Protein AF-A0A498LL75-F1 (afdb_monomer)

Nearest PDB structures (foldseek):
  8dmk-assembly1_A  TM=9.211E-01  e=6.625E-43  Homo sapiens
  2y38-assembly1_A  TM=9.269E-01  e=7.481E-38  Mus musculus
  4urt-assembly1_A  TM=8.364E-01  e=2.105E-38  Homo sapiens
  4plm-assembly1_A  TM=7.968E-01  e=2.516E-37  Gallus gallus
  4aqs-assembly1_A  TM=8.013E-01  e=3.852E-34  Mus musculus

Radius of gyration: 55.97 Å; Cα contacts (8 Å, |Δi|>4): 1629; chains: 1; bounding box: 117×54×166 Å

Solvent-accessible surface area (backbone atoms only — not comparable to full-atom values): 38326 Å² total; per-residue (Å²): 111,68,48,70,50,61,82,58,48,30,16,73,94,46,78,39,69,39,30,56,69,73,85,85,61,90,94,61,82,87,79,68,82,65,57,47,60,28,20,54,84,51,91,49,70,91,27,41,28,56,67,64,29,20,67,66,82,50,94,49,38,14,31,36,41,31,37,62,82,35,76,65,54,30,56,42,43,39,41,35,40,55,89,47,71,29,38,41,41,31,45,34,43,29,18,31,76,15,36,27,62,11,27,33,36,38,28,34,14,78,82,77,79,64,73,46,73,58,37,39,34,16,60,40,54,67,44,17,40,77,73,68,71,30,76,49,47,82,59,77,92,76,50,85,44,56,72,64,64,51,18,32,28,67,62,20,41,61,73,45,53,42,63,20,68,37,82,44,63,66,36,74,63,29,78,42,54,94,63,67,40,75,60,34,51,57,60,31,44,28,19,24,43,34,42,41,37,59,30,72,62,70,55,77,75,55,45,60,57,72,67,51,89,56,81,86,79,53,59,63,77,63,32,19,41,44,45,52,26,31,19,38,57,48,76,43,61,47,77,61,20,49,66,29,38,92,51,53,58,73,36,86,87,79,56,43,66,35,33,54,47,39,53,51,25,31,59,61,32,31,82,34,47,29,84,18,13,19,18,47,83,76,53,71,25,53,98,90,43,63,56,59,38,37,54,45,34,18,45,84,33,34,73,38,36,44,63,36,67,72,38,28,79,67,30,67,10,45,30,79,86,74,44,63,48,28,11,21,31,44,44,78,43,40,60,57,24,29,63,49,29,26,67,42,37,33,93,30,16,14,37,58,93,89,56,52,62,61,47,88,65,39,38,42,75,39,72,37,32,66,82,23,17,75,47,57,45,25,27,28,33,77,91,68,40,50,99,91,39,55,57,48,25,27,50,48,36,91,45,27,24,62,59,29,10,79,38,41,19,94,55,28,42,63,68,90,59,47,41,75,34,88,32,50,71,88,56,26,71,46,92,51,29,71,54,84,79,70,43,64,79,83,82,82,68,71,69,37,28,38,21,20,87,88,63,47,51,78,42,76,44,43,73,42,94,88,41,91,59,31,34,34,45,48,38,72,66,42,60,75,63,39,64,85,56,35,19,38,36,61,29,74,90,78,35,38,71,42,58,88,45,60,62,16,30,52,31,35,34,42,34,34,44,62,84,72,94,82,70,89,80,49,72,57,89,73,68,50,37,40,44,28,15,79,94,42,53,34,25,46,61,66,86,61,84,85,63,50,78,76,39,77,42,78,47,78,43,58,43,45,33,85,47,26,19,31,65,92,76,69,43,78,39,47,72,62,58,44,50,43,21,29,51,34,25,74,45,43,34,38,54,61,51,48,56,75,69,94,50,37,40,38,36,45,32,76,44,82,63,57,67,77,86,88,91,89,78,72,62,90,35,35,17,32,54,86,64,43,95,73,89,38,57,68,41,72,47,67,12,36,74,32,31,66,40,35,39,54,60,83,44,34,33,44,76,46,38,52,54,23,33,61,62,32,16,59,30,44,30,94,66,31,44,72,54,27,66,78,48,52,74,73,25,28,38,71,55,80,73,82,64,100,60,93,87,79,80,88,88,84,82,90,86,88,88,132

Organism: Labeo rohita (NCBI:txid84645)

pLDDT: mean 82.73, std 15.35, range [29.55, 98.25]

Foldseek 3Di:
DKDKDKPFFAQPVHKDKFFFDDDDDPPDDDPDRRIDIAHCPDPDPLNHADPVLQAPPDLGKTWGDFCLVPVCLLWMKMKMFQVAKFQFFKKKFWFARAFDFAWKFKWFDAPVPDIDTQETEHCDQVCCCVPVVARADPDPDADDALQDYHYYPHQNDCPPGGGRMDMGGSQPRHPCNVPDDPNNSVNRIHRMIMMTRNGWDADPVLVVLVPDPDPVSRDSNSRSNTITMTRYIDTDTGAQQLLQAPAFDQDPPVRDTAGPGHLQADDSNSPAHHFQQAQAGQDGDGPVGNRRRFGFQQLPQASGWHFDPVLQVVLVGQGPVRGSHGGTAGDRGPLQFDDRSSQWHHFQWAADPVAGSNDHNRTDGQQADVLFAPDNGAQHYPVRDDVPGDISAGHGDQQFDDSRSQAGDQQWDDPPDTDGAPEDPVQFPDPGSNDDDGHGDDQDPPPKWKADPVRFWTGTWDQDPVDNQKTKDKPVSQVVGYDPFIWIKDDPSPWAAQLVLAQWKWKKKKAKAADDDDDDWDFDDDFFKWWDAPNFIKGFPDPDDQHDHPDMDMDIAGLYQQRIAGPVPRHGGDPVRSSRRNNGTPIMIGTFDGTDGPIMMMMMGTDDTDHDDDDDDDDFQWAFPPQDSPPGDTHGQQLLQQARHADNHQSFGDPGHLQFDDRNSQHHHPQWDAGSNNNDSPRTHGDDDDDPDPPDDDDDDDDDDD

InterPro domains:
  IPR000034 Laminin IV [PF00052] (487-602)
  IPR000034 Laminin IV [PS51115] (443-627)
  IPR000034 Laminin IV [SM00281] (482-614)
  IPR002049 Laminin-type EGF domain [PF00053] (239-283)
  IPR002049 Laminin-type EGF domain [PF00053] (296-354)
  IPR002049 Laminin-type EGF domain [PF00053] (366-416)
  IPR002049 Laminin-type EGF domain [PS01248] (394-423)
  IPR002049 Laminin-type EGF domain [PS01248] (653-689)
  IPR002049 Laminin-type EGF domain [PS50027] (366-420)
  IPR002049 Laminin-type EGF domain [PS50027] (637-686)
  IPR002049 Laminin-type EGF domain [SM00180] (239-293)
  IPR002049 Laminin-type EGF domain [SM00180] (296-363)
  IPR002049 Laminin-type EGF domain [SM00180] (366-423)
  IPR002049 Laminin-type EGF domain [SM00180] (637-684)
  IPR002049 Laminin-type EGF domain [cd00055] (259-286)
  IPR002049 Laminin-type EGF domain [cd00055] (365-417)
  IPR002049 Laminin-type EGF domain [cd00055] (637-685)
  IPR008211 Laminin, N-terminal [PF00055] (2-237)
  IPR008211 Laminin, N-terminal [PS51117] (1-238)
  IPR008211 Laminin, N-terminal [SM00136] (2-237)

Structure (mmCIF, N/CA/C/O backbone):
data_AF-A0A498LL75-F1
#
_entry.id   AF-A0A498LL75-F1
#
loop_
_atom_site.group_PDB
_atom_site.id
_atom_site.type_symbol
_atom_site.label_atom_id
_atom_site.label_alt_id
_atom_site.label_comp_id
_atom_site.label_asym_id
_atom_site.label_entity_id
_atom_site.label_seq_id
_atom_site.pdbx_PDB_ins_code
_atom_site.Cartn_x
_atom_site.Cartn_y
_atom_site.Cartn_z
_atom_site.occupancy
_atom_site.B_iso_or_equiv
_atom_site.auth_seq_id
_atom_site.auth_comp_id
_atom_site.auth_asym_id
_atom_site.auth_atom_id
_atom_site.pdbx_PDB_model_num
ATOM 1 N N . MET A 1 1 ? -23.809 6.477 21.233 1.00 70.94 1 MET A N 1
ATOM 2 C CA . MET A 1 1 ? -24.028 6.189 22.671 1.00 70.94 1 MET A CA 1
ATOM 3 C C . MET A 1 1 ? -24.219 4.691 22.790 1.00 70.94 1 MET A C 1
ATOM 5 O O . MET A 1 1 ? -24.709 4.116 21.827 1.00 70.94 1 MET A O 1
ATOM 9 N N . ALA A 1 2 ? -23.790 4.077 23.893 1.00 85.50 2 ALA A N 1
ATOM 10 C CA . ALA A 1 2 ? -23.960 2.638 24.078 1.00 85.50 2 ALA A CA 1
ATOM 11 C C . ALA A 1 2 ? -25.449 2.276 24.176 1.00 85.50 2 ALA A C 1
ATOM 13 O O . ALA A 1 2 ? -26.234 3.034 24.752 1.00 85.50 2 ALA A O 1
ATOM 14 N N . GLU A 1 3 ? -25.816 1.129 23.619 1.00 93.31 3 GLU A N 1
ATOM 15 C CA . GLU A 1 3 ? -27.153 0.552 23.748 1.00 93.31 3 GLU A CA 1
ATOM 16 C C . GLU A 1 3 ? -27.131 -0.508 24.848 1.00 93.31 3 GLU A C 1
ATOM 18 O O . GLU A 1 3 ? -26.135 -1.212 25.016 1.00 93.31 3 GLU A O 1
ATOM 23 N N . ILE A 1 4 ? -28.200 -0.589 25.640 1.00 96.75 4 ILE A N 1
ATOM 24 C CA . ILE A 1 4 ? -28.295 -1.520 26.765 1.00 96.75 4 ILE A CA 1
ATOM 25 C C . ILE A 1 4 ? -29.627 -2.253 26.741 1.00 96.75 4 ILE A C 1
ATOM 27 O O . ILE A 1 4 ? -30.691 -1.643 26.619 1.00 96.75 4 ILE A O 1
ATOM 31 N N . GLU A 1 5 ? -29.557 -3.564 26.921 1.00 97.06 5 GLU A N 1
ATOM 32 C CA . GLU A 1 5 ? -30.707 -4.456 26.908 1.00 97.06 5 GLU A CA 1
ATOM 33 C C . GLU A 1 5 ? -30.645 -5.438 28.078 1.00 97.06 5 GLU A C 1
ATOM 35 O O . GLU A 1 5 ? -29.580 -5.741 28.622 1.00 97.06 5 GLU A O 1
ATOM 40 N N . THR A 1 6 ? -31.809 -5.940 28.480 1.00 97.50 6 THR A N 1
ATOM 41 C CA . THR A 1 6 ? -31.957 -6.952 29.530 1.00 97.50 6 THR A CA 1
ATOM 42 C C . THR A 1 6 ? -33.056 -7.931 29.145 1.00 97.50 6 THR A C 1
ATOM 44 O O . THR A 1 6 ? -34.016 -7.547 28.481 1.00 97.50 6 THR A O 1
ATOM 47 N N . ASN A 1 7 ? -32.946 -9.183 29.585 1.00 96.75 7 ASN A N 1
ATOM 48 C CA . ASN A 1 7 ? -33.983 -10.191 29.350 1.00 96.75 7 ASN A CA 1
ATOM 49 C C . ASN A 1 7 ? -35.193 -10.070 30.294 1.00 96.75 7 ASN A C 1
ATOM 51 O O . ASN A 1 7 ? -36.195 -10.743 30.071 1.00 96.75 7 ASN A O 1
ATOM 55 N N . ALA A 1 8 ? -35.094 -9.282 31.369 1.00 95.81 8 ALA A N 1
ATOM 56 C CA . ALA A 1 8 ? -36.168 -9.133 32.346 1.00 95.81 8 ALA A CA 1
ATOM 57 C C . ALA A 1 8 ? -36.109 -7.775 33.058 1.00 95.81 8 ALA A C 1
ATOM 59 O O . ALA A 1 8 ? -35.052 -7.357 33.537 1.00 95.81 8 ALA A O 1
ATOM 60 N N . THR A 1 9 ? -37.257 -7.105 33.184 1.00 97.12 9 THR A N 1
ATOM 61 C CA . THR A 1 9 ? -37.421 -5.874 33.976 1.00 97.12 9 THR A CA 1
ATOM 62 C C . THR A 1 9 ? -38.711 -5.948 34.789 1.00 97.12 9 THR A C 1
ATOM 64 O O . THR A 1 9 ? -39.720 -6.456 34.304 1.00 97.12 9 THR A O 1
ATOM 67 N N . CYS A 1 10 ? -38.698 -5.453 36.030 1.00 96.00 10 CYS A N 1
ATOM 68 C CA . CYS A 1 10 ? -39.913 -5.427 36.841 1.00 96.00 10 CYS A CA 1
ATOM 69 C C . CYS A 1 10 ? -41.014 -4.591 36.169 1.00 96.00 10 CYS A C 1
ATOM 71 O O . CYS A 1 10 ? -40.748 -3.576 35.518 1.00 96.00 10 CYS A O 1
ATOM 73 N N . GLY A 1 11 ? -42.271 -4.999 36.337 1.00 94.19 11 GLY A N 1
ATOM 74 C CA . GLY A 1 11 ? -43.403 -4.208 35.860 1.00 94.19 11 GLY A CA 1
ATOM 75 C C . GLY A 1 11 ? -43.700 -4.315 34.357 1.00 94.19 11 GLY A C 1
ATOM 76 O O . GLY A 1 11 ? -44.505 -3.529 33.857 1.00 94.19 11 GLY A O 1
ATOM 77 N N . GLU A 1 12 ? -43.043 -5.223 33.623 1.00 92.81 12 GLU A N 1
ATOM 78 C CA . GLU A 1 12 ? -43.193 -5.388 32.167 1.00 92.81 12 GLU A CA 1
ATOM 79 C C . GLU A 1 12 ? -44.510 -6.087 31.778 1.00 92.81 12 GLU A C 1
ATOM 81 O O . GLU A 1 12 ? -45.243 -5.613 30.903 1.00 92.81 12 GLU A O 1
ATOM 86 N N . THR A 1 13 ? -44.851 -7.179 32.470 1.00 90.06 13 THR A N 1
ATOM 87 C CA . THR A 1 13 ? -46.087 -7.960 32.264 1.00 90.06 13 THR A CA 1
ATOM 88 C C . THR A 1 13 ? -47.289 -7.404 33.034 1.00 90.06 13 THR A C 1
ATOM 90 O O . THR A 1 13 ? -48.434 -7.702 32.696 1.00 90.06 13 THR A O 1
ATOM 93 N N . GLY A 1 14 ? -47.049 -6.557 34.034 1.00 91.62 14 GLY A N 1
ATOM 94 C CA . GLY A 1 14 ? -48.057 -5.899 34.861 1.00 91.62 14 GLY A CA 1
ATOM 95 C C . GLY A 1 14 ? -47.438 -5.340 36.148 1.00 91.62 14 GLY A C 1
ATOM 96 O O . GLY A 1 14 ? -46.269 -5.607 36.413 1.00 91.62 14 GLY A O 1
ATOM 97 N N . PRO A 1 15 ? -48.186 -4.564 36.953 1.00 93.50 15 PRO A N 1
ATOM 98 C CA . PRO A 1 15 ? -47.685 -4.032 38.217 1.00 93.50 15 PRO A CA 1
ATOM 99 C C . PRO A 1 15 ? -47.300 -5.154 39.188 1.00 93.50 15 PRO A C 1
ATOM 101 O O . PRO A 1 15 ? -48.116 -6.026 39.486 1.00 93.50 15 PRO A O 1
ATOM 104 N N . GLU A 1 16 ? -46.087 -5.103 39.732 1.00 92.88 16 GLU A N 1
ATOM 105 C CA . GLU A 1 16 ? -45.595 -6.065 40.719 1.00 92.88 16 GLU A CA 1
ATOM 106 C C . GLU A 1 16 ? -45.123 -5.375 41.999 1.00 92.88 16 GLU A C 1
ATOM 108 O O . GLU A 1 16 ? -44.714 -4.216 41.992 1.00 92.88 16 GLU A O 1
ATOM 113 N N . MET A 1 17 ? -45.181 -6.089 43.123 1.00 90.19 17 MET A N 1
ATOM 114 C CA . MET A 1 17 ? -44.757 -5.570 44.421 1.00 90.19 17 MET A CA 1
ATOM 115 C C . MET A 1 17 ? -43.370 -6.099 44.775 1.00 90.19 17 MET A C 1
ATOM 117 O O . MET A 1 17 ? -43.161 -7.309 44.797 1.00 90.19 17 MET A O 1
ATOM 121 N N . TYR A 1 18 ? -42.456 -5.203 45.134 1.00 91.94 18 TYR A N 1
ATOM 122 C CA . TYR A 1 18 ? -41.126 -5.543 45.639 1.00 91.94 18 TYR A CA 1
ATOM 123 C C . TYR A 1 18 ? -40.924 -4.930 47.023 1.00 91.94 18 TYR A C 1
ATOM 125 O O . TYR A 1 18 ? -41.535 -3.911 47.344 1.00 91.94 18 TYR A O 1
ATOM 133 N N . CYS A 1 19 ? -40.077 -5.534 47.853 1.00 88.75 19 CYS A N 1
ATOM 134 C CA . CYS A 1 19 ? -39.851 -5.097 49.229 1.00 88.75 19 CYS A CA 1
ATOM 135 C C . CYS A 1 19 ? -38.366 -4.885 49.504 1.00 88.75 19 CYS A C 1
ATOM 137 O O . CYS A 1 19 ? -37.542 -5.729 49.175 1.00 88.75 19 CYS A O 1
ATOM 139 N N . LYS A 1 20 ? -38.012 -3.777 50.155 1.00 84.19 20 LYS A N 1
ATOM 140 C CA . LYS A 1 20 ? -36.619 -3.516 50.528 1.00 84.19 20 LYS A CA 1
ATOM 141 C C . LYS A 1 20 ? -36.128 -4.516 51.581 1.00 84.19 20 LYS A C 1
ATOM 143 O O . LYS A 1 20 ? -36.813 -4.767 52.576 1.00 84.19 20 LYS A O 1
ATOM 148 N N . LEU A 1 21 ? -34.920 -5.043 51.384 1.00 81.62 21 LEU A N 1
ATOM 149 C CA . LEU A 1 21 ? -34.234 -5.868 52.374 1.00 81.62 21 LEU A CA 1
ATOM 150 C C . LEU A 1 21 ? -33.719 -4.972 53.514 1.00 81.62 21 LEU A C 1
ATOM 152 O O . LEU A 1 21 ? -32.949 -4.042 53.281 1.00 81.62 21 LEU A O 1
ATOM 156 N N . VAL A 1 22 ? -34.159 -5.234 54.746 1.00 71.69 22 VAL A N 1
ATOM 157 C CA . VAL A 1 22 ? -33.747 -4.492 55.949 1.00 71.69 22 VAL A CA 1
ATOM 158 C C . VAL A 1 22 ? -33.191 -5.449 56.996 1.00 71.69 22 VAL A C 1
ATOM 160 O O . VAL A 1 22 ? -33.712 -6.548 57.184 1.00 71.69 22 VAL A O 1
ATOM 163 N N . GLU A 1 23 ? -32.140 -5.024 57.689 1.00 57.72 23 GLU A N 1
ATOM 164 C CA . GLU A 1 23 ? -31.576 -5.760 58.818 1.00 57.72 23 GLU A CA 1
ATOM 165 C C . GLU A 1 23 ? -32.533 -5.667 60.021 1.00 57.72 23 GLU A C 1
ATOM 167 O O . GLU A 1 23 ? -33.042 -4.591 60.342 1.00 57.72 23 GLU A O 1
ATOM 172 N N . HIS A 1 24 ? -32.844 -6.795 60.665 1.00 55.28 24 HIS A N 1
ATOM 173 C CA . HIS A 1 24 ? -33.653 -6.793 61.885 1.00 55.28 24 HIS A CA 1
ATOM 174 C C . HIS A 1 24 ? -32.810 -6.284 63.057 1.00 55.28 24 HIS A C 1
ATOM 176 O O . HIS A 1 24 ? -31.899 -6.973 63.508 1.00 55.28 24 HIS A O 1
ATOM 182 N N . VAL A 1 25 ? -33.139 -5.100 63.579 1.00 48.12 25 VAL A N 1
ATOM 183 C CA . VAL A 1 25 ? -32.607 -4.628 64.865 1.00 48.12 25 VAL A CA 1
ATOM 184 C C . VAL A 1 25 ? -33.402 -5.314 65.985 1.00 48.12 25 VAL A C 1
ATOM 186 O O . VAL A 1 25 ? -34.623 -5.133 66.051 1.00 48.12 25 VAL A O 1
ATOM 189 N N . PRO A 1 26 ? -32.768 -6.104 66.872 1.00 42.78 26 PRO A N 1
ATOM 190 C CA . PRO A 1 26 ? -33.472 -6.742 67.980 1.00 42.78 26 PRO A CA 1
ATOM 191 C C . PRO A 1 26 ? -34.153 -5.695 68.879 1.00 42.78 26 PRO A C 1
ATOM 193 O O . PRO A 1 26 ? -33.504 -4.762 69.345 1.00 42.78 26 PRO A O 1
ATOM 196 N N . GLY A 1 27 ? -35.456 -5.853 69.138 1.00 50.09 27 GLY A N 1
ATOM 197 C CA . GLY A 1 27 ? -36.209 -5.030 70.099 1.00 50.09 27 GLY A CA 1
ATOM 198 C C . GLY A 1 27 ? -37.080 -3.906 69.520 1.00 50.09 27 GLY A C 1
ATOM 199 O O . GLY A 1 27 ? -37.794 -3.261 70.287 1.00 50.09 27 GLY A O 1
ATOM 200 N N . GLN A 1 28 ? -37.096 -3.684 68.200 1.00 48.25 28 GLN A N 1
ATOM 201 C CA . GLN A 1 28 ? -38.057 -2.777 67.554 1.00 48.25 28 GLN A CA 1
ATOM 202 C C . GLN A 1 28 ? -39.093 -3.556 66.721 1.00 48.25 28 GLN A C 1
ATOM 204 O O . GLN A 1 28 ? -38.706 -4.358 65.870 1.00 48.25 28 GLN A O 1
ATOM 209 N N . PRO A 1 29 ? -40.409 -3.338 66.921 1.00 44.50 29 PRO A N 1
ATOM 210 C CA . PRO A 1 29 ? -41.431 -3.964 66.089 1.00 44.50 29 PRO A CA 1
ATOM 211 C C . PRO A 1 29 ? -41.351 -3.437 64.650 1.00 44.50 29 PRO A C 1
ATOM 213 O O . PRO A 1 29 ? -41.274 -2.228 64.418 1.00 44.50 29 PRO A O 1
ATOM 216 N N . VAL A 1 30 ? -41.399 -4.355 63.681 1.00 50.44 30 VAL A N 1
ATOM 217 C CA . VAL A 1 30 ? -41.363 -4.064 62.241 1.00 50.44 30 VAL A CA 1
ATOM 218 C C . VAL A 1 30 ? -42.627 -3.290 61.847 1.00 50.44 30 VAL A C 1
ATOM 220 O O . VAL A 1 30 ? -43.678 -3.874 61.593 1.00 50.44 30 VAL A O 1
ATOM 223 N N . LYS A 1 31 ? -42.554 -1.955 61.800 1.00 43.50 31 LYS A N 1
ATOM 224 C CA . LYS A 1 31 ? -43.609 -1.121 61.208 1.00 43.50 31 LYS A CA 1
ATOM 225 C C . LYS A 1 31 ? -43.427 -1.088 59.689 1.00 43.50 31 LYS A C 1
ATOM 227 O O . LYS A 1 31 ? -42.603 -0.332 59.192 1.00 43.50 31 LYS A O 1
ATOM 232 N N . ASN A 1 32 ? -44.238 -1.891 58.999 1.00 48.19 32 ASN A N 1
ATOM 233 C CA . ASN A 1 32 ? -44.343 -2.064 57.545 1.00 48.19 32 ASN A CA 1
ATOM 234 C C . ASN A 1 32 ? -43.071 -2.581 56.843 1.00 48.19 32 ASN A C 1
ATOM 236 O O . ASN A 1 32 ? -42.042 -1.904 56.854 1.00 48.19 32 ASN A O 1
ATOM 240 N N . PRO A 1 33 ? -43.126 -3.716 56.116 1.00 54.56 33 PRO A N 1
ATOM 241 C CA . PRO A 1 33 ? -42.123 -3.954 55.087 1.00 54.56 33 PRO A CA 1
ATOM 242 C C . PRO A 1 33 ? -42.234 -2.789 54.089 1.00 54.56 33 PRO A C 1
ATOM 244 O O . PRO A 1 33 ? -43.336 -2.474 53.637 1.00 54.56 33 PRO A O 1
ATOM 247 N N . GLN A 1 34 ? -41.130 -2.085 53.808 1.00 73.19 34 GLN A N 1
ATOM 248 C CA . GLN A 1 34 ? -41.108 -0.980 52.840 1.00 73.19 34 GLN A CA 1
ATOM 249 C C . GLN A 1 34 ? -41.254 -1.546 51.422 1.00 73.19 34 GLN A C 1
ATOM 251 O O . GLN A 1 34 ? -40.295 -1.589 50.649 1.00 73.19 34 GLN A O 1
ATOM 256 N N . CYS A 1 35 ? -42.444 -2.056 51.121 1.00 86.56 35 CYS A N 1
ATOM 257 C CA . CYS A 1 35 ? -42.806 -2.562 49.817 1.00 86.56 35 CYS A CA 1
ATOM 258 C C . CYS A 1 35 ? -43.345 -1.425 48.958 1.00 86.56 35 CYS A C 1
ATOM 260 O O . CYS A 1 35 ? -44.042 -0.532 49.444 1.00 86.56 35 CYS A O 1
ATOM 262 N N . ARG A 1 36 ? -42.998 -1.458 47.679 1.00 89.88 36 ARG A N 1
ATOM 263 C CA . ARG A 1 36 ? -43.441 -0.507 46.663 1.00 89.88 36 ARG A CA 1
ATOM 264 C C . ARG A 1 36 ? -43.889 -1.274 45.427 1.00 89.88 36 ARG A C 1
ATOM 266 O O . ARG A 1 36 ? -43.612 -2.467 45.291 1.00 89.88 36 ARG A O 1
ATOM 273 N N . THR A 1 37 ? -44.586 -0.576 44.545 1.00 92.69 37 THR A N 1
ATOM 274 C CA . THR A 1 37 ? -45.031 -1.116 43.263 1.00 92.69 37 THR A CA 1
ATOM 275 C C . THR A 1 37 ? -44.016 -0.753 42.188 1.00 92.69 37 THR A C 1
ATOM 277 O O . THR A 1 37 ? -43.625 0.407 42.081 1.00 92.69 37 THR A O 1
ATOM 280 N N . CYS A 1 38 ? -43.599 -1.738 41.396 1.00 95.31 38 CYS A N 1
ATOM 281 C CA . CYS A 1 38 ? -42.912 -1.520 40.134 1.00 95.31 38 CYS A CA 1
ATOM 282 C C . CYS A 1 38 ? -43.897 -1.743 38.986 1.00 95.31 38 CYS A C 1
ATOM 284 O O . CYS A 1 38 ? -44.520 -2.799 38.879 1.00 95.31 38 CYS A O 1
ATOM 286 N N . ASN A 1 39 ? -44.043 -0.740 38.129 1.00 95.69 39 ASN A N 1
ATOM 287 C CA . ASN A 1 39 ? -44.908 -0.792 36.962 1.00 95.69 39 ASN A CA 1
ATOM 288 C C . ASN A 1 39 ? -44.283 0.036 35.837 1.00 95.69 39 ASN A C 1
ATOM 290 O O . ASN A 1 39 ? -44.261 1.265 35.891 1.00 95.69 39 ASN A O 1
ATOM 294 N N . LEU A 1 40 ? -43.811 -0.641 34.789 1.00 92.94 40 LEU A N 1
ATOM 295 C CA . LEU A 1 40 ? -43.104 -0.005 33.678 1.00 92.94 40 LEU A CA 1
ATOM 296 C C . LEU A 1 40 ? -44.022 0.913 32.852 1.00 92.94 40 LEU A C 1
ATOM 298 O O . LEU A 1 40 ? -43.551 1.874 32.243 1.00 92.94 40 LEU A O 1
ATOM 302 N N . LYS A 1 41 ? -45.333 0.635 32.871 1.00 93.56 41 LYS A N 1
ATOM 303 C CA . LYS A 1 41 ? -46.387 1.394 32.180 1.00 93.56 41 LYS A CA 1
ATOM 304 C C . LYS A 1 41 ? -47.064 2.439 33.077 1.00 93.56 41 LYS A C 1
ATOM 306 O O . LYS A 1 41 ? -48.082 2.990 32.679 1.00 93.56 41 LYS A O 1
ATOM 311 N N . SER A 1 42 ? -46.544 2.685 34.282 1.00 94.00 42 SER A N 1
ATOM 312 C CA . SER A 1 42 ? -47.101 3.690 35.194 1.00 94.00 42 SER A CA 1
ATOM 313 C C . SER A 1 42 ? -46.857 5.113 34.694 1.00 94.00 42 SER A C 1
ATOM 315 O O . SER A 1 42 ? -45.799 5.412 34.132 1.00 94.00 42 SER A O 1
ATOM 317 N N . ASP A 1 43 ? -47.803 6.006 34.975 1.00 92.44 43 ASP A N 1
ATOM 318 C CA . ASP A 1 43 ? -47.620 7.451 34.807 1.00 92.44 43 ASP A CA 1
ATOM 319 C C . ASP A 1 43 ? -46.670 8.028 35.871 1.00 92.44 43 ASP A C 1
ATOM 321 O O . ASP A 1 43 ? -46.077 9.092 35.686 1.00 92.44 43 ASP A O 1
ATOM 325 N N . TYR A 1 44 ? -46.482 7.311 36.984 1.00 91.81 44 TYR A N 1
ATOM 326 C CA . TYR A 1 44 ? -45.609 7.724 38.072 1.00 91.81 44 TYR A CA 1
ATOM 327 C C . TYR A 1 44 ? -44.152 7.313 37.818 1.00 91.81 44 TYR A C 1
ATOM 329 O O . TYR A 1 44 ? -43.789 6.138 37.862 1.00 91.81 44 TYR A O 1
ATOM 337 N N . ASP A 1 45 ? -43.276 8.305 37.633 1.00 89.56 45 ASP A N 1
ATOM 338 C CA . ASP A 1 45 ? -41.831 8.128 37.410 1.00 89.56 45 ASP A CA 1
ATOM 339 C C . ASP A 1 45 ? -41.131 7.212 38.419 1.00 89.56 45 ASP A C 1
ATOM 341 O O . ASP A 1 45 ? -40.217 6.481 38.043 1.00 89.56 45 ASP A O 1
ATOM 345 N N . TYR A 1 46 ? -41.536 7.266 39.690 1.00 89.19 46 TYR A N 1
ATOM 346 C CA . TYR A 1 46 ? -40.898 6.530 40.783 1.00 89.19 46 TYR A CA 1
ATOM 347 C C . TYR A 1 46 ? -41.270 5.041 40.831 1.00 89.19 46 TYR A C 1
ATOM 349 O O . TYR A 1 46 ? -40.670 4.313 41.616 1.00 89.19 46 TYR A O 1
ATOM 357 N N . GLU A 1 47 ? -42.248 4.598 40.033 1.00 93.94 47 GLU A N 1
ATOM 358 C CA . GLU A 1 47 ? -42.630 3.183 39.887 1.00 93.94 47 GLU A CA 1
ATOM 359 C C . GLU A 1 47 ? -41.955 2.525 38.675 1.00 93.94 47 GLU A C 1
ATOM 361 O O . GLU A 1 47 ? -42.028 1.307 38.500 1.00 93.94 47 GLU A O 1
ATOM 366 N N . ARG A 1 48 ? -41.311 3.322 37.812 1.00 95.38 48 ARG A N 1
ATOM 367 C CA . ARG A 1 48 ? -40.662 2.853 36.585 1.00 95.38 48 ARG A CA 1
ATOM 368 C C . ARG A 1 48 ? -39.180 2.603 36.837 1.00 95.38 48 ARG A C 1
ATOM 370 O O . ARG A 1 48 ? -38.461 3.531 37.194 1.00 95.38 48 ARG A O 1
ATOM 377 N N . HIS A 1 49 ? -38.706 1.391 36.546 1.00 96.56 49 HIS A N 1
ATOM 378 C CA . HIS A 1 49 ? -37.292 1.005 36.692 1.00 96.56 49 HIS A CA 1
ATOM 379 C C . HIS A 1 49 ? -36.691 0.368 35.417 1.00 96.56 49 HIS A C 1
ATOM 381 O O . HIS A 1 49 ? -36.182 -0.753 35.470 1.00 96.56 49 HIS A O 1
ATOM 387 N N . PRO A 1 50 ? -36.753 1.041 34.248 1.00 96.88 50 PRO A N 1
ATOM 388 C CA . PRO A 1 50 ? -36.228 0.531 32.978 1.00 96.88 50 PRO A CA 1
ATOM 389 C C . PRO A 1 50 ? -34.698 0.407 32.958 1.00 96.88 50 PRO A C 1
ATOM 391 O O . PRO A 1 50 ? -33.995 1.167 33.622 1.00 96.88 50 PRO A O 1
ATOM 394 N N . ILE A 1 51 ? -34.178 -0.481 32.102 1.00 96.94 51 ILE A N 1
ATOM 395 C CA . ILE A 1 51 ? -32.735 -0.778 31.997 1.00 96.94 51 ILE A CA 1
ATOM 396 C C . ILE A 1 51 ? -31.866 0.441 31.665 1.00 96.94 51 ILE A C 1
ATOM 398 O O . ILE A 1 51 ? -30.747 0.556 32.155 1.00 96.94 51 ILE A O 1
ATOM 402 N N . LYS A 1 52 ? -32.413 1.412 30.925 1.00 95.56 52 LYS A N 1
ATOM 403 C CA . LYS A 1 52 ? -31.731 2.671 30.587 1.00 95.56 52 LYS A CA 1
ATOM 404 C C . LYS A 1 52 ? -31.232 3.455 31.807 1.00 95.56 52 LYS A C 1
ATOM 406 O O . LYS A 1 52 ? -30.242 4.166 31.693 1.00 95.56 52 LYS A O 1
ATOM 411 N N . TYR A 1 53 ? -31.882 3.311 32.967 1.00 96.25 53 TYR A N 1
ATOM 412 C CA . TYR A 1 53 ? -31.459 3.986 34.197 1.00 96.25 53 TYR A CA 1
ATOM 413 C C . TYR A 1 53 ? -30.134 3.454 34.749 1.00 96.25 53 TYR A C 1
ATOM 415 O O . TYR A 1 53 ? -29.514 4.121 35.559 1.00 96.25 53 TYR A O 1
ATOM 423 N N . ALA A 1 54 ? -29.664 2.286 34.304 1.00 96.62 54 ALA A N 1
ATOM 424 C CA . ALA A 1 54 ? -28.365 1.766 34.716 1.00 96.62 54 ALA A CA 1
ATOM 425 C C . ALA A 1 54 ? -27.175 2.518 34.083 1.00 96.62 54 ALA A C 1
ATOM 427 O O . ALA A 1 54 ? -26.055 2.349 34.551 1.00 96.62 54 ALA A O 1
ATOM 428 N N . ILE A 1 55 ? -27.390 3.315 33.027 1.00 95.12 55 ILE A N 1
ATOM 429 C CA . ILE A 1 55 ? -26.326 4.031 32.291 1.00 95.12 55 ILE A CA 1
ATOM 430 C C . ILE A 1 55 ? -26.637 5.519 32.063 1.00 95.12 55 ILE A C 1
ATOM 432 O O . ILE A 1 55 ? -25.933 6.187 31.309 1.00 95.12 55 ILE A O 1
ATOM 436 N N . ASP A 1 56 ? -27.700 6.056 32.670 1.00 92.94 56 ASP A N 1
ATOM 437 C CA . ASP A 1 56 ? -28.128 7.445 32.447 1.00 92.94 56 ASP A CA 1
ATOM 438 C C . ASP A 1 56 ? -27.363 8.478 33.297 1.00 92.94 56 ASP A C 1
ATOM 440 O O . ASP A 1 56 ? -27.551 9.683 33.126 1.00 92.94 56 ASP A O 1
ATOM 444 N N . GLY A 1 57 ? -26.494 8.014 34.202 1.00 89.38 57 GLY A N 1
ATOM 445 C CA . GLY A 1 57 ? -25.693 8.851 35.098 1.00 89.38 57 GLY A CA 1
ATOM 446 C C . GLY A 1 57 ? -26.490 9.507 36.231 1.00 89.38 57 GLY A C 1
ATOM 447 O O . GLY A 1 57 ? -25.961 10.370 36.933 1.00 89.38 57 GLY A O 1
ATOM 448 N N . THR A 1 58 ? -27.758 9.134 36.419 1.00 92.88 58 THR A N 1
ATOM 449 C CA . THR A 1 58 ? -28.607 9.637 37.502 1.00 92.88 58 THR A CA 1
ATOM 450 C C . THR A 1 58 ? -28.587 8.700 38.716 1.00 92.88 58 THR A C 1
ATOM 452 O O . THR A 1 58 ? -27.978 7.638 38.709 1.00 92.88 58 THR A O 1
ATOM 455 N N . ASN A 1 59 ? -29.268 9.086 39.801 1.00 90.81 59 ASN A N 1
ATOM 456 C CA . ASN A 1 59 ? -29.486 8.203 40.957 1.00 90.81 59 ASN A CA 1
ATOM 457 C C . ASN A 1 59 ? -30.711 7.279 40.794 1.00 90.81 59 ASN A C 1
ATOM 459 O O . ASN A 1 59 ? -31.106 6.614 41.757 1.00 90.81 59 ASN A O 1
ATOM 463 N N . LYS A 1 60 ? -31.357 7.266 39.619 1.00 95.12 60 LYS A N 1
ATOM 464 C CA . LYS A 1 60 ? -32.407 6.288 39.311 1.00 95.12 60 LYS A CA 1
ATOM 465 C C . LYS A 1 60 ? -31.767 4.907 39.118 1.00 95.12 60 LYS A C 1
ATOM 467 O O . LYS A 1 60 ? -30.552 4.777 39.061 1.00 95.12 60 LYS A O 1
ATOM 472 N N . TRP A 1 61 ? -32.579 3.854 39.085 1.00 96.81 61 TRP A N 1
ATOM 473 C CA . TRP A 1 61 ? -32.067 2.494 38.931 1.00 96.81 61 TRP A CA 1
ATOM 474 C C . TRP A 1 61 ? -32.971 1.635 38.064 1.00 96.81 61 TRP A C 1
ATOM 476 O O . TRP A 1 61 ? -34.191 1.820 38.029 1.00 96.81 61 TRP A O 1
ATOM 486 N N . TRP A 1 62 ? -32.348 0.671 37.399 1.00 97.62 62 TRP A N 1
ATOM 487 C CA . TRP A 1 62 ? -33.013 -0.484 36.824 1.00 97.62 62 TRP A CA 1
ATOM 488 C C . TRP A 1 62 ? -33.245 -1.550 37.888 1.00 97.62 62 TRP A C 1
ATOM 490 O O . TRP A 1 62 ? -32.400 -1.742 38.767 1.00 97.62 62 TRP A O 1
ATOM 500 N N . GLN A 1 63 ? -34.356 -2.277 37.778 1.00 97.38 63 GLN A N 1
ATOM 501 C CA . GLN A 1 63 ? -34.691 -3.364 38.686 1.00 97.38 63 GLN A CA 1
ATOM 502 C C . GLN A 1 63 ? -35.222 -4.586 37.923 1.00 97.38 63 GLN A C 1
ATOM 504 O O . GLN A 1 63 ? -36.102 -4.467 37.065 1.00 97.38 63 GLN A O 1
ATOM 509 N N . SER A 1 64 ? -34.702 -5.770 38.253 1.00 97.19 64 SER A N 1
ATOM 510 C CA . SER A 1 64 ? -35.230 -7.040 37.750 1.00 97.19 64 SER A CA 1
ATOM 511 C C . SER A 1 64 ? -36.542 -7.405 38.452 1.00 97.19 64 SER A C 1
ATOM 513 O O . SER A 1 64 ? -36.797 -6.923 39.561 1.00 97.19 64 SER A O 1
ATOM 515 N N . PRO A 1 65 ? -37.346 -8.318 37.886 1.00 95.62 65 PRO A N 1
ATOM 516 C CA . PRO A 1 65 ? -38.448 -8.914 38.622 1.00 95.62 65 PRO A CA 1
ATOM 517 C C . PRO A 1 65 ? -37.954 -9.608 39.892 1.00 95.62 65 PRO A C 1
ATOM 519 O O . PRO A 1 65 ? -36.834 -10.132 39.941 1.00 95.62 65 PRO A O 1
ATOM 522 N N . SER A 1 66 ? -38.788 -9.598 40.931 1.00 91.88 66 SER A N 1
ATOM 523 C CA . SER A 1 66 ? -38.511 -10.375 42.143 1.00 91.88 66 SER A CA 1
ATOM 524 C C . SER A 1 66 ? -38.727 -11.872 41.916 1.00 91.88 66 SER A C 1
ATOM 526 O O . SER A 1 66 ? -39.553 -12.268 41.090 1.00 91.88 66 SER A O 1
ATOM 528 N N . ILE A 1 67 ? -38.054 -12.715 42.704 1.00 90.44 67 ILE A N 1
ATOM 529 C CA . ILE A 1 67 ? -38.233 -14.178 42.634 1.00 90.44 67 ILE A CA 1
ATOM 530 C C . ILE A 1 67 ? -39.651 -14.640 43.003 1.00 90.44 67 ILE A C 1
ATOM 532 O O . ILE A 1 67 ? -40.008 -15.781 42.727 1.00 90.44 67 ILE A O 1
ATOM 536 N N . MET A 1 68 ? -40.490 -13.760 43.569 1.00 87.88 68 MET A N 1
ATOM 537 C CA . MET A 1 68 ? -41.926 -14.019 43.755 1.00 87.88 68 MET A CA 1
ATOM 538 C C . MET A 1 68 ? -42.632 -14.316 42.427 1.00 87.88 68 MET A C 1
ATOM 540 O O . MET A 1 68 ? -43.583 -15.090 42.395 1.00 87.88 68 MET A O 1
ATOM 544 N N . ASN A 1 69 ? -42.169 -13.708 41.335 1.00 88.25 69 ASN A N 1
ATOM 545 C CA . ASN A 1 69 ? -42.744 -13.912 40.009 1.00 88.25 69 ASN A CA 1
ATOM 546 C C . ASN A 1 69 ? -42.183 -15.158 39.300 1.00 88.25 69 ASN A C 1
ATOM 548 O O . ASN A 1 69 ? -42.668 -15.509 38.229 1.00 88.25 69 ASN A O 1
ATOM 552 N N . GLY A 1 70 ? -41.169 -15.819 39.868 1.00 88.31 70 GLY A N 1
ATOM 553 C CA . GLY A 1 70 ? -40.551 -17.015 39.300 1.00 88.31 70 GLY A CA 1
ATOM 554 C C . GLY A 1 70 ? -39.101 -17.203 39.745 1.00 88.31 70 GLY A C 1
ATOM 555 O O . GLY A 1 70 ? -38.323 -16.251 39.813 1.00 88.31 70 GLY A O 1
ATOM 556 N N . MET A 1 71 ? -38.708 -18.454 39.999 1.00 85.94 71 MET A N 1
ATOM 557 C CA . MET A 1 71 ? -37.321 -18.796 40.356 1.00 85.94 71 MET A CA 1
ATOM 558 C C . MET A 1 71 ? -36.341 -18.596 39.190 1.00 85.94 71 MET A C 1
ATOM 560 O O . MET A 1 71 ? -35.141 -18.430 39.417 1.00 85.94 71 MET A O 1
ATOM 564 N N . ASP A 1 72 ? -36.849 -18.529 37.957 1.00 90.06 72 ASP A N 1
ATOM 565 C CA . ASP A 1 72 ? -36.064 -18.233 36.755 1.00 90.06 72 ASP A CA 1
ATOM 566 C C . ASP A 1 72 ? -35.419 -16.840 36.809 1.00 90.06 72 ASP A C 1
ATOM 568 O O . ASP A 1 72 ? -34.364 -16.632 36.216 1.00 90.06 72 ASP A O 1
ATOM 572 N N . TYR A 1 73 ? -35.960 -15.905 37.603 1.00 93.06 73 TYR A N 1
ATOM 573 C CA . TYR A 1 73 ? -35.387 -14.567 37.801 1.00 93.06 73 TYR A CA 1
ATOM 574 C C . TYR A 1 73 ? -34.105 -14.545 38.650 1.00 93.06 73 TYR A C 1
ATOM 576 O O . TYR A 1 73 ? -33.512 -13.487 38.862 1.00 93.06 73 TYR A O 1
ATOM 584 N N . HIS A 1 74 ? -33.603 -15.707 39.081 1.00 92.94 74 HIS A N 1
ATOM 585 C CA . HIS A 1 74 ? -32.188 -15.840 39.432 1.00 92.94 74 HIS A CA 1
ATOM 586 C C . HIS A 1 74 ? -31.257 -15.632 38.228 1.00 92.94 74 HIS A C 1
ATOM 588 O O . HIS A 1 74 ? -30.108 -15.227 38.417 1.00 92.94 74 HIS A O 1
ATOM 594 N N . TYR A 1 75 ? -31.750 -15.891 37.016 1.00 96.31 75 TYR A N 1
ATOM 595 C CA . TYR A 1 75 ? -31.013 -15.812 35.766 1.00 96.31 75 TYR A CA 1
ATOM 596 C C . TYR A 1 75 ? -31.433 -14.576 34.971 1.00 96.31 75 TYR A C 1
ATOM 598 O O . TYR A 1 75 ? -32.389 -14.586 34.196 1.00 96.31 75 TYR A O 1
ATOM 606 N N . VAL A 1 76 ? -30.685 -13.491 35.151 1.00 97.62 76 VAL A N 1
ATOM 607 C CA . VAL A 1 76 ? -30.915 -12.226 34.445 1.00 97.62 76 VAL A CA 1
ATOM 608 C C . VAL A 1 76 ? -29.655 -11.858 33.682 1.00 97.62 76 VAL A C 1
ATOM 610 O O . VAL A 1 76 ? -28.551 -11.934 34.217 1.00 97.62 76 VAL A O 1
ATOM 613 N N . THR A 1 77 ? -29.808 -11.482 32.420 1.00 97.88 77 THR A N 1
ATOM 614 C CA . THR A 1 77 ? -28.692 -11.109 31.551 1.00 97.88 77 THR A CA 1
ATOM 615 C C . THR A 1 77 ? -28.870 -9.673 31.107 1.00 97.88 77 THR A C 1
ATOM 617 O O . THR A 1 77 ? -29.895 -9.340 30.520 1.00 97.88 77 THR A O 1
ATOM 620 N N . VAL A 1 78 ? -27.856 -8.850 31.361 1.00 98.06 78 VAL A N 1
ATOM 621 C CA . VAL A 1 78 ? -27.765 -7.474 30.868 1.00 98.06 78 VAL A CA 1
ATOM 622 C C . VAL A 1 78 ? -26.651 -7.417 29.832 1.00 98.06 78 VAL A C 1
ATOM 624 O O . VAL A 1 78 ? -25.539 -7.864 30.109 1.00 98.06 78 VAL A O 1
ATOM 627 N N . THR A 1 79 ? -26.937 -6.881 28.650 1.00 97.69 79 THR A N 1
ATOM 628 C CA . THR A 1 79 ? -25.962 -6.748 27.559 1.00 97.69 79 THR A CA 1
ATOM 629 C C . THR A 1 79 ? -25.828 -5.282 27.170 1.00 97.69 79 THR A C 1
ATOM 631 O O . THR A 1 79 ? -26.830 -4.593 27.003 1.00 97.69 79 THR A O 1
ATOM 634 N N . LEU A 1 80 ? -24.589 -4.811 27.041 1.00 96.69 80 LEU A N 1
ATOM 635 C CA . LEU A 1 80 ? -24.235 -3.488 26.539 1.00 96.69 80 LEU A CA 1
ATOM 636 C C . LEU A 1 80 ? -23.564 -3.637 25.168 1.00 96.69 80 LEU A C 1
ATOM 638 O O . LEU A 1 80 ? -22.585 -4.378 25.067 1.00 96.69 80 LEU A O 1
ATOM 642 N N . ASP A 1 81 ? -24.043 -2.918 24.150 1.00 95.25 81 ASP A N 1
ATOM 643 C CA . ASP A 1 81 ? -23.358 -2.725 22.863 1.00 95.25 81 ASP A CA 1
ATOM 644 C C . ASP A 1 81 ? -22.715 -1.334 22.829 1.00 95.25 81 ASP A C 1
ATOM 646 O O . ASP A 1 81 ? -23.396 -0.304 22.827 1.00 95.25 81 ASP A O 1
ATOM 650 N N . LEU A 1 82 ? -21.383 -1.299 22.780 1.00 92.06 82 LEU A N 1
ATOM 651 C CA . LEU A 1 82 ? -20.601 -0.068 22.687 1.00 92.06 82 LEU A CA 1
ATOM 652 C C . LEU A 1 82 ? -20.591 0.536 21.270 1.00 92.06 82 LEU A C 1
ATOM 654 O O . LEU A 1 82 ? -20.006 1.601 21.074 1.00 92.06 82 LEU A O 1
ATOM 658 N N . GLN A 1 83 ? -21.227 -0.117 20.289 1.00 89.56 83 GLN A N 1
ATOM 659 C CA . GLN A 1 83 ? -21.334 0.258 18.866 1.00 89.56 83 GLN A CA 1
ATOM 660 C C . GLN A 1 83 ? -20.017 0.181 18.070 1.00 89.56 83 GLN A C 1
ATOM 662 O O . GLN A 1 83 ? -20.010 0.298 16.840 1.00 89.56 83 GLN A O 1
ATOM 667 N N . GLN A 1 84 ? -18.896 -0.047 18.756 1.00 88.19 84 GLN A N 1
ATOM 668 C CA . GLN A 1 84 ? -17.563 -0.259 18.199 1.00 88.19 84 GLN A CA 1
ATOM 669 C C . GLN A 1 84 ? -16.663 -0.971 19.217 1.00 88.19 84 GLN A C 1
ATOM 671 O O . GLN A 1 84 ? -17.024 -1.112 20.384 1.00 88.19 84 GLN A O 1
ATOM 676 N N . VAL A 1 85 ? -15.484 -1.407 18.776 1.00 91.44 85 VAL A N 1
ATOM 677 C CA . VAL A 1 85 ? -14.501 -2.051 19.653 1.00 91.44 85 VAL A CA 1
ATOM 678 C C . VAL A 1 85 ? -13.728 -0.991 20.439 1.00 91.44 85 VAL A C 1
ATOM 680 O O . VAL A 1 85 ? -13.216 -0.028 19.868 1.00 91.44 85 VAL A O 1
ATOM 683 N N . PHE A 1 86 ? -13.619 -1.196 21.748 1.00 92.38 86 PHE A N 1
ATOM 684 C CA . PHE A 1 86 ? -12.805 -0.396 22.660 1.00 92.38 86 PHE A CA 1
ATOM 685 C C . PHE A 1 86 ? -11.817 -1.282 23.414 1.00 92.38 86 PHE A C 1
ATOM 687 O O . PHE A 1 86 ? -12.057 -2.477 23.589 1.00 92.38 86 PHE A O 1
ATOM 694 N N . GLN A 1 87 ? -10.745 -0.673 23.922 1.00 92.62 87 GLN A N 1
ATOM 695 C CA . GLN A 1 87 ? -9.906 -1.283 24.952 1.00 92.62 87 GLN A CA 1
ATOM 696 C C . GLN A 1 87 ? -10.444 -0.906 26.326 1.00 92.62 87 GLN A C 1
ATOM 698 O O . GLN A 1 87 ? -10.351 0.248 26.749 1.00 92.62 87 GLN A O 1
ATOM 703 N N . ILE A 1 88 ? -11.047 -1.876 27.006 1.00 95.81 88 ILE A N 1
ATOM 704 C CA . ILE A 1 88 ? -11.709 -1.667 28.291 1.00 95.81 88 ILE A CA 1
ATOM 705 C C . ILE A 1 88 ? -10.695 -1.822 29.421 1.00 95.81 88 ILE A C 1
ATOM 707 O O . ILE A 1 88 ? -10.074 -2.868 29.588 1.00 95.81 88 ILE A O 1
ATOM 711 N N . ALA A 1 89 ? -10.551 -0.773 30.225 1.00 94.62 89 ALA A N 1
ATOM 712 C CA . ALA A 1 89 ? -9.658 -0.737 31.375 1.00 94.62 89 ALA A CA 1
ATOM 713 C C . ALA A 1 89 ? -10.332 -1.266 32.645 1.00 94.62 89 ALA A C 1
ATOM 715 O O . ALA A 1 89 ? -9.700 -1.945 33.461 1.00 94.62 89 ALA A O 1
ATOM 716 N N . TYR A 1 90 ? -11.615 -0.948 32.832 1.00 96.12 90 TYR A N 1
ATOM 717 C CA . TYR A 1 90 ? -12.383 -1.398 33.986 1.00 96.12 90 TYR A CA 1
ATOM 718 C C . TYR A 1 90 ? -13.892 -1.407 33.730 1.00 96.12 90 TYR A C 1
ATOM 720 O O . TYR A 1 90 ? -14.415 -0.656 32.906 1.00 96.12 90 TYR A O 1
ATOM 728 N N . VAL A 1 91 ? -14.596 -2.215 34.521 1.00 97.56 91 VAL A N 1
ATOM 729 C CA . VAL A 1 91 ? -16.059 -2.219 34.628 1.00 97.56 91 VAL A CA 1
ATOM 730 C C . VAL A 1 91 ? -16.435 -2.076 36.099 1.00 97.56 91 VAL A C 1
ATOM 732 O O . VAL A 1 91 ? -16.031 -2.886 36.940 1.00 97.56 91 VAL A O 1
ATOM 735 N N . ILE A 1 92 ? -17.205 -1.038 36.415 1.00 96.94 92 ILE A N 1
ATOM 736 C CA . ILE A 1 92 ? -17.731 -0.776 37.754 1.00 96.94 92 ILE A CA 1
ATOM 737 C C . ILE A 1 92 ? -19.243 -0.964 37.728 1.00 96.94 92 ILE A C 1
ATOM 739 O O . ILE A 1 92 ? -19.941 -0.366 36.912 1.00 96.94 92 ILE A O 1
ATOM 743 N N . LEU A 1 93 ? -19.739 -1.780 38.653 1.00 96.75 93 LEU A N 1
ATOM 744 C CA . LEU A 1 93 ? -21.161 -2.025 38.855 1.00 96.75 93 LEU A CA 1
ATOM 745 C C . LEU A 1 93 ? -21.576 -1.507 40.232 1.00 96.75 93 LEU A C 1
ATOM 747 O O . LEU A 1 93 ? -21.004 -1.923 41.244 1.00 96.75 93 LEU A O 1
ATOM 751 N N . LYS A 1 94 ? -22.596 -0.646 40.285 1.00 96.94 94 LYS A N 1
ATOM 752 C CA . LYS A 1 94 ? -23.177 -0.159 41.542 1.00 96.94 94 LYS A CA 1
ATOM 753 C C . LYS A 1 94 ? -24.615 -0.628 41.692 1.00 96.94 94 LYS A C 1
ATOM 755 O O . LYS A 1 94 ? -25.502 -0.247 40.922 1.00 96.94 94 LYS A O 1
ATOM 760 N N . ALA A 1 95 ? -24.845 -1.425 42.727 1.00 95.94 95 ALA A N 1
ATOM 761 C CA . ALA A 1 95 ? -26.182 -1.827 43.126 1.00 95.94 95 ALA A CA 1
ATOM 762 C C . ALA A 1 95 ? -26.966 -0.631 43.695 1.00 95.94 95 ALA A C 1
ATOM 764 O O . ALA A 1 95 ? -26.373 0.337 44.180 1.00 95.94 95 ALA A O 1
ATOM 765 N N . ALA A 1 96 ? -28.296 -0.691 43.636 1.00 94.69 96 ALA A N 1
ATOM 766 C CA . ALA A 1 96 ? -29.167 0.360 44.156 1.00 94.69 96 ALA A CA 1
ATOM 767 C C . ALA A 1 96 ? -29.778 -0.042 45.508 1.00 94.69 96 ALA A C 1
ATOM 769 O O . ALA A 1 96 ? -29.088 -0.037 46.527 1.00 94.69 96 ALA A O 1
ATOM 770 N N . ASN A 1 97 ? -31.060 -0.406 45.513 1.00 92.38 97 ASN A N 1
ATOM 771 C CA . ASN A 1 97 ? -31.854 -0.807 46.675 1.00 92.38 97 ASN A CA 1
ATOM 772 C C . ASN A 1 97 ? -31.861 -2.333 46.906 1.00 92.38 97 ASN A C 1
ATOM 774 O O . ASN A 1 97 ? -32.795 -2.868 47.507 1.00 92.38 97 ASN A O 1
ATOM 778 N N . SER A 1 98 ? -30.849 -3.033 46.395 1.00 93.38 98 SER A N 1
ATOM 779 C CA . SER A 1 98 ? -30.599 -4.458 46.604 1.00 93.38 98 SER A CA 1
ATOM 780 C C . SER A 1 98 ? -29.124 -4.685 46.955 1.00 93.38 98 SER A C 1
ATOM 782 O O . SER A 1 98 ? -28.272 -3.871 46.577 1.00 93.38 98 SER A O 1
ATOM 784 N N . PRO A 1 99 ? -28.784 -5.821 47.592 1.00 94.12 99 PRO A N 1
ATOM 785 C CA . PRO A 1 99 ? -27.399 -6.244 47.728 1.00 94.12 99 PRO A CA 1
ATOM 786 C C . PRO A 1 99 ? -26.736 -6.465 46.366 1.00 94.12 99 PRO A C 1
ATOM 788 O O . PRO A 1 99 ? -27.395 -6.564 45.324 1.00 94.12 99 PRO A O 1
ATOM 791 N N . ARG A 1 100 ? -25.410 -6.611 46.394 1.00 95.56 100 ARG A N 1
ATOM 792 C CA . ARG A 1 100 ? -24.636 -7.024 45.220 1.00 95.56 100 ARG A CA 1
ATOM 793 C C . ARG A 1 100 ? -25.072 -8.416 44.738 1.00 95.56 100 ARG A C 1
ATOM 795 O O . ARG A 1 100 ? -25.467 -9.248 45.563 1.00 95.56 100 ARG A O 1
ATOM 802 N N . PRO A 1 101 ? -24.979 -8.694 43.426 1.00 95.50 101 PRO A N 1
ATOM 803 C CA . PRO A 1 101 ? -25.263 -10.016 42.887 1.00 95.50 101 PRO A CA 1
ATOM 804 C C . PRO A 1 101 ? -24.435 -11.111 43.572 1.00 95.50 101 PRO A C 1
ATOM 806 O O . PRO A 1 101 ? -23.289 -10.887 43.956 1.00 95.50 101 PRO A O 1
ATOM 809 N N . GLY A 1 102 ? -25.023 -12.300 43.725 1.00 93.81 102 GLY A N 1
ATOM 810 C CA . GLY A 1 102 ? -24.356 -13.441 44.346 1.00 93.81 102 GLY A CA 1
ATOM 811 C C . GLY A 1 102 ? -23.394 -14.125 43.378 1.00 93.81 102 GLY A C 1
ATOM 812 O O . GLY A 1 102 ? -22.187 -13.888 43.423 1.00 93.81 102 GLY A O 1
ATOM 813 N N . ASN A 1 103 ? -23.946 -14.968 42.501 1.00 95.50 103 ASN A N 1
ATOM 814 C CA . ASN A 1 103 ? -23.172 -15.630 41.451 1.00 95.50 103 ASN A CA 1
ATOM 815 C C . ASN A 1 103 ? -23.477 -14.983 40.119 1.00 95.50 103 ASN A C 1
ATOM 817 O O . ASN A 1 103 ? -24.651 -14.853 39.754 1.00 95.50 103 ASN A O 1
ATOM 821 N N . TRP A 1 104 ? -22.433 -14.599 39.399 1.00 97.19 104 TRP A N 1
ATOM 822 C CA . TRP A 1 104 ? -22.570 -14.003 38.083 1.00 97.19 104 TRP A CA 1
ATOM 823 C C . TRP A 1 104 ? -21.249 -14.028 37.319 1.00 97.19 104 TRP A C 1
ATOM 825 O O . TRP A 1 104 ? -20.182 -14.267 37.889 1.00 97.19 104 TRP A O 1
ATOM 835 N N . VAL A 1 105 ? -21.344 -13.803 36.013 1.00 97.88 105 VAL A N 1
ATOM 836 C CA . VAL A 1 105 ? -20.200 -13.787 35.101 1.00 97.88 105 VAL A CA 1
ATOM 837 C C . VAL A 1 105 ? -20.172 -12.454 34.373 1.00 97.88 105 VAL A C 1
ATOM 839 O O . VAL A 1 105 ? -21.200 -12.016 33.850 1.00 97.88 105 VAL A O 1
ATOM 842 N N . LEU A 1 106 ? -19.001 -11.823 34.348 1.00 98.25 106 LEU A N 1
ATOM 843 C CA . LEU A 1 106 ? -18.717 -10.713 33.454 1.00 98.25 106 LEU A CA 1
ATOM 844 C C . LEU A 1 106 ? -18.089 -11.286 32.184 1.00 98.25 106 LEU A C 1
ATOM 846 O O . LEU A 1 106 ? -17.029 -11.906 32.246 1.00 98.25 106 LEU A O 1
ATOM 850 N N . GLU A 1 107 ? -18.745 -11.086 31.051 1.00 97.75 107 GLU A N 1
ATOM 851 C CA . GLU A 1 107 ? -18.355 -11.621 29.750 1.00 97.75 107 GLU A CA 1
ATOM 852 C C . GLU A 1 107 ? -18.152 -10.489 28.739 1.00 97.75 107 GLU A C 1
ATOM 854 O O . GLU A 1 107 ? -18.746 -9.412 28.847 1.00 97.75 107 GLU A O 1
ATOM 859 N N . ARG A 1 108 ? -17.341 -10.761 27.720 1.00 97.25 108 ARG A N 1
ATOM 860 C CA . ARG A 1 108 ? -17.073 -9.869 26.595 1.00 97.25 108 ARG A CA 1
ATOM 861 C C . ARG A 1 108 ? -17.238 -10.571 25.258 1.00 97.25 108 ARG A C 1
ATOM 863 O O . ARG A 1 108 ? -17.100 -11.791 25.165 1.00 97.25 108 ARG A O 1
ATOM 870 N N . SER A 1 109 ? -17.479 -9.781 24.222 1.00 97.69 109 SER A N 1
ATOM 871 C CA . SER A 1 109 ? -17.563 -10.252 22.844 1.00 97.69 109 SER A CA 1
ATOM 872 C C . SER A 1 109 ? -17.178 -9.147 21.852 1.00 97.69 109 SER A C 1
ATOM 874 O O . SER A 1 109 ? -17.317 -7.951 22.135 1.00 97.69 109 SER A O 1
ATOM 876 N N . LEU A 1 110 ? -16.670 -9.552 20.687 1.00 95.69 110 LEU A N 1
ATOM 877 C CA . LEU A 1 110 ? -16.398 -8.664 19.552 1.00 95.69 110 LEU A CA 1
ATOM 878 C C . LEU A 1 110 ? -17.548 -8.670 18.532 1.00 95.69 110 LEU A C 1
ATOM 880 O O . LEU A 1 110 ? -17.805 -7.644 17.904 1.00 95.69 110 LEU A O 1
ATOM 884 N N . ASP A 1 111 ? -18.245 -9.800 18.393 1.00 95.44 111 ASP A N 1
ATOM 885 C CA . ASP A 1 111 ? -19.267 -10.058 17.371 1.00 95.44 111 ASP A CA 1
ATOM 886 C C . ASP A 1 111 ? -20.710 -9.964 17.905 1.00 95.44 111 ASP A C 1
ATOM 888 O O . ASP A 1 111 ? -21.612 -9.612 17.150 1.00 95.44 111 ASP A O 1
ATOM 892 N N . GLY A 1 112 ? -20.921 -10.176 19.207 1.00 94.31 112 GLY A N 1
ATOM 893 C CA . GLY A 1 112 ? -22.241 -10.226 19.844 1.00 94.31 112 GLY A CA 1
ATOM 894 C C . GLY A 1 112 ? -22.860 -11.627 19.853 1.00 94.31 112 GLY A C 1
ATOM 895 O O . GLY A 1 112 ? -23.975 -11.799 20.344 1.00 94.31 112 GLY A O 1
ATOM 896 N N . GLU A 1 113 ? -22.134 -12.636 19.370 1.00 94.88 113 GLU A N 1
ATOM 897 C CA . GLU A 1 113 ? -22.562 -14.037 19.329 1.00 94.88 113 GLU A CA 1
ATOM 898 C C . GLU A 1 113 ? -21.706 -14.895 20.263 1.00 94.88 113 GLU A C 1
ATOM 900 O O . GLU A 1 113 ? -22.227 -15.609 21.128 1.00 94.88 113 GLU A O 1
ATOM 905 N N . THR A 1 114 ? -20.382 -14.783 20.142 1.00 96.62 114 THR A N 1
ATOM 906 C CA . THR A 1 114 ? -19.421 -15.549 20.931 1.00 96.62 114 THR A CA 1
ATOM 907 C C . THR A 1 114 ? -18.975 -14.742 22.142 1.00 96.62 114 THR A C 1
ATOM 909 O O . THR A 1 114 ? -18.344 -13.692 22.030 1.00 96.62 114 THR A O 1
ATOM 912 N N . TYR A 1 115 ? -19.325 -15.223 23.336 1.00 96.88 115 TYR A N 1
ATOM 913 C CA . TYR A 1 115 ? -18.974 -14.565 24.593 1.00 96.88 115 TYR A CA 1
ATOM 914 C C . TYR A 1 115 ? -17.895 -15.342 25.326 1.00 96.88 115 TYR A C 1
ATOM 916 O O . TYR A 1 115 ? -17.996 -16.554 25.512 1.00 96.88 115 TYR A O 1
ATOM 924 N N . THR A 1 116 ? -16.876 -14.614 25.771 1.00 97.19 116 THR A N 1
ATOM 925 C CA . THR A 1 116 ? -15.795 -15.143 26.602 1.00 97.19 116 THR A CA 1
ATOM 926 C C . THR A 1 116 ? -15.781 -14.437 27.955 1.00 97.19 116 THR A C 1
ATOM 928 O O . THR A 1 116 ? -16.086 -13.245 28.035 1.00 97.19 116 THR A O 1
ATOM 931 N N . PRO A 1 117 ? -15.471 -15.149 29.046 1.00 97.31 117 PRO A N 1
ATOM 932 C CA . PRO A 1 117 ? -15.478 -14.576 30.384 1.00 97.31 117 PRO A CA 1
ATOM 933 C C . PRO A 1 117 ? -14.282 -13.636 30.583 1.00 97.31 117 PRO A C 1
ATOM 935 O O . PRO A 1 117 ? -13.154 -13.968 30.232 1.00 97.31 117 PRO A O 1
ATOM 938 N N . TRP A 1 118 ? -14.522 -12.487 31.208 1.00 97.00 118 TRP A N 1
ATOM 939 C CA . TRP A 1 118 ? -13.476 -11.663 31.816 1.00 97.00 118 TRP A CA 1
ATOM 940 C C . TRP A 1 118 ? -13.234 -12.045 33.270 1.00 97.00 118 TRP A C 1
ATOM 942 O O . TRP A 1 118 ? -12.086 -12.119 33.703 1.00 97.00 118 TRP A O 1
ATOM 952 N N . GLN A 1 119 ? -14.306 -12.279 34.032 1.00 97.06 119 GLN A N 1
ATOM 953 C CA . GLN A 1 119 ? -14.204 -12.604 35.450 1.00 97.06 119 GLN A CA 1
ATOM 954 C C . GLN A 1 119 ? -15.459 -13.315 35.963 1.00 97.06 119 GLN A C 1
ATOM 956 O O . GLN A 1 119 ? -16.587 -12.990 35.580 1.00 97.06 119 GLN A O 1
ATOM 961 N N . TYR A 1 120 ? -15.252 -14.259 36.877 1.00 97.50 120 TYR A N 1
ATOM 962 C CA . TYR A 1 120 ? -16.312 -14.954 37.596 1.00 97.50 120 TYR A CA 1
ATOM 963 C C . TYR A 1 120 ? -16.470 -14.413 39.018 1.00 97.50 120 TYR A C 1
ATOM 965 O O . TYR A 1 120 ? -15.494 -14.106 39.710 1.00 97.50 120 TYR A O 1
ATOM 973 N N . TYR A 1 121 ? -17.713 -14.362 39.483 1.00 97.06 121 TYR A N 1
ATOM 974 C CA . TYR A 1 121 ? -18.053 -13.965 40.842 1.00 97.06 121 TYR A CA 1
ATOM 975 C C . TYR A 1 121 ? -18.919 -15.044 41.468 1.00 97.06 121 TYR A C 1
ATOM 977 O O . TYR A 1 121 ? -19.921 -15.466 40.886 1.00 97.06 121 TYR A O 1
ATOM 985 N N . ALA A 1 122 ? -18.536 -15.480 42.662 1.00 95.62 122 ALA A N 1
ATOM 986 C CA . ALA A 1 122 ? -19.231 -16.528 43.396 1.00 95.62 122 ALA A CA 1
ATOM 987 C C . ALA A 1 122 ? -19.508 -16.091 44.835 1.00 95.62 122 ALA A C 1
ATOM 989 O O . ALA A 1 122 ? -18.749 -15.327 45.421 1.00 95.62 122 ALA A O 1
ATOM 990 N N . ILE A 1 123 ? -20.576 -16.602 45.443 1.00 93.12 123 ILE A N 1
ATOM 991 C CA . ILE A 1 123 ? -20.931 -16.296 46.835 1.00 93.12 123 ILE A CA 1
ATOM 992 C C . ILE A 1 123 ? -19.861 -16.799 47.815 1.00 93.12 123 ILE A C 1
ATOM 994 O O . ILE A 1 123 ? -19.623 -16.163 48.844 1.00 93.12 123 ILE A O 1
ATOM 998 N N . THR A 1 124 ? -19.236 -17.940 47.510 1.00 92.31 124 THR A N 1
ATOM 999 C CA . THR A 1 124 ? -18.155 -18.538 48.304 1.00 92.31 124 THR A CA 1
ATOM 1000 C C . THR A 1 124 ? -17.015 -19.010 47.409 1.00 92.31 124 THR A C 1
ATOM 1002 O O . THR A 1 124 ? -17.224 -19.309 46.233 1.00 92.31 124 THR A O 1
ATOM 1005 N N . ASP A 1 125 ? -15.821 -19.143 47.984 1.00 92.69 125 ASP A N 1
ATOM 1006 C CA . ASP A 1 125 ? -14.638 -19.643 47.275 1.00 92.69 125 ASP A CA 1
ATOM 1007 C C . ASP A 1 125 ? -14.833 -21.081 46.755 1.00 92.69 125 ASP A C 1
ATOM 1009 O O . ASP A 1 125 ? -14.405 -21.417 45.653 1.00 92.69 125 ASP A O 1
ATOM 1013 N N . THR A 1 126 ? -15.566 -21.925 47.486 1.00 92.94 126 THR A N 1
ATOM 1014 C CA . THR A 1 126 ? -15.908 -23.291 47.053 1.00 92.94 126 THR A CA 1
ATOM 1015 C C . THR A 1 126 ? -16.822 -23.304 45.824 1.00 92.94 126 THR A C 1
ATOM 1017 O O . THR A 1 126 ? -16.737 -24.203 44.981 1.00 92.94 126 THR A O 1
ATOM 1020 N N . GLU A 1 127 ? -17.700 -22.305 45.690 1.00 93.88 127 GLU A N 1
ATOM 1021 C CA . GLU A 1 127 ? -18.574 -22.176 44.521 1.00 93.88 127 GLU A CA 1
ATOM 1022 C C . GLU A 1 127 ? -17.804 -21.808 43.243 1.00 93.88 127 GLU A C 1
ATOM 1024 O O . GLU A 1 127 ? -18.241 -22.198 42.163 1.00 93.88 127 GLU A O 1
ATOM 1029 N N . CYS A 1 128 ? -16.629 -21.172 43.336 1.00 94.88 128 CYS A N 1
ATOM 1030 C CA . CYS A 1 128 ? -15.762 -20.959 42.170 1.00 94.88 128 CYS A CA 1
ATOM 1031 C C . CYS A 1 128 ? -15.343 -22.280 41.508 1.00 94.88 128 CYS A C 1
ATOM 1033 O O . CYS A 1 128 ? -15.444 -22.429 40.290 1.00 94.88 128 CYS A O 1
ATOM 1035 N N . ILE A 1 129 ? -14.941 -23.265 42.314 1.00 94.25 129 ILE A N 1
ATOM 1036 C CA . ILE A 1 129 ? -14.509 -24.577 41.817 1.00 94.25 129 ILE A CA 1
ATOM 1037 C C . ILE A 1 129 ? -15.723 -25.369 41.336 1.00 94.25 129 ILE A C 1
ATOM 1039 O O . ILE A 1 129 ? -15.752 -25.857 40.214 1.00 94.25 129 ILE A O 1
ATOM 1043 N N . THR A 1 130 ? -16.753 -25.475 42.173 1.00 94.56 130 THR A N 1
ATOM 1044 C CA . THR A 1 130 ? -17.890 -26.364 41.888 1.00 94.56 130 THR A CA 1
ATOM 1045 C C . THR A 1 130 ? -18.786 -25.876 40.749 1.00 94.56 130 THR A C 1
ATOM 1047 O O . THR A 1 130 ? -19.383 -26.710 40.075 1.00 94.56 130 THR A O 1
ATOM 1050 N N . ARG A 1 131 ? -18.892 -24.558 40.507 1.00 91.69 131 ARG A N 1
ATOM 1051 C CA . ARG A 1 131 ? -19.743 -24.003 39.435 1.00 91.69 131 ARG A CA 1
ATOM 1052 C C . ARG A 1 131 ? -18.982 -23.559 38.198 1.00 91.69 131 ARG A C 1
ATOM 1054 O O . ARG A 1 131 ? -19.500 -23.723 37.099 1.00 91.69 131 ARG A O 1
ATOM 1061 N N . PHE A 1 132 ? -17.806 -22.962 38.372 1.00 94.56 132 PHE A N 1
ATOM 1062 C CA . PHE A 1 132 ? -17.041 -22.393 37.260 1.00 94.56 132 PHE A CA 1
ATOM 1063 C C . PHE A 1 132 ? -15.801 -23.214 36.911 1.00 94.56 132 PHE A C 1
ATOM 1065 O O . PHE A 1 132 ? -15.179 -22.939 35.893 1.00 94.56 132 PHE A O 1
ATOM 1072 N N . ASN A 1 133 ? -15.456 -24.230 37.711 1.00 95.38 133 ASN A N 1
ATOM 1073 C CA . ASN A 1 133 ? -14.230 -25.012 37.557 1.00 95.38 133 ASN A CA 1
ATOM 1074 C C . ASN A 1 133 ? -12.963 -24.132 37.565 1.00 95.38 133 ASN A C 1
ATOM 1076 O O . ASN A 1 133 ? -11.997 -24.401 36.854 1.00 95.38 133 ASN A O 1
ATOM 1080 N N . VAL A 1 134 ? -12.978 -23.061 38.369 1.00 94.69 134 VAL A N 1
ATOM 1081 C CA . VAL A 1 134 ? -11.865 -22.113 38.525 1.00 94.69 134 VAL A CA 1
ATOM 1082 C C . VAL A 1 134 ? -11.425 -22.083 39.984 1.00 94.69 134 VAL A C 1
ATOM 1084 O O . VAL A 1 134 ? -12.252 -22.012 40.896 1.00 94.69 134 VAL A O 1
ATOM 1087 N N . VAL A 1 135 ? -10.112 -22.112 40.216 1.00 93.88 135 VAL A N 1
ATOM 1088 C CA . VAL A 1 135 ? -9.545 -21.976 41.564 1.00 93.88 135 VAL A CA 1
ATOM 1089 C C . VAL A 1 135 ? -9.820 -20.555 42.085 1.00 93.88 135 VAL A C 1
ATOM 1091 O O . VAL A 1 135 ? -9.523 -19.585 41.387 1.00 93.88 135 VAL A O 1
ATOM 1094 N N . PRO A 1 136 ? -10.399 -20.397 43.288 1.00 94.00 136 PRO A N 1
ATOM 1095 C CA . PRO A 1 136 ? -10.769 -19.091 43.819 1.00 94.00 136 PRO A CA 1
ATOM 1096 C C . PRO A 1 136 ? -9.535 -18.238 44.130 1.00 94.00 136 PRO A C 1
ATOM 1098 O O . PRO A 1 136 ? -8.574 -18.704 44.746 1.00 94.00 136 PRO A O 1
ATOM 1101 N N . ARG A 1 137 ? -9.595 -16.954 43.770 1.00 93.44 137 ARG A N 1
ATOM 1102 C CA . ARG A 1 137 ? -8.616 -15.942 44.171 1.00 93.44 137 ARG A CA 1
ATOM 1103 C C . ARG A 1 137 ? -9.083 -15.286 45.470 1.00 93.44 137 ARG A C 1
ATOM 1105 O O . ARG A 1 137 ? -10.030 -14.495 45.484 1.00 93.44 137 ARG A O 1
ATOM 1112 N N . THR A 1 138 ? -8.425 -15.643 46.570 1.00 88.00 138 THR A N 1
ATOM 1113 C CA . THR A 1 138 ? -8.743 -15.142 47.912 1.00 88.00 138 THR A CA 1
ATOM 1114 C C . THR A 1 138 ? -8.223 -13.720 48.111 1.00 88.00 138 THR A C 1
ATOM 1116 O O . THR A 1 138 ? -7.049 -13.455 47.860 1.00 88.00 138 THR A O 1
ATOM 1119 N N . GLY A 1 139 ? -9.062 -12.828 48.642 1.00 87.44 139 GLY A N 1
ATOM 1120 C CA . GLY A 1 139 ? -8.703 -11.426 48.876 1.00 87.44 139 GLY A CA 1
ATOM 1121 C C . GLY A 1 139 ? -9.010 -10.515 47.679 1.00 87.44 139 GLY A C 1
ATOM 1122 O O . GLY A 1 139 ? -9.871 -10.855 46.865 1.00 87.44 139 GLY A O 1
ATOM 1123 N N . PRO A 1 140 ? -8.373 -9.332 47.597 1.00 86.88 140 PRO A N 1
ATOM 1124 C CA . PRO A 1 140 ? -8.499 -8.446 46.442 1.00 86.88 140 PRO A CA 1
ATOM 1125 C C . PRO A 1 140 ? -8.053 -9.148 45.145 1.00 86.88 140 PRO A C 1
ATOM 1127 O O . PRO A 1 140 ? -7.090 -9.917 45.192 1.00 86.88 140 PRO A O 1
ATOM 1130 N N . PRO A 1 141 ? -8.711 -8.895 43.996 1.00 89.12 141 PRO A N 1
ATOM 1131 C CA . PRO A 1 141 ? -8.298 -9.442 42.704 1.00 89.12 141 PRO A CA 1
ATOM 1132 C C . PRO A 1 141 ? -6.818 -9.192 42.389 1.00 89.12 141 PRO A C 1
ATOM 1134 O O . PRO A 1 141 ? -6.339 -8.065 42.503 1.00 89.12 141 PRO A O 1
ATOM 1137 N N . SER A 1 142 ? -6.113 -10.244 41.975 1.00 89.94 142 SER A N 1
ATOM 1138 C CA . SER A 1 142 ? -4.723 -10.200 41.518 1.00 89.94 142 SER A CA 1
ATOM 1139 C C . SER A 1 142 ? -4.498 -11.223 40.404 1.00 89.94 142 SER A C 1
ATOM 1141 O O . SER A 1 142 ? -5.211 -12.232 40.335 1.00 89.94 142 SER A O 1
ATOM 1143 N N . TYR A 1 143 ? -3.520 -10.944 39.539 1.00 92.56 143 TYR A N 1
ATOM 1144 C CA . TYR A 1 143 ? -3.303 -11.659 38.282 1.00 92.56 143 TYR A CA 1
ATOM 1145 C C . TYR A 1 143 ? -1.829 -12.043 38.115 1.00 92.56 143 TYR A C 1
ATOM 1147 O O . TYR A 1 143 ? -0.933 -11.296 38.504 1.00 92.56 143 TYR A O 1
ATOM 1155 N N . ILE A 1 144 ? -1.587 -13.215 37.536 1.00 90.81 144 ILE A N 1
ATOM 1156 C CA . ILE A 1 144 ? -0.261 -13.757 37.216 1.00 90.81 144 ILE A CA 1
ATOM 1157 C C . ILE A 1 144 ? 0.014 -13.628 35.712 1.00 90.81 144 ILE A C 1
ATOM 1159 O O . ILE A 1 144 ? 1.156 -13.395 35.320 1.00 90.81 144 ILE A O 1
ATOM 1163 N N . HIS A 1 145 ? -1.022 -13.742 34.874 1.00 92.88 145 HIS A N 1
ATOM 1164 C CA . HIS A 1 145 ? -0.931 -13.624 33.415 1.00 92.88 145 HIS A CA 1
ATOM 1165 C C . HIS A 1 145 ? -1.873 -12.541 32.869 1.00 92.88 145 HIS A C 1
ATOM 1167 O O . HIS A 1 145 ? -2.879 -12.197 33.494 1.00 92.88 145 HIS A O 1
ATOM 1173 N N . ASP A 1 146 ? -1.566 -12.004 31.686 1.00 92.62 146 ASP A N 1
ATOM 1174 C CA . ASP A 1 146 ? -2.345 -10.922 31.066 1.00 92.62 146 ASP A CA 1
ATOM 1175 C C . ASP A 1 146 ? -3.750 -11.350 30.616 1.00 92.62 146 ASP A C 1
ATOM 1177 O O . ASP A 1 146 ? -4.669 -10.536 30.611 1.00 92.62 146 ASP A O 1
ATOM 1181 N N . ASP A 1 147 ? -3.936 -12.622 30.276 1.00 94.50 147 ASP A N 1
ATOM 1182 C CA . ASP A 1 147 ? -5.197 -13.219 29.824 1.00 94.50 147 ASP A CA 1
ATOM 1183 C C . ASP A 1 147 ? -5.900 -14.053 30.908 1.00 94.50 147 ASP A C 1
ATOM 1185 O O . ASP A 1 147 ? -6.923 -14.688 30.649 1.00 94.50 147 ASP A O 1
ATOM 1189 N N . GLU A 1 148 ? -5.375 -14.051 32.138 1.00 94.50 148 GLU A N 1
ATOM 1190 C CA . GLU A 1 148 ? -5.928 -14.852 33.227 1.00 94.50 148 GLU A CA 1
ATOM 1191 C C . GLU A 1 148 ? -7.355 -14.406 33.580 1.00 94.50 148 GLU A C 1
ATOM 1193 O O . GLU A 1 148 ? -7.597 -13.237 33.914 1.00 94.50 148 GLU A O 1
ATOM 1198 N N . VAL A 1 149 ? -8.277 -15.371 33.569 1.00 96.06 149 VAL A N 1
ATOM 1199 C CA . VAL A 1 149 ? -9.661 -15.227 34.029 1.00 96.06 149 VAL A CA 1
ATOM 1200 C C . VAL A 1 149 ? -9.778 -15.826 35.426 1.00 96.06 149 VAL A C 1
ATOM 1202 O O . VAL A 1 149 ? -9.636 -17.033 35.615 1.00 96.06 149 VAL A O 1
ATOM 1205 N N . ILE A 1 150 ? -10.068 -14.981 36.412 1.00 95.75 150 ILE A N 1
ATOM 1206 C CA . ILE A 1 150 ? -10.153 -15.392 37.817 1.00 95.75 150 ILE A CA 1
ATOM 1207 C C . ILE A 1 150 ? -11.602 -15.587 38.273 1.00 95.75 150 ILE A C 1
ATOM 1209 O O . ILE A 1 150 ? -12.547 -15.074 37.667 1.00 95.75 150 ILE A O 1
ATOM 1213 N N . CYS A 1 151 ? -11.768 -16.273 39.403 1.00 96.62 151 CYS A N 1
ATOM 1214 C CA . CYS A 1 151 ? -13.006 -16.270 40.174 1.00 96.62 151 CYS A CA 1
ATOM 1215 C C . CYS A 1 151 ? -12.762 -15.707 41.576 1.00 96.62 151 CYS A C 1
ATOM 1217 O O . CYS A 1 151 ? -11.801 -16.102 42.233 1.00 96.62 151 CYS A O 1
ATOM 1219 N N . THR A 1 152 ? -13.618 -14.800 42.051 1.00 95.38 152 THR A N 1
ATOM 1220 C CA . THR A 1 152 ? -13.493 -14.209 43.394 1.00 95.38 152 THR A CA 1
ATOM 1221 C C . THR A 1 152 ? -14.833 -14.133 44.124 1.00 95.38 152 THR A C 1
ATOM 1223 O O . THR A 1 152 ? -15.874 -13.862 43.523 1.00 95.38 152 THR A O 1
ATOM 1226 N N . SER A 1 153 ? -14.800 -14.327 45.444 1.00 93.69 153 SER A N 1
ATOM 1227 C CA . SER A 1 153 ? -15.937 -14.091 46.343 1.00 93.69 153 SER A CA 1
ATOM 1228 C C . SER A 1 153 ? -15.887 -12.734 47.054 1.00 93.69 153 SER A C 1
ATOM 1230 O O . SER A 1 153 ? -16.823 -12.353 47.765 1.00 93.69 153 SER A O 1
ATOM 1232 N N . PHE A 1 154 ? -14.814 -11.958 46.846 1.00 92.62 154 PHE A N 1
ATOM 1233 C CA . PHE A 1 154 ? -14.551 -10.709 47.565 1.00 92.62 154 PHE A CA 1
ATOM 1234 C C . PHE A 1 154 ? -15.686 -9.683 47.414 1.00 92.62 154 PHE A C 1
ATOM 1236 O O . PHE A 1 154 ? -16.096 -9.051 48.394 1.00 92.62 154 PHE A O 1
ATOM 1243 N N . TYR A 1 155 ? -16.230 -9.567 46.200 1.00 92.00 155 TYR A N 1
ATOM 1244 C CA . TYR A 1 155 ? -17.291 -8.623 45.846 1.00 92.00 155 TYR A CA 1
ATOM 1245 C C . TYR A 1 155 ? -18.719 -9.185 45.975 1.00 92.00 155 TYR A C 1
ATOM 1247 O O . TYR A 1 155 ? -19.675 -8.428 45.835 1.00 92.00 155 TYR A O 1
ATOM 1255 N N . SER A 1 156 ? -18.881 -10.467 46.319 1.00 91.62 156 SER A N 1
ATOM 1256 C CA . SER A 1 156 ? -20.189 -11.143 46.447 1.00 91.62 156 SER A CA 1
ATOM 1257 C C . SER A 1 156 ? -20.685 -11.239 47.902 1.00 91.62 156 SER A C 1
ATOM 1259 O O . SER A 1 156 ? -21.638 -11.959 48.232 1.00 91.62 156 SER A O 1
ATOM 1261 N N . LYS A 1 157 ? -20.036 -10.510 48.820 1.00 89.00 157 LYS A N 1
ATOM 1262 C CA . LYS A 1 157 ? -20.466 -10.391 50.221 1.00 89.00 157 LYS A CA 1
ATOM 1263 C C . LYS A 1 157 ? -21.780 -9.610 50.312 1.00 89.00 157 LYS A C 1
ATOM 1265 O O . LYS A 1 157 ? -21.967 -8.620 49.607 1.00 89.00 157 LYS A O 1
ATOM 1270 N N . ILE A 1 158 ? -22.656 -10.038 51.227 1.00 88.19 158 ILE A N 1
ATOM 1271 C CA . ILE A 1 158 ? -24.016 -9.495 51.372 1.00 88.19 158 ILE A CA 1
ATOM 1272 C C . ILE A 1 158 ? -24.053 -8.041 51.853 1.00 88.19 158 ILE A C 1
ATOM 1274 O O . ILE A 1 158 ? -24.922 -7.293 51.425 1.00 88.19 158 ILE A O 1
ATOM 1278 N N . HIS A 1 159 ? -23.105 -7.623 52.696 1.00 86.56 159 HIS A N 1
ATOM 1279 C CA . HIS A 1 159 ? -22.954 -6.214 53.052 1.00 86.56 159 HIS A CA 1
ATOM 1280 C C . HIS A 1 159 ? -22.130 -5.475 51.985 1.00 86.56 159 HIS A C 1
ATOM 1282 O O . HIS A 1 159 ? -21.128 -6.028 51.514 1.00 86.56 159 HIS A O 1
ATOM 1288 N N . PRO A 1 160 ? -22.490 -4.225 51.646 1.00 91.94 160 PRO A N 1
ATOM 1289 C CA . PRO A 1 160 ? -23.677 -3.500 52.114 1.00 91.94 160 PRO A CA 1
ATOM 1290 C C . PRO A 1 160 ? -24.967 -3.980 51.417 1.00 91.94 160 PRO A C 1
ATOM 1292 O O . PRO A 1 160 ? -24.924 -4.459 50.285 1.00 91.94 160 PRO A O 1
ATOM 1295 N N . LEU A 1 161 ? -26.112 -3.833 52.095 1.00 89.50 161 LEU A N 1
ATOM 1296 C CA . LEU A 1 161 ? -27.427 -4.247 51.572 1.00 89.50 161 LEU A CA 1
ATOM 1297 C C . LEU A 1 161 ? -27.968 -3.316 50.474 1.00 89.50 161 LEU A C 1
ATOM 1299 O O . LEU A 1 161 ? -28.911 -3.676 49.779 1.00 89.50 161 LEU A O 1
ATOM 1303 N N . GLU A 1 162 ? -27.381 -2.131 50.331 1.00 91.00 162 GLU A N 1
ATOM 1304 C CA . GLU A 1 162 ? -27.691 -1.136 49.306 1.00 91.00 162 GLU A CA 1
ATOM 1305 C C . GLU A 1 162 ? -26.405 -0.435 48.885 1.00 91.00 162 GLU A C 1
ATOM 1307 O O . GLU A 1 162 ? -25.441 -0.391 49.653 1.00 91.00 162 GLU A O 1
ATOM 1312 N N . ASN A 1 163 ? -26.403 0.164 47.693 1.00 93.31 163 ASN A N 1
ATOM 1313 C CA . ASN A 1 163 ? -25.278 0.958 47.187 1.00 93.31 163 ASN A CA 1
ATOM 1314 C C . ASN A 1 163 ? -23.943 0.196 47.158 1.00 93.31 163 ASN A C 1
ATOM 1316 O O . ASN A 1 163 ? -22.876 0.800 47.221 1.00 93.31 163 ASN A O 1
ATOM 1320 N N . GLY A 1 164 ? -23.995 -1.136 47.093 1.00 94.81 164 GLY A N 1
ATOM 1321 C CA . GLY A 1 164 ? -22.802 -1.962 47.022 1.00 94.81 164 GLY A CA 1
ATOM 1322 C C . GLY A 1 164 ? -22.118 -1.818 45.672 1.00 94.81 164 GLY A C 1
ATOM 1323 O O . GLY A 1 164 ? -22.764 -1.906 44.631 1.00 94.81 164 GLY A O 1
ATOM 1324 N N . GLU A 1 165 ? -20.802 -1.639 45.700 1.00 95.62 165 GLU A N 1
ATOM 1325 C CA . GLU A 1 165 ? -19.997 -1.474 44.494 1.00 95.62 165 GLU A CA 1
ATOM 1326 C C . GLU A 1 165 ? -19.149 -2.713 44.212 1.00 95.62 165 GLU A C 1
ATOM 1328 O O . GLU A 1 165 ? -18.678 -3.412 45.124 1.00 95.62 165 GLU A O 1
ATOM 1333 N N . ILE A 1 166 ? -18.961 -2.976 42.924 1.00 96.06 166 ILE A N 1
ATOM 1334 C CA . ILE A 1 166 ? -18.092 -4.021 42.404 1.00 96.06 166 ILE A CA 1
ATOM 1335 C C . ILE A 1 166 ? -17.151 -3.370 41.404 1.00 96.06 166 ILE A C 1
ATOM 1337 O O . ILE A 1 166 ? -17.594 -2.827 40.396 1.00 96.06 166 ILE A O 1
ATOM 1341 N N . HIS A 1 167 ? -15.857 -3.421 41.709 1.00 94.88 167 HIS A N 1
ATOM 1342 C CA . HIS A 1 167 ? -14.803 -2.829 40.893 1.00 94.88 167 HIS A CA 1
ATOM 1343 C C . HIS A 1 167 ? -14.040 -3.945 40.195 1.00 94.88 167 HIS A C 1
ATOM 1345 O O . HIS A 1 167 ? -13.468 -4.813 40.853 1.00 94.88 167 HIS A O 1
ATOM 1351 N N . THR A 1 168 ? -14.034 -3.916 38.867 1.00 95.56 168 THR A N 1
ATOM 1352 C CA . THR A 1 168 ? -13.364 -4.928 38.047 1.00 95.56 168 THR A CA 1
ATOM 1353 C C . THR A 1 168 ? -12.332 -4.240 37.182 1.00 95.56 168 THR A C 1
ATOM 1355 O O . THR A 1 168 ? -12.688 -3.620 36.184 1.00 95.56 168 THR A O 1
ATOM 1358 N N . SER A 1 169 ? -11.060 -4.306 37.575 1.00 94.75 169 SER A N 1
ATOM 1359 C CA . SER A 1 169 ? -9.974 -3.798 36.738 1.00 94.75 169 SER A CA 1
ATOM 1360 C C . SER A 1 169 ? -9.470 -4.898 35.814 1.00 94.75 169 SER A C 1
ATOM 1362 O O . SER A 1 169 ? -9.145 -5.989 36.282 1.00 94.75 169 SER A O 1
ATOM 1364 N N . LEU A 1 170 ? -9.414 -4.601 34.516 1.00 95.44 170 LEU A N 1
ATOM 1365 C CA . LEU A 1 170 ? -8.920 -5.511 33.484 1.00 95.44 170 LEU A CA 1
ATOM 1366 C C . LEU A 1 170 ? -7.442 -5.273 33.151 1.00 95.44 170 LEU A C 1
ATOM 1368 O O . LEU A 1 170 ? -6.832 -6.158 32.564 1.00 95.44 170 LEU A O 1
ATOM 1372 N N . ILE A 1 171 ? -6.881 -4.119 33.535 1.00 92.62 171 ILE A N 1
ATOM 1373 C CA . ILE A 1 171 ? -5.481 -3.736 33.277 1.00 92.62 171 ILE A CA 1
ATOM 1374 C C . ILE A 1 171 ? -4.661 -3.726 34.573 1.00 92.62 171 ILE A C 1
ATOM 1376 O O . ILE A 1 171 ? -3.604 -4.351 34.642 1.00 92.62 171 ILE A O 1
ATOM 1380 N N . ASN A 1 172 ? -5.135 -3.040 35.619 1.00 90.81 172 ASN A N 1
ATOM 1381 C CA . ASN A 1 172 ? -4.332 -2.837 36.824 1.00 90.81 172 ASN A CA 1
ATOM 1382 C C . ASN A 1 172 ? -4.078 -4.167 37.542 1.00 90.81 172 ASN A C 1
ATOM 1384 O O . ASN A 1 172 ? -5.006 -4.932 37.809 1.00 90.81 172 ASN A O 1
ATOM 1388 N N . GLY A 1 173 ? -2.817 -4.403 37.906 1.00 88.12 173 GLY A N 1
ATOM 1389 C CA . GLY A 1 173 ? -2.379 -5.623 38.582 1.00 88.12 173 GLY A CA 1
ATOM 1390 C C . GLY A 1 173 ? -1.992 -6.771 37.646 1.00 88.12 173 GLY A C 1
ATOM 1391 O O . GLY A 1 173 ? -1.654 -7.838 38.153 1.00 88.12 173 GLY A O 1
ATOM 1392 N N . ARG A 1 174 ? -2.037 -6.579 36.318 1.00 93.19 174 ARG A N 1
ATOM 1393 C CA . ARG A 1 174 ? -1.487 -7.527 35.335 1.00 93.19 174 ARG A CA 1
ATOM 1394 C C . ARG A 1 174 ? -0.018 -7.205 35.004 1.00 93.19 174 ARG A C 1
ATOM 1396 O O . ARG A 1 174 ? 0.363 -6.037 35.100 1.00 93.19 174 ARG A O 1
ATOM 1403 N N . PRO A 1 175 ? 0.806 -8.201 34.625 1.00 92.12 175 PRO A N 1
ATOM 1404 C CA . PRO A 1 175 ? 2.240 -8.009 34.380 1.00 92.12 175 PRO A CA 1
ATOM 1405 C C . PRO A 1 175 ? 2.581 -6.931 33.345 1.00 92.12 175 PRO A C 1
ATOM 1407 O O . PRO A 1 175 ? 3.499 -6.150 33.576 1.00 92.12 175 PRO A O 1
ATOM 1410 N N . SER A 1 176 ? 1.843 -6.860 32.233 1.00 89.25 176 SER A N 1
ATOM 1411 C CA . SER A 1 176 ? 2.099 -5.901 31.147 1.00 89.25 176 SER A CA 1
ATOM 1412 C C . SER A 1 176 ? 1.206 -4.659 31.219 1.00 89.25 176 SER A C 1
ATOM 1414 O O . SER A 1 176 ? 0.827 -4.107 30.192 1.00 89.25 176 SER A O 1
ATOM 1416 N N . ALA A 1 177 ? 0.832 -4.207 32.419 1.00 86.12 177 ALA A N 1
ATOM 1417 C CA . ALA A 1 177 ? -0.021 -3.026 32.571 1.00 86.12 177 ALA A CA 1
ATOM 1418 C C . ALA A 1 177 ? 0.644 -1.723 32.076 1.00 86.12 177 ALA A C 1
ATOM 1420 O O . ALA A 1 177 ? -0.041 -0.887 31.490 1.00 86.12 177 ALA A O 1
ATOM 1421 N N . ASP A 1 178 ? 1.956 -1.563 32.297 1.00 81.25 178 ASP A N 1
ATOM 1422 C CA . ASP A 1 178 ? 2.702 -0.348 31.922 1.00 81.25 178 ASP A CA 1
ATOM 1423 C C . ASP A 1 178 ? 3.045 -0.294 30.420 1.00 81.25 178 ASP A C 1
ATOM 1425 O O . ASP A 1 178 ? 3.046 0.785 29.828 1.00 81.25 178 ASP A O 1
ATOM 1429 N N . ASP A 1 179 ? 3.307 -1.451 29.801 1.00 81.50 179 ASP A N 1
ATOM 1430 C CA . ASP A 1 179 ? 3.547 -1.608 28.358 1.00 81.50 179 ASP A CA 1
ATOM 1431 C C . ASP A 1 179 ? 2.702 -2.780 27.820 1.00 81.50 179 ASP A C 1
ATOM 1433 O O . ASP A 1 179 ? 3.125 -3.941 27.906 1.00 81.50 179 ASP A O 1
ATOM 1437 N N . PRO A 1 180 ? 1.469 -2.508 27.345 1.00 80.94 180 PRO A N 1
ATOM 1438 C CA . PRO A 1 180 ? 0.492 -3.537 27.005 1.00 80.94 180 PRO A CA 1
ATOM 1439 C C . PRO A 1 180 ? 0.968 -4.515 25.930 1.00 80.94 180 PRO A C 1
ATOM 1441 O O . PRO A 1 180 ? 1.154 -4.164 24.764 1.00 80.94 180 PRO A O 1
ATOM 1444 N N . SER A 1 181 ? 1.070 -5.789 26.310 1.00 87.31 181 SER A N 1
ATOM 1445 C CA . SER A 1 181 ? 1.359 -6.877 25.380 1.00 87.31 181 SER A CA 1
ATOM 1446 C C . SER A 1 181 ? 0.203 -7.077 24.380 1.00 87.31 181 SER A C 1
ATOM 1448 O O . SER A 1 181 ? -0.955 -6.778 24.697 1.00 87.31 181 SER A O 1
ATOM 1450 N N . PRO A 1 182 ? 0.447 -7.662 23.189 1.00 87.94 182 PRO A N 1
ATOM 1451 C CA . PRO A 1 182 ? -0.629 -8.040 22.267 1.00 87.94 182 PRO A CA 1
ATOM 1452 C C . PRO A 1 182 ? -1.701 -8.927 22.922 1.00 87.94 182 PRO A C 1
ATOM 1454 O O . PRO A 1 182 ? -2.883 -8.827 22.591 1.00 87.94 182 PRO A O 1
ATOM 1457 N N . THR A 1 183 ? -1.298 -9.760 23.886 1.00 92.12 183 THR A N 1
ATOM 1458 C CA . THR A 1 183 ? -2.193 -10.606 24.681 1.00 92.12 183 THR A CA 1
ATOM 1459 C C . THR A 1 183 ? -3.133 -9.766 25.542 1.00 92.12 183 THR A C 1
ATOM 1461 O O . THR A 1 183 ? -4.347 -9.972 25.491 1.00 92.12 183 THR A O 1
ATOM 1464 N N . LEU A 1 184 ? -2.608 -8.775 26.274 1.00 91.25 184 LEU A N 1
ATOM 1465 C CA . LEU A 1 184 ? -3.418 -7.885 27.108 1.00 91.25 184 LEU A CA 1
ATOM 1466 C C . LEU A 1 184 ? -4.355 -7.004 26.271 1.00 91.25 184 LEU A C 1
ATOM 1468 O O . LEU A 1 184 ? -5.523 -6.815 26.624 1.00 91.25 184 LEU A O 1
ATOM 1472 N N . LEU A 1 185 ? -3.873 -6.499 25.133 1.00 89.25 185 LEU A N 1
ATOM 1473 C CA . LEU A 1 185 ? -4.676 -5.706 24.199 1.00 89.25 185 LEU A CA 1
ATOM 1474 C C . LEU A 1 185 ? -5.850 -6.525 23.645 1.00 89.25 185 LEU A C 1
ATOM 1476 O O . LEU A 1 185 ? -6.981 -6.041 23.614 1.00 89.25 185 LEU A O 1
ATOM 1480 N N . ASN A 1 186 ? -5.619 -7.784 23.262 1.00 92.44 186 ASN A N 1
ATOM 1481 C CA . ASN A 1 186 ? -6.690 -8.675 22.816 1.00 92.44 186 ASN A CA 1
ATOM 1482 C C . ASN A 1 186 ? -7.656 -9.012 23.963 1.00 92.44 186 ASN A C 1
ATOM 1484 O O . ASN A 1 186 ? -8.872 -8.965 23.782 1.00 92.44 186 ASN A O 1
ATOM 1488 N N . PHE A 1 187 ? -7.138 -9.293 25.162 1.00 95.12 187 PHE A N 1
ATOM 1489 C CA . PHE A 1 187 ? -7.953 -9.601 26.336 1.00 95.12 187 PHE A CA 1
ATOM 1490 C C . PHE A 1 187 ? -8.903 -8.453 26.712 1.00 95.12 187 PHE A C 1
ATOM 1492 O O . PHE A 1 187 ? -10.078 -8.692 26.984 1.00 95.12 187 PHE A O 1
ATOM 1499 N N . THR A 1 188 ? -8.423 -7.208 26.684 1.00 95.00 188 THR A N 1
ATOM 1500 C CA . THR A 1 188 ? -9.194 -5.999 27.039 1.00 95.00 188 THR A CA 1
ATOM 1501 C C . THR A 1 188 ? -10.099 -5.485 25.916 1.00 95.00 188 THR A C 1
ATOM 1503 O O . THR A 1 188 ? -10.972 -4.652 26.166 1.00 95.00 188 THR A O 1
ATOM 1506 N N . SER A 1 189 ? -9.935 -5.985 24.688 1.00 94.81 189 SER A N 1
ATOM 1507 C CA . SER A 1 189 ? -10.745 -5.574 23.539 1.00 94.81 189 SER A CA 1
ATOM 1508 C C . SER A 1 189 ? -12.160 -6.153 23.599 1.00 94.81 189 SER A C 1
ATOM 1510 O O . SER A 1 189 ? -12.348 -7.374 23.683 1.00 94.81 189 SER A O 1
ATOM 1512 N N . ALA A 1 190 ? -13.165 -5.280 23.516 1.00 96.12 190 ALA A N 1
ATOM 1513 C CA . ALA A 1 190 ? -14.574 -5.665 23.469 1.00 96.12 190 ALA A CA 1
ATOM 1514 C C . ALA A 1 190 ? -15.435 -4.626 22.742 1.00 96.12 190 ALA A C 1
ATOM 1516 O O . ALA A 1 190 ? -15.191 -3.423 22.836 1.00 96.12 190 ALA A O 1
ATOM 1517 N N . ARG A 1 191 ? -16.482 -5.105 22.062 1.00 94.50 191 ARG A N 1
ATOM 1518 C CA . ARG A 1 191 ? -17.615 -4.284 21.607 1.00 94.50 191 ARG A CA 1
ATOM 1519 C C . ARG A 1 191 ? -18.837 -4.511 22.489 1.00 94.50 191 ARG A C 1
ATOM 1521 O O . ARG A 1 191 ? -19.520 -3.557 22.844 1.00 94.50 191 ARG A O 1
ATOM 1528 N N . TYR A 1 192 ? -19.094 -5.764 22.846 1.00 97.50 192 TYR A N 1
ATOM 1529 C CA . TYR A 1 192 ? -20.217 -6.138 23.691 1.00 97.50 192 TYR A CA 1
ATOM 1530 C C . TYR A 1 192 ? -19.726 -6.563 25.065 1.00 97.50 192 TYR A C 1
ATOM 1532 O O . TYR A 1 192 ? -18.771 -7.334 25.186 1.00 97.50 192 TYR A O 1
ATOM 1540 N N . ILE A 1 193 ? -20.422 -6.098 26.097 1.00 98.00 193 ILE A N 1
ATOM 1541 C CA . ILE A 1 193 ? -20.187 -6.481 27.488 1.00 98.00 193 ILE A CA 1
ATOM 1542 C C . ILE A 1 193 ? -21.467 -7.110 28.011 1.00 98.00 193 ILE A C 1
ATOM 1544 O O . ILE A 1 193 ? -22.543 -6.530 27.883 1.00 98.00 193 ILE A O 1
ATOM 1548 N N . ARG A 1 194 ? -21.367 -8.298 28.602 1.00 98.06 194 ARG A N 1
ATOM 1549 C CA . ARG A 1 194 ? -22.518 -9.031 29.126 1.00 98.06 194 ARG A CA 1
ATOM 1550 C C . ARG A 1 194 ? -22.322 -9.345 30.600 1.00 98.06 194 ARG A C 1
ATOM 1552 O O . ARG A 1 194 ? -21.320 -9.928 31.002 1.00 98.06 194 ARG A O 1
ATOM 1559 N N . LEU A 1 195 ? -23.307 -8.969 31.404 1.00 98.00 195 LEU A N 1
ATOM 1560 C CA . LEU A 1 195 ? -23.412 -9.318 32.810 1.00 98.00 195 LEU A CA 1
ATOM 1561 C C . LEU A 1 195 ? -24.446 -10.434 32.922 1.00 98.00 195 LEU A C 1
ATOM 1563 O O . LEU A 1 195 ? -25.645 -10.196 32.767 1.00 98.00 195 LEU A O 1
ATOM 1567 N N . ARG A 1 196 ? -23.984 -11.661 33.166 1.00 97.69 196 ARG A N 1
ATOM 1568 C CA . ARG A 1 196 ? -24.851 -12.835 33.306 1.00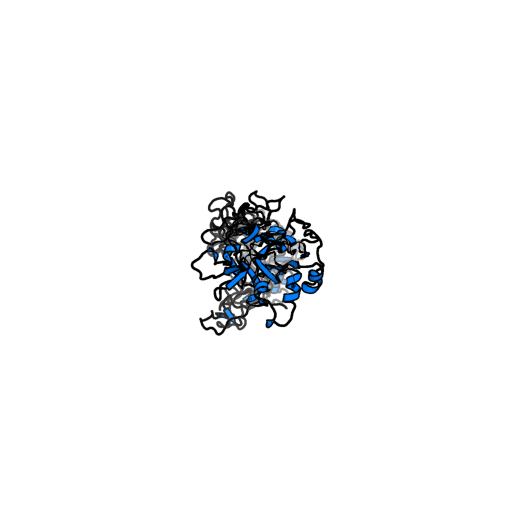 97.69 196 ARG A CA 1
ATOM 1569 C C . ARG A 1 196 ? -25.034 -13.172 34.777 1.00 97.69 196 ARG A C 1
ATOM 1571 O O . ARG A 1 196 ? -24.212 -13.877 35.365 1.00 97.69 196 ARG A O 1
ATOM 1578 N N . PHE A 1 197 ? -26.110 -12.674 35.373 1.00 97.56 197 PHE A N 1
ATOM 1579 C CA . PHE A 1 197 ? -26.502 -13.013 36.735 1.00 97.56 197 PHE A CA 1
ATOM 1580 C C . PHE A 1 197 ? -27.084 -14.426 36.781 1.00 97.56 197 PHE A C 1
ATOM 1582 O O . PHE A 1 197 ? -27.850 -14.814 35.905 1.00 97.56 197 PHE A O 1
ATOM 1589 N N . GLN A 1 198 ? -26.671 -15.214 37.773 1.00 95.00 198 GLN A N 1
ATOM 1590 C CA . GLN A 1 198 ? -27.057 -16.623 37.913 1.00 95.00 198 GLN A CA 1
ATOM 1591 C C . GLN A 1 198 ? -27.656 -16.952 39.283 1.00 95.00 198 GLN A C 1
ATOM 1593 O O . GLN A 1 198 ? -28.285 -17.996 39.446 1.00 95.00 198 GLN A O 1
ATOM 1598 N N . ARG A 1 199 ? -27.388 -16.131 40.308 1.00 92.88 199 ARG A N 1
ATOM 1599 C CA . ARG A 1 199 ? -27.931 -16.332 41.657 1.00 92.88 199 ARG A CA 1
ATOM 1600 C C . ARG A 1 199 ? -27.991 -15.034 42.452 1.00 92.88 199 ARG A C 1
ATOM 1602 O O . ARG A 1 199 ? -27.011 -14.283 42.505 1.00 92.88 199 ARG A O 1
ATOM 1609 N N . ILE A 1 200 ? -29.133 -14.777 43.086 1.00 92.31 200 ILE A N 1
ATOM 1610 C CA . ILE A 1 200 ? -29.338 -13.613 43.960 1.00 92.31 200 ILE A CA 1
ATOM 1611 C C . ILE A 1 200 ? -28.715 -13.910 45.327 1.00 92.31 200 ILE A C 1
ATOM 1613 O O . ILE A 1 200 ? -28.729 -15.052 45.792 1.00 92.31 200 ILE A O 1
ATOM 1617 N N . ARG A 1 201 ? -28.150 -12.890 45.981 1.00 89.75 201 ARG A N 1
ATOM 1618 C CA . ARG A 1 201 ? -27.607 -13.029 47.333 1.00 89.75 201 ARG A CA 1
ATOM 1619 C C . ARG A 1 201 ? -28.739 -12.977 48.362 1.00 89.75 201 ARG A C 1
ATOM 1621 O O . ARG A 1 201 ? -29.400 -11.953 48.491 1.00 89.75 201 ARG A O 1
ATOM 1628 N N . THR A 1 202 ? -28.923 -14.063 49.110 1.00 86.38 202 THR A N 1
ATOM 1629 C CA . THR A 1 202 ? -29.935 -14.174 50.172 1.00 86.38 202 THR A CA 1
ATOM 1630 C C . THR A 1 202 ? -29.324 -14.111 51.573 1.00 86.38 202 THR A C 1
ATOM 1632 O O . THR A 1 202 ? -28.136 -14.404 51.752 1.00 86.38 202 THR A O 1
ATOM 1635 N N . LEU A 1 203 ? -30.128 -13.726 52.572 1.00 82.81 203 LEU A N 1
ATOM 1636 C CA . LEU A 1 203 ? -29.772 -13.872 53.987 1.00 82.81 203 LEU A CA 1
ATOM 1637 C C . LEU A 1 203 ? -29.782 -15.359 54.368 1.00 82.81 203 LEU A C 1
ATOM 1639 O O . LEU A 1 203 ? -30.617 -16.118 53.883 1.00 82.81 203 LEU A O 1
ATOM 1643 N N . ASN A 1 204 ? -28.890 -15.779 55.269 1.00 74.00 204 ASN A N 1
ATOM 1644 C CA . ASN A 1 204 ? -28.777 -17.190 55.670 1.00 74.00 204 ASN A CA 1
ATOM 1645 C C . ASN A 1 204 ? -30.093 -17.767 56.232 1.00 74.00 204 ASN A C 1
ATOM 1647 O O . ASN A 1 204 ? -30.380 -18.937 56.002 1.00 74.00 204 ASN A O 1
ATOM 1651 N N . ALA A 1 205 ? -30.890 -16.953 56.937 1.00 61.09 205 ALA A N 1
ATOM 1652 C CA . ALA A 1 205 ? -32.192 -17.362 57.470 1.00 61.09 205 ALA A CA 1
ATOM 1653 C C . ALA A 1 205 ? -33.214 -17.635 56.352 1.00 61.09 205 ALA A C 1
ATOM 1655 O O . ALA A 1 205 ? -33.874 -18.669 56.355 1.00 61.09 205 ALA A O 1
ATOM 1656 N N . ASP A 1 206 ? -33.278 -16.757 55.351 1.00 69.38 206 ASP A N 1
ATOM 1657 C CA . ASP A 1 206 ? -34.209 -16.883 54.226 1.00 69.38 206 ASP A CA 1
ATOM 1658 C C . ASP A 1 206 ? -33.760 -17.952 53.219 1.00 69.38 206 ASP A C 1
ATOM 1660 O O . ASP A 1 206 ? -34.585 -18.544 52.529 1.00 69.38 206 ASP A O 1
ATOM 1664 N N . LEU A 1 207 ? -32.452 -18.235 53.143 1.00 67.62 207 LEU A N 1
ATOM 1665 C CA . LEU A 1 207 ? -31.902 -19.301 52.305 1.00 67.62 207 LEU A CA 1
ATOM 1666 C C . LEU A 1 207 ? -32.470 -20.675 52.686 1.00 67.62 207 LEU A C 1
ATOM 1668 O O . LEU A 1 207 ? -32.720 -21.477 51.793 1.00 67.62 207 LEU A O 1
ATOM 1672 N N . MET A 1 208 ? -32.684 -20.942 53.979 1.00 60.06 208 MET A N 1
ATOM 1673 C CA . MET A 1 208 ? -33.290 -22.202 54.425 1.00 60.06 208 MET A CA 1
ATOM 1674 C C . MET A 1 208 ? -34.751 -22.317 53.978 1.00 60.06 208 MET A C 1
ATOM 1676 O O . MET A 1 208 ? -35.169 -23.388 53.553 1.00 60.06 208 MET A O 1
ATOM 1680 N N . THR A 1 209 ? -35.497 -21.209 53.998 1.00 60.50 209 THR A N 1
ATOM 1681 C CA . THR A 1 209 ? -36.890 -21.146 53.526 1.00 60.50 209 THR A CA 1
ATOM 1682 C C . THR A 1 209 ? -36.989 -21.317 52.010 1.00 60.50 209 THR A C 1
ATOM 1684 O O . THR A 1 209 ? -37.865 -22.019 51.520 1.00 60.50 209 THR A O 1
ATOM 1687 N N . LEU A 1 210 ? -36.063 -20.719 51.255 1.00 65.81 210 LEU A N 1
ATOM 1688 C CA . LEU A 1 210 ? -36.019 -20.795 49.789 1.00 65.81 210 LEU A CA 1
ATOM 1689 C C . LEU A 1 210 ? -35.447 -22.122 49.256 1.00 65.81 210 LEU A C 1
ATOM 1691 O O . LEU A 1 210 ? -35.541 -22.387 48.062 1.00 65.81 210 LEU A O 1
ATOM 1695 N N . ALA A 1 211 ? -34.833 -22.940 50.116 1.00 60.41 211 ALA A N 1
ATOM 1696 C CA . ALA A 1 211 ? -34.316 -24.267 49.774 1.00 60.41 211 ALA A CA 1
ATOM 1697 C C . ALA A 1 211 ? -35.346 -25.398 49.979 1.00 60.41 211 ALA A C 1
ATOM 1699 O O . ALA A 1 211 ? -35.038 -26.557 49.698 1.00 60.41 211 ALA A O 1
ATOM 1700 N N . LEU A 1 212 ? -36.550 -25.090 50.474 1.00 61.22 212 LEU A N 1
ATOM 1701 C CA . LEU A 1 212 ? -37.652 -26.047 50.585 1.00 61.22 212 LEU A CA 1
ATOM 1702 C C . LEU A 1 212 ? -38.277 -26.279 49.196 1.00 61.22 212 LEU A C 1
ATOM 1704 O O . LEU A 1 212 ? -38.631 -25.336 48.498 1.00 61.22 212 LEU A O 1
ATOM 1708 N N . ASN A 1 213 ? -38.399 -27.546 48.791 1.00 54.28 213 ASN A N 1
ATOM 1709 C CA . ASN A 1 213 ? -38.792 -27.945 47.431 1.00 54.28 213 ASN A CA 1
ATOM 1710 C C . ASN A 1 213 ? -40.289 -27.761 47.094 1.00 54.28 213 ASN A C 1
ATOM 1712 O O . ASN A 1 213 ? -40.649 -27.980 45.939 1.00 54.28 213 ASN A O 1
ATOM 1716 N N . ASP A 1 214 ? -41.165 -27.409 48.048 1.00 60.62 214 ASP A N 1
ATOM 1717 C CA . ASP A 1 214 ? -42.588 -27.154 47.759 1.00 60.62 214 ASP A CA 1
ATOM 1718 C C . ASP A 1 214 ? -42.833 -25.640 47.579 1.00 60.62 214 ASP A C 1
ATOM 1720 O O . ASP A 1 214 ? -42.740 -24.885 48.551 1.00 60.62 214 ASP A O 1
ATOM 1724 N N . PRO A 1 215 ? -43.179 -25.167 46.364 1.00 61.38 215 PRO A N 1
ATOM 1725 C CA . PRO A 1 215 ? -43.449 -23.753 46.095 1.00 61.38 215 PRO A CA 1
ATOM 1726 C C . PRO A 1 215 ? -44.611 -23.170 46.914 1.00 61.38 215 PRO A C 1
ATOM 1728 O O . PRO A 1 215 ? -44.765 -21.952 46.967 1.00 61.38 215 PRO A O 1
ATOM 1731 N N . ARG A 1 216 ? -45.459 -24.017 47.516 1.00 61.59 216 ARG A N 1
ATOM 1732 C CA . ARG A 1 216 ? -46.664 -23.600 48.252 1.00 61.59 216 ARG A CA 1
ATOM 1733 C C . ARG A 1 216 ? -46.392 -23.141 49.686 1.00 61.59 216 ARG A C 1
ATOM 1735 O O . ARG A 1 216 ? -47.228 -22.430 50.236 1.00 61.59 216 ARG A O 1
ATOM 1742 N N . ASP A 1 217 ? -45.236 -23.487 50.254 1.00 62.06 217 ASP A N 1
ATOM 1743 C CA . ASP A 1 217 ? -44.872 -23.169 51.646 1.00 62.06 217 ASP A CA 1
ATOM 1744 C C . ASP A 1 217 ? -43.973 -21.922 51.777 1.00 62.06 217 ASP A C 1
ATOM 1746 O O . ASP A 1 217 ? -43.572 -21.543 52.879 1.00 62.06 217 ASP A O 1
ATOM 1750 N N . ILE A 1 218 ? -43.642 -21.261 50.663 1.00 68.00 218 ILE A N 1
ATOM 1751 C CA . ILE A 1 218 ? -42.734 -20.109 50.650 1.00 68.00 218 ILE A CA 1
ATOM 1752 C C . ILE A 1 218 ? -43.530 -18.810 50.846 1.00 68.00 218 ILE A C 1
ATOM 1754 O O . ILE A 1 218 ? -44.354 -18.443 50.011 1.00 68.00 218 ILE A O 1
ATOM 1758 N N . ASP A 1 219 ? -43.247 -18.077 51.929 1.00 69.81 219 ASP A N 1
ATOM 1759 C CA . ASP A 1 219 ? -43.885 -16.787 52.221 1.00 69.81 219 ASP A CA 1
ATOM 1760 C C . ASP A 1 219 ? -43.586 -15.747 51.110 1.00 69.81 219 ASP A C 1
ATOM 1762 O O . ASP A 1 219 ? -42.417 -15.385 50.901 1.00 69.81 219 ASP A O 1
ATOM 1766 N N . PRO A 1 220 ? -44.619 -15.197 50.434 1.00 72.62 220 PRO A N 1
ATOM 1767 C CA . PRO A 1 220 ? -44.476 -14.133 49.440 1.00 72.62 220 PRO A CA 1
ATOM 1768 C C . PRO A 1 220 ? -43.700 -12.901 49.928 1.00 72.62 220 PRO A C 1
ATOM 1770 O O . PRO A 1 220 ? -43.117 -12.166 49.135 1.00 72.62 220 PRO A O 1
ATOM 1773 N N . ILE A 1 221 ? -43.694 -12.623 51.232 1.00 74.38 221 ILE A N 1
ATOM 1774 C CA . ILE A 1 221 ? -42.957 -11.501 51.822 1.00 74.38 221 ILE A CA 1
ATOM 1775 C C . ILE A 1 221 ? -41.442 -11.720 51.721 1.00 74.38 221 ILE A C 1
ATOM 1777 O O . ILE A 1 221 ? -40.705 -10.741 51.585 1.00 74.38 221 ILE A O 1
ATOM 1781 N N . VAL A 1 222 ? -40.972 -12.970 51.779 1.00 80.06 222 VAL A N 1
ATOM 1782 C CA . VAL A 1 222 ? -39.549 -13.318 51.647 1.00 80.06 222 VAL A CA 1
ATOM 1783 C C . VAL A 1 222 ? -39.125 -13.202 50.186 1.00 80.06 222 VAL A C 1
ATOM 1785 O O . VAL A 1 222 ? -38.143 -12.531 49.875 1.00 80.06 222 VAL A O 1
ATOM 1788 N N . THR A 1 223 ? -39.901 -13.773 49.266 1.00 83.50 223 THR A N 1
ATOM 1789 C CA . THR A 1 223 ? -39.581 -13.788 47.829 1.00 83.50 223 THR A CA 1
ATOM 1790 C C . THR A 1 223 ? -39.646 -12.404 47.180 1.00 83.50 223 THR A C 1
ATOM 1792 O O . THR A 1 223 ? -38.842 -12.103 46.300 1.00 83.50 223 THR A O 1
ATOM 1795 N N . ARG A 1 224 ? -40.510 -11.500 47.663 1.00 88.38 224 ARG A N 1
ATOM 1796 C CA . ARG A 1 224 ? -40.567 -10.095 47.206 1.00 88.38 224 ARG A CA 1
ATOM 1797 C C . ARG A 1 224 ? -39.331 -9.262 47.567 1.00 88.38 224 ARG A C 1
ATOM 1799 O O . ARG A 1 224 ? -39.176 -8.162 47.036 1.00 88.38 224 ARG A O 1
ATOM 1806 N N . ARG A 1 225 ? -38.468 -9.736 48.477 1.00 88.62 225 ARG A N 1
ATOM 1807 C CA . ARG A 1 225 ? -37.252 -9.018 48.914 1.00 88.62 225 ARG A CA 1
ATOM 1808 C C . ARG A 1 225 ? -36.028 -9.268 48.039 1.00 88.62 225 ARG A C 1
ATOM 1810 O O . ARG A 1 225 ? -35.026 -8.574 48.191 1.00 88.62 225 ARG A O 1
ATOM 1817 N N . TYR A 1 226 ? -36.095 -10.254 47.149 1.00 91.44 226 TYR A N 1
ATOM 1818 C CA . TYR A 1 226 ? -34.949 -10.725 46.382 1.00 91.44 226 TYR A CA 1
ATOM 1819 C C . TYR A 1 226 ? -35.129 -10.429 44.894 1.00 91.44 226 TYR A C 1
ATOM 1821 O O . TYR A 1 226 ? -35.940 -11.050 44.210 1.00 91.44 226 TYR A O 1
ATOM 1829 N N . TYR A 1 227 ? -34.348 -9.463 44.421 1.00 95.12 227 TYR A N 1
ATOM 1830 C CA . TYR A 1 227 ? -34.256 -8.988 43.042 1.00 95.12 227 TYR A CA 1
ATOM 1831 C C . TYR A 1 227 ? -32.875 -8.346 42.828 1.00 95.12 227 TYR A C 1
ATOM 1833 O O . TYR A 1 227 ? -32.154 -8.068 43.792 1.00 95.12 227 TYR A O 1
ATOM 1841 N N . TYR A 1 228 ? -32.509 -8.087 41.575 1.00 97.12 228 TYR A N 1
ATOM 1842 C CA . TYR A 1 228 ? -31.346 -7.277 41.224 1.00 97.12 228 TYR A CA 1
ATOM 1843 C C . TYR A 1 228 ? -31.757 -5.824 41.009 1.00 97.12 228 TYR A C 1
ATOM 1845 O O . TYR A 1 228 ? -32.794 -5.546 40.411 1.00 97.12 228 TYR A O 1
ATOM 1853 N N . SER A 1 229 ? -30.928 -4.892 41.468 1.00 96.50 229 SER A N 1
ATOM 1854 C CA . SER A 1 229 ? -31.087 -3.468 41.189 1.00 96.50 229 SER A CA 1
ATOM 1855 C C . SER A 1 229 ? -29.741 -2.836 40.863 1.00 96.50 229 SER A C 1
ATOM 1857 O O . SER A 1 229 ? -28.753 -3.083 41.557 1.00 96.50 229 SER A O 1
ATOM 1859 N N . ILE A 1 230 ? -29.690 -2.030 39.804 1.00 97.81 230 ILE A N 1
ATOM 1860 C CA . ILE A 1 230 ? -28.459 -1.399 39.316 1.00 97.81 230 ILE A CA 1
ATOM 1861 C C . ILE A 1 230 ? -28.751 0.062 39.005 1.00 97.81 230 ILE A C 1
ATOM 1863 O O . ILE A 1 230 ? -29.643 0.356 38.212 1.00 97.81 230 ILE A O 1
ATOM 1867 N N . LYS A 1 231 ? -27.991 0.969 39.620 1.00 96.44 231 LYS A N 1
ATOM 1868 C CA . LYS A 1 231 ? -28.095 2.416 39.363 1.00 96.44 231 LYS A CA 1
ATOM 1869 C C . LYS A 1 231 ? -27.006 2.960 38.444 1.00 96.44 231 LYS A C 1
ATOM 1871 O O . LYS A 1 231 ? -27.180 4.022 37.875 1.00 96.44 231 LYS A O 1
ATOM 1876 N N . ASP A 1 232 ? -25.875 2.267 38.342 1.00 96.94 232 ASP A N 1
ATOM 1877 C CA . ASP A 1 232 ? -24.732 2.740 37.561 1.00 96.94 232 ASP A CA 1
ATOM 1878 C C . ASP A 1 232 ? -23.880 1.554 37.087 1.00 96.94 232 ASP A C 1
ATOM 1880 O O . ASP A 1 232 ? -23.415 0.739 37.896 1.00 96.94 232 ASP A O 1
ATOM 1884 N N . ILE A 1 233 ? -23.708 1.464 35.770 1.00 97.00 233 ILE A N 1
ATOM 1885 C CA . ILE A 1 233 ? -22.738 0.626 35.073 1.00 97.00 233 ILE A CA 1
ATOM 1886 C C . ILE A 1 233 ? -21.768 1.575 34.380 1.00 97.00 233 ILE A C 1
ATOM 1888 O O . ILE A 1 233 ? -22.072 2.164 33.344 1.00 97.00 233 ILE A O 1
ATOM 1892 N N . SER A 1 234 ? -20.578 1.690 34.953 1.00 95.56 234 SER A N 1
ATOM 1893 C CA . SER A 1 234 ? -19.522 2.551 34.441 1.00 95.56 234 SER A CA 1
ATOM 1894 C C . SER A 1 234 ? -18.446 1.697 33.776 1.00 95.56 234 SER A C 1
ATOM 1896 O O . SER A 1 234 ? -17.770 0.903 34.432 1.00 95.56 234 SER A O 1
ATOM 1898 N N . VAL A 1 235 ? -18.289 1.865 32.465 1.00 95.56 235 VAL A N 1
ATOM 1899 C CA . VAL A 1 235 ? -17.268 1.184 31.661 1.00 95.56 235 VAL A CA 1
ATOM 1900 C C . VAL A 1 235 ? -16.206 2.207 31.278 1.00 95.56 235 VAL A C 1
ATOM 1902 O O . VAL A 1 235 ? -16.479 3.139 30.525 1.00 95.56 235 VAL A O 1
ATOM 1905 N N . GLY A 1 236 ? -15.002 2.042 31.817 1.00 93.38 236 GLY A N 1
ATOM 1906 C CA . GLY A 1 236 ? -13.854 2.875 31.477 1.00 93.38 236 GLY A CA 1
ATOM 1907 C C . GLY A 1 236 ? -12.991 2.193 30.429 1.00 93.38 236 GLY A C 1
ATOM 1908 O O . GLY A 1 236 ? -12.635 1.026 30.586 1.00 93.38 236 GLY A O 1
ATOM 1909 N N . GLY A 1 237 ? -12.617 2.919 29.382 1.00 91.00 237 GLY A N 1
ATOM 1910 C CA . GLY A 1 237 ? -11.763 2.409 28.317 1.00 91.00 237 GLY A CA 1
ATOM 1911 C C . GLY A 1 237 ? -11.236 3.517 27.417 1.00 91.00 237 GLY A C 1
ATOM 1912 O O . GLY A 1 237 ? -11.535 4.694 27.623 1.00 91.00 237 GLY A O 1
ATOM 1913 N N . MET A 1 238 ? -10.454 3.127 26.416 1.00 88.50 238 MET A N 1
ATOM 1914 C CA . MET A 1 238 ? -9.893 4.027 25.412 1.00 88.50 238 MET A CA 1
ATOM 1915 C C . MET A 1 238 ? -10.158 3.515 23.996 1.00 88.50 238 MET A C 1
ATOM 1917 O O . MET A 1 238 ? -10.335 2.313 23.768 1.00 88.50 238 MET A O 1
ATOM 1921 N N . CYS A 1 239 ? -10.204 4.440 23.040 1.00 89.44 239 CYS A N 1
ATOM 1922 C CA . CYS A 1 239 ? -10.274 4.090 21.627 1.00 89.44 239 CYS A CA 1
ATOM 1923 C C . CYS A 1 239 ? -8.963 3.462 21.157 1.00 89.44 239 CYS A C 1
ATOM 1925 O O . CYS A 1 239 ? -7.877 3.828 21.608 1.00 89.44 239 CYS A O 1
ATOM 1927 N N . ILE A 1 240 ? -9.072 2.546 20.199 1.00 89.12 240 ILE A N 1
ATOM 1928 C CA . ILE A 1 240 ? -7.917 1.912 19.571 1.00 89.12 240 ILE A CA 1
ATOM 1929 C C . ILE A 1 240 ? -7.461 2.806 18.419 1.00 89.12 240 ILE A C 1
ATOM 1931 O O . ILE A 1 240 ? -8.045 2.764 17.341 1.00 89.12 240 ILE A O 1
ATOM 1935 N N . CYS A 1 241 ? -6.438 3.624 18.676 1.00 90.44 241 CYS A N 1
ATOM 1936 C CA . CYS A 1 241 ? -5.824 4.511 17.678 1.00 90.44 241 CYS A CA 1
ATOM 1937 C C . CYS A 1 241 ? -4.351 4.162 17.389 1.00 90.44 241 CYS A C 1
ATOM 1939 O O . CYS A 1 241 ? -3.625 4.972 16.818 1.00 90.44 241 CYS A O 1
ATOM 1941 N N . TYR A 1 242 ? -3.877 3.009 17.884 1.00 88.25 242 TYR A N 1
ATOM 1942 C CA . TYR A 1 242 ? -2.501 2.510 17.732 1.00 88.25 242 TYR A CA 1
ATOM 1943 C C . TYR A 1 242 ? -1.398 3.538 18.055 1.00 88.25 242 TYR A C 1
ATOM 1945 O O . TYR A 1 242 ? -0.353 3.549 17.421 1.00 88.25 242 TYR A O 1
ATOM 1953 N N . GLY A 1 243 ? -1.630 4.441 19.014 1.00 88.06 243 GLY A N 1
ATOM 1954 C CA . GLY A 1 243 ? -0.659 5.483 19.377 1.00 88.06 243 GLY A CA 1
ATOM 1955 C C . GLY A 1 243 ? -0.539 6.641 18.374 1.00 88.06 243 GLY A C 1
ATOM 1956 O O . GLY A 1 243 ? 0.333 7.495 18.531 1.00 88.06 243 GLY A O 1
ATOM 1957 N N . HIS A 1 244 ? -1.415 6.711 17.368 1.00 93.00 244 HIS A N 1
ATOM 1958 C CA . HIS A 1 244 ? -1.418 7.768 16.355 1.00 93.00 244 HIS A CA 1
ATOM 1959 C C . HIS A 1 244 ? -2.528 8.803 16.533 1.00 93.00 244 HIS A C 1
ATOM 1961 O O . HIS A 1 244 ? -2.706 9.629 15.653 1.00 93.00 244 HIS A O 1
ATOM 1967 N N . ALA A 1 245 ? -3.265 8.816 17.642 1.00 93.12 245 ALA A N 1
ATOM 1968 C CA . ALA A 1 245 ? -4.211 9.891 17.936 1.00 93.12 245 ALA A CA 1
ATOM 1969 C C . ALA A 1 245 ? -4.208 10.231 19.424 1.00 93.12 245 ALA A C 1
ATOM 1971 O O . ALA A 1 245 ? -4.018 9.355 20.270 1.00 93.12 245 ALA A O 1
ATOM 1972 N N . LYS A 1 246 ? -4.452 11.506 19.741 1.00 89.81 246 LYS A N 1
ATOM 1973 C CA . LYS A 1 246 ? -4.602 11.984 21.126 1.00 89.81 246 LYS A CA 1
ATOM 1974 C C . LYS A 1 246 ? -6.046 11.935 21.622 1.00 89.81 246 LYS A C 1
ATOM 1976 O O . LYS A 1 246 ? -6.272 11.875 22.827 1.00 89.81 246 LYS A O 1
ATOM 1981 N N . ALA A 1 247 ? -7.009 11.982 20.706 1.00 90.38 247 ALA A N 1
ATOM 1982 C CA . ALA A 1 247 ? -8.430 12.019 21.012 1.00 90.38 247 ALA A CA 1
ATOM 1983 C C . ALA A 1 247 ? -9.236 11.209 19.989 1.00 90.38 247 ALA A C 1
ATOM 1985 O O . ALA A 1 247 ? -8.806 10.994 18.854 1.00 90.38 247 ALA A O 1
ATOM 1986 N N . CYS A 1 248 ? -10.421 10.769 20.410 1.00 90.81 248 CYS A N 1
ATOM 1987 C CA . CYS A 1 248 ? -11.397 10.107 19.554 1.00 90.81 248 CYS A CA 1
ATOM 1988 C C . CYS A 1 248 ? -12.803 10.671 19.821 1.00 90.81 248 CYS A C 1
ATOM 1990 O O . CYS A 1 248 ? -13.565 10.102 20.603 1.00 90.81 248 CYS A O 1
ATOM 1992 N N . PRO A 1 249 ? -13.157 11.841 19.269 1.00 90.56 249 PRO A N 1
ATOM 1993 C CA . PRO A 1 249 ? -14.469 12.435 19.493 1.00 90.56 249 PRO A CA 1
ATOM 1994 C C . PRO A 1 249 ? -15.597 11.610 18.855 1.00 90.56 249 PRO A C 1
ATOM 1996 O O . PRO A 1 249 ? -15.417 10.892 17.870 1.00 90.56 249 PRO A O 1
ATOM 1999 N N . LEU A 1 250 ? -16.804 11.752 19.410 1.00 86.88 250 LEU A N 1
ATOM 2000 C CA . LEU A 1 250 ? -18.016 11.165 18.845 1.00 86.88 250 LEU A CA 1
ATOM 2001 C C . LEU A 1 250 ? -18.416 11.915 17.567 1.00 86.88 250 LEU A C 1
ATOM 2003 O O . LEU A 1 250 ? -18.799 13.086 17.615 1.00 86.88 250 LEU A O 1
ATOM 2007 N N . ASN A 1 251 ? -18.416 11.222 16.435 1.00 84.38 251 ASN A N 1
ATOM 2008 C CA . ASN A 1 251 ? -18.937 11.749 15.186 1.00 84.38 251 ASN A CA 1
ATOM 2009 C C . ASN A 1 251 ? -20.475 11.807 15.247 1.00 84.38 251 ASN A C 1
ATOM 2011 O O . ASN A 1 251 ? -21.161 10.803 15.458 1.00 84.38 251 ASN A O 1
ATOM 2015 N N . GLN A 1 252 ? -21.041 13.005 15.072 1.00 84.69 252 GLN A N 1
ATOM 2016 C CA . GLN A 1 252 ? -22.479 13.237 15.237 1.00 84.69 252 GLN A CA 1
ATOM 2017 C C . GLN A 1 252 ? -23.342 12.559 14.165 1.00 84.69 252 GLN A C 1
ATOM 2019 O O . GLN A 1 252 ? -24.505 12.256 14.458 1.00 84.69 252 GLN A O 1
ATOM 2024 N N . TYR A 1 253 ? -22.7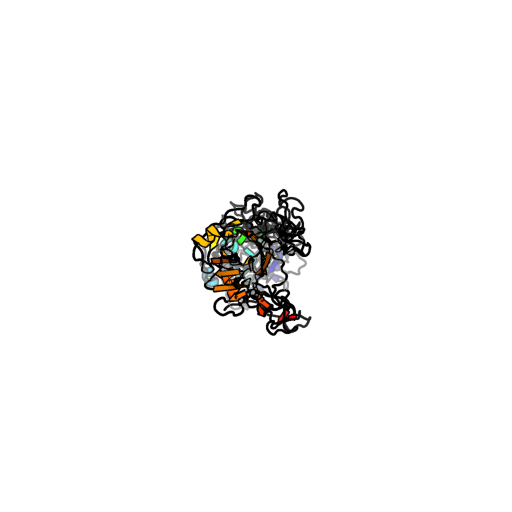82 12.313 12.976 1.00 82.62 253 TYR A N 1
ATOM 2025 C CA . TYR A 1 253 ? -23.469 11.697 11.841 1.00 82.62 253 TYR A CA 1
ATOM 2026 C C . TYR A 1 253 ? -23.473 10.174 11.952 1.00 82.62 253 TYR A C 1
ATOM 2028 O O . TYR A 1 253 ? -24.526 9.553 11.863 1.00 82.62 253 TYR A O 1
ATOM 2036 N N . THR A 1 254 ? -22.305 9.576 12.198 1.00 81.75 254 THR A N 1
ATOM 2037 C CA . THR A 1 254 ? -22.155 8.112 12.266 1.00 81.75 254 THR A CA 1
ATOM 2038 C C . THR A 1 254 ? -22.473 7.540 13.647 1.00 81.75 254 THR A C 1
ATOM 2040 O O . THR A 1 254 ? -22.632 6.331 13.776 1.00 81.75 254 THR A O 1
ATOM 2043 N N . LYS A 1 255 ? -22.560 8.392 14.682 1.00 82.31 255 LYS A N 1
ATOM 2044 C CA . LYS A 1 255 ? -22.713 8.015 16.101 1.00 82.31 255 LYS A CA 1
ATOM 2045 C C . LYS A 1 255 ? -21.599 7.097 16.630 1.00 82.31 255 LYS A C 1
ATOM 2047 O O . LYS A 1 255 ? -21.789 6.463 17.669 1.00 82.31 255 LYS A O 1
ATOM 2052 N N . LYS A 1 256 ? -20.441 7.083 15.963 1.00 82.12 256 LYS A N 1
ATOM 2053 C CA . LYS A 1 256 ? -19.231 6.331 16.331 1.00 82.12 256 LYS A CA 1
ATOM 2054 C C . LYS A 1 256 ? -18.108 7.270 16.762 1.00 82.12 256 LYS A C 1
ATOM 2056 O O . LYS A 1 256 ? -18.092 8.432 16.359 1.00 82.12 256 LYS A O 1
ATOM 2061 N N . PHE A 1 257 ? -17.196 6.788 17.596 1.00 85.38 257 PHE A N 1
ATOM 2062 C CA . PHE A 1 257 ? -16.002 7.533 17.986 1.00 85.38 257 PHE A CA 1
ATOM 2063 C C . PHE A 1 257 ? -14.882 7.225 16.995 1.00 85.38 257 PHE A C 1
ATOM 2065 O O . PHE A 1 257 ? -14.457 6.075 16.895 1.00 85.38 257 PHE A O 1
ATOM 2072 N N . SER A 1 258 ? -14.414 8.254 16.292 1.00 89.88 258 SER A N 1
ATOM 2073 C CA . SER A 1 258 ? -13.325 8.159 15.313 1.00 89.88 258 SER A CA 1
ATOM 2074 C C . SER A 1 258 ? -12.083 8.816 15.885 1.00 89.88 258 SER A C 1
ATOM 2076 O O . SER A 1 258 ? -12.176 9.900 16.456 1.00 89.88 258 SER A O 1
ATOM 2078 N N . CYS A 1 259 ? -10.925 8.188 15.712 1.00 92.12 259 CYS A N 1
ATOM 2079 C CA . CYS A 1 259 ? -9.644 8.765 16.092 1.00 92.12 259 CYS A CA 1
ATOM 2080 C C . CYS A 1 259 ? -9.331 10.013 15.248 1.00 92.12 259 CYS A C 1
ATOM 2082 O O . CYS A 1 259 ? -9.520 10.018 14.031 1.00 92.12 259 CYS A O 1
ATOM 2084 N N . GLU A 1 260 ? -8.824 11.067 15.887 1.00 94.38 260 GLU A N 1
ATOM 2085 C CA . GLU A 1 260 ? -8.213 12.210 15.199 1.00 94.38 260 GLU A CA 1
ATOM 2086 C C . GLU A 1 260 ? -6.763 11.856 14.857 1.00 94.38 260 GLU A C 1
ATOM 2088 O O . GLU A 1 260 ? -5.844 12.103 15.640 1.00 94.38 260 GLU A O 1
ATOM 2093 N N . CYS A 1 261 ? -6.578 11.188 13.718 1.00 94.75 261 CYS A N 1
ATOM 2094 C CA . CYS A 1 261 ? -5.283 10.635 13.342 1.00 94.75 261 CYS A CA 1
ATOM 2095 C C . CYS A 1 261 ? -4.215 11.710 13.097 1.00 94.75 261 CYS A C 1
ATOM 2097 O O . CYS A 1 261 ? -4.399 12.663 12.342 1.00 94.75 261 CYS A O 1
ATOM 2099 N N . GLU A 1 262 ? -3.062 11.498 13.719 1.00 95.00 262 GLU A N 1
ATOM 2100 C CA . GLU A 1 262 ? -1.801 12.206 13.542 1.00 95.00 262 GLU A CA 1
ATOM 2101 C C . GLU A 1 262 ? -0.805 11.297 12.789 1.00 95.00 262 GLU A C 1
ATOM 2103 O O . GLU A 1 262 ? -1.155 10.248 12.245 1.00 95.00 262 GLU A O 1
ATOM 2108 N N . HIS A 1 263 ? 0.471 11.692 12.729 1.00 95.50 263 HIS A N 1
ATOM 2109 C CA . HIS A 1 263 ? 1.557 10.859 12.188 1.00 95.50 263 HIS A CA 1
ATOM 2110 C C . HIS A 1 263 ? 1.355 10.395 10.726 1.00 95.50 263 HIS A C 1
ATOM 2112 O O . HIS A 1 263 ? 1.920 9.380 10.317 1.00 95.50 263 HIS A O 1
ATOM 2118 N N . ASN A 1 264 ? 0.575 11.148 9.939 1.00 96.56 264 ASN A N 1
ATOM 2119 C CA . ASN A 1 264 ? 0.180 10.826 8.560 1.00 96.56 264 ASN A CA 1
ATOM 2120 C C . ASN A 1 264 ? -0.507 9.454 8.429 1.00 96.56 264 ASN A C 1
ATOM 2122 O O . ASN A 1 264 ? -0.347 8.750 7.429 1.00 96.56 264 ASN A O 1
ATOM 2126 N N . THR A 1 265 ? -1.262 9.074 9.457 1.00 96.69 265 THR A N 1
ATOM 2127 C CA . THR A 1 265 ? -2.114 7.885 9.458 1.00 96.69 265 THR A CA 1
ATOM 2128 C C . THR A 1 265 ? -3.563 8.262 9.183 1.00 96.69 265 THR A C 1
ATOM 2130 O O . THR A 1 265 ? -3.997 9.381 9.444 1.00 96.69 265 THR A O 1
ATOM 2133 N N . CYS A 1 266 ? -4.305 7.328 8.608 1.00 94.75 266 CYS A N 1
ATOM 2134 C CA . CYS A 1 266 ? -5.672 7.511 8.154 1.00 94.75 266 CYS A CA 1
ATOM 2135 C C . CYS A 1 266 ? -6.511 6.277 8.523 1.00 94.75 266 CYS A C 1
ATOM 2137 O O . CYS A 1 266 ? -5.973 5.203 8.779 1.00 94.75 266 CYS A O 1
ATOM 2139 N N . GLY A 1 267 ? -7.837 6.428 8.509 1.00 90.88 267 GLY A N 1
ATOM 2140 C CA . GLY A 1 267 ? -8.794 5.408 8.953 1.00 90.88 267 GLY A CA 1
ATOM 2141 C C . GLY A 1 267 ? -9.423 5.760 10.302 1.00 90.88 267 GLY A C 1
ATOM 2142 O O . GLY A 1 267 ? -8.899 6.594 11.028 1.00 90.88 267 GLY A O 1
ATOM 2143 N N . GLU A 1 268 ? -10.544 5.124 10.648 1.00 87.75 268 GLU A N 1
ATOM 2144 C CA . GLU A 1 268 ? -11.282 5.401 11.901 1.00 87.75 268 GLU A CA 1
ATOM 2145 C C . GLU A 1 268 ? -10.434 5.127 13.157 1.00 87.75 268 GLU A C 1
ATOM 2147 O O . GLU A 1 268 ? -10.637 5.752 14.197 1.00 87.75 268 GLU A O 1
ATOM 2152 N N . SER A 1 269 ? -9.467 4.210 13.038 1.00 89.56 269 SER A N 1
ATOM 2153 C CA . SER A 1 269 ? -8.543 3.779 14.093 1.00 89.56 269 SER A CA 1
ATOM 2154 C C . SER A 1 269 ? -7.079 4.103 13.791 1.00 89.56 269 SER A C 1
ATOM 2156 O O . SER A 1 269 ? -6.202 3.631 14.507 1.00 89.56 269 SER A O 1
ATOM 2158 N N . CYS A 1 270 ? -6.787 4.888 12.749 1.00 93.69 270 CYS A N 1
ATOM 2159 C CA . CYS A 1 270 ? -5.409 5.177 12.327 1.00 93.69 270 CYS A CA 1
ATOM 2160 C C . CYS A 1 270 ? -4.601 3.913 11.969 1.00 93.69 270 CYS A C 1
ATOM 2162 O O . CYS A 1 270 ? -3.408 3.806 12.254 1.00 93.69 270 CYS A O 1
ATOM 2164 N N . ASP A 1 271 ? -5.280 2.942 11.361 1.00 92.81 271 ASP A N 1
ATOM 2165 C CA . ASP A 1 271 ? -4.819 1.580 11.077 1.00 92.81 271 ASP A CA 1
ATOM 2166 C C . ASP A 1 271 ? -4.033 1.448 9.762 1.00 92.81 271 ASP A C 1
ATOM 2168 O O . ASP A 1 271 ? -3.610 0.358 9.381 1.00 92.81 271 ASP A O 1
ATOM 2172 N N . ARG A 1 272 ? -3.842 2.556 9.042 1.00 95.12 272 ARG A N 1
ATOM 2173 C CA . ARG A 1 272 ? -3.066 2.617 7.801 1.00 95.12 272 ARG A CA 1
ATOM 2174 C C . ARG A 1 272 ? -2.399 3.973 7.635 1.00 95.12 272 ARG A C 1
ATOM 2176 O O . ARG A 1 272 ? -2.842 4.972 8.197 1.00 95.12 272 ARG A O 1
ATOM 2183 N N . CYS A 1 273 ? -1.360 4.032 6.810 1.00 97.12 273 CYS A N 1
ATOM 2184 C CA . CYS A 1 273 ? -0.830 5.311 6.345 1.00 97.12 273 CYS A CA 1
ATOM 2185 C C . CYS A 1 273 ? -1.822 5.993 5.395 1.00 97.12 273 CYS A C 1
ATOM 2187 O O . CYS A 1 273 ? -2.574 5.326 4.678 1.00 97.12 273 CYS A O 1
ATOM 2189 N N . CYS A 1 274 ? -1.823 7.323 5.386 1.00 96.12 274 CYS A N 1
ATOM 2190 C CA . CYS A 1 274 ? -2.603 8.091 4.425 1.00 96.12 274 CYS A CA 1
AT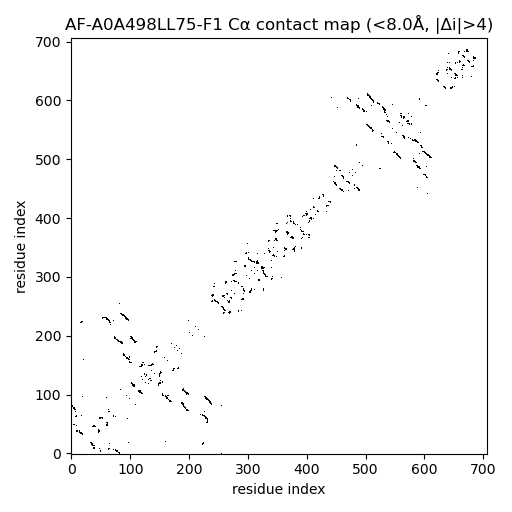OM 2191 C C . CYS A 1 274 ? -2.114 7.859 2.984 1.00 96.12 274 CYS A C 1
ATOM 2193 O O . CYS A 1 274 ? -0.932 7.555 2.788 1.00 96.12 274 CYS A O 1
ATOM 2195 N N . PRO A 1 275 ? -2.990 8.025 1.972 1.00 94.75 275 PRO A N 1
ATOM 2196 C CA . PRO A 1 275 ? -2.588 7.955 0.569 1.00 94.75 275 PRO A CA 1
ATOM 2197 C C . PRO A 1 275 ? -1.388 8.868 0.294 1.00 94.75 275 PRO A C 1
ATOM 2199 O O . PRO A 1 275 ? -1.368 10.015 0.740 1.00 94.75 275 PRO A O 1
ATOM 2202 N N . GLY A 1 276 ? -0.366 8.333 -0.376 1.00 95.12 276 GLY A N 1
ATOM 2203 C CA . GLY A 1 276 ? 0.873 9.066 -0.657 1.00 95.12 276 GLY A CA 1
ATOM 2204 C C . GLY A 1 276 ? 1.937 8.984 0.443 1.00 95.12 276 GLY A C 1
ATOM 2205 O O . GLY A 1 276 ? 3.056 9.440 0.223 1.00 95.12 276 GLY A O 1
ATOM 2206 N N . TYR A 1 277 ? 1.642 8.377 1.600 1.00 97.06 277 TYR A N 1
ATOM 2207 C CA . TYR A 1 277 ? 2.567 8.225 2.737 1.00 97.06 277 TYR A CA 1
ATOM 2208 C C . TYR A 1 277 ? 3.030 6.782 2.953 1.00 97.06 277 TYR A C 1
ATOM 2210 O O . TYR A 1 277 ? 3.204 6.318 4.080 1.00 97.06 277 TYR A O 1
ATOM 2218 N N . ASN A 1 278 ? 3.220 6.050 1.858 1.00 96.81 278 ASN A N 1
ATOM 2219 C CA . ASN A 1 278 ? 3.548 4.629 1.871 1.00 96.81 278 ASN A CA 1
ATOM 2220 C C . ASN A 1 278 ? 5.017 4.344 1.519 1.00 96.81 278 ASN A C 1
ATOM 2222 O O . ASN A 1 278 ? 5.309 3.307 0.928 1.00 96.81 278 ASN A O 1
ATOM 2226 N N . GLN A 1 279 ? 5.953 5.230 1.883 1.00 96.56 279 GLN A N 1
ATOM 2227 C CA . GLN A 1 279 ? 7.385 4.984 1.649 1.00 96.56 279 GLN A CA 1
ATOM 2228 C C . GLN A 1 279 ? 7.913 3.810 2.489 1.00 96.56 279 GLN A C 1
ATOM 2230 O O . GLN A 1 279 ? 8.766 3.037 2.045 1.00 96.56 279 GLN A O 1
ATOM 2235 N N . LYS A 1 280 ? 7.372 3.660 3.702 1.00 94.62 280 LYS A N 1
ATOM 2236 C CA . LYS A 1 280 ? 7.681 2.612 4.683 1.00 94.62 280 LYS A CA 1
ATOM 2237 C C . LYS A 1 280 ? 6.394 1.879 5.085 1.00 94.62 280 LYS A C 1
ATOM 2239 O O . LYS A 1 280 ? 5.308 2.447 4.932 1.00 94.62 280 LYS A O 1
ATOM 2244 N N . PRO A 1 281 ? 6.482 0.632 5.584 1.00 94.50 281 PRO A N 1
ATOM 2245 C CA . PRO A 1 281 ? 5.302 -0.081 6.053 1.00 94.50 281 PRO A CA 1
ATOM 2246 C C . PRO A 1 281 ? 4.719 0.613 7.291 1.00 94.50 281 PRO A C 1
ATOM 2248 O O . PRO A 1 281 ? 5.455 1.163 8.114 1.00 94.50 281 PRO A O 1
ATOM 2251 N N . TRP A 1 282 ? 3.393 0.573 7.427 1.00 95.25 282 TRP A N 1
ATOM 2252 C CA . TRP A 1 282 ? 2.704 1.083 8.612 1.00 95.25 282 TRP A CA 1
ATOM 2253 C C . TRP A 1 282 ? 3.094 0.270 9.854 1.00 95.25 282 TRP A C 1
ATOM 2255 O O . TRP A 1 282 ? 3.212 -0.955 9.790 1.00 95.25 282 TRP A O 1
ATOM 2265 N N . MET A 1 283 ? 3.275 0.949 10.986 1.00 91.62 283 MET A N 1
ATOM 2266 C CA . MET A 1 283 ? 3.559 0.339 12.285 1.00 91.62 283 MET A CA 1
ATOM 2267 C C . MET A 1 283 ? 2.866 1.144 13.381 1.00 91.62 283 MET A C 1
ATOM 2269 O O . MET A 1 283 ? 2.884 2.370 13.326 1.00 91.62 283 MET A O 1
ATOM 2273 N N . ALA A 1 284 ? 2.323 0.458 14.389 1.00 88.94 284 ALA A N 1
ATOM 2274 C CA . ALA A 1 284 ? 1.723 1.100 15.555 1.00 88.94 284 ALA A CA 1
ATOM 2275 C C . ALA A 1 284 ? 2.756 1.930 16.337 1.00 88.94 284 ALA A C 1
ATOM 2277 O O . ALA A 1 284 ? 3.898 1.506 16.518 1.00 88.94 284 ALA A O 1
ATOM 2278 N N . GLY A 1 285 ? 2.343 3.090 16.843 1.00 85.81 285 GLY A N 1
ATOM 2279 C CA . GLY A 1 285 ? 3.132 3.915 17.751 1.00 85.81 285 GLY A CA 1
ATOM 2280 C C . GLY A 1 285 ? 3.327 3.251 19.117 1.00 85.81 285 GLY A C 1
ATOM 2281 O O . GLY A 1 285 ? 2.393 2.699 19.696 1.00 85.81 285 GLY A O 1
ATOM 2282 N N . THR A 1 286 ? 4.541 3.350 19.655 1.00 80.81 286 THR A N 1
ATOM 2283 C CA . THR A 1 286 ? 4.888 2.964 21.029 1.00 80.81 286 THR A CA 1
ATOM 2284 C C . THR A 1 286 ? 5.148 4.211 21.876 1.00 80.81 286 THR A C 1
ATOM 2286 O O . THR A 1 286 ? 5.187 5.335 21.368 1.00 80.81 286 THR A O 1
ATOM 2289 N N . PHE A 1 287 ? 5.380 4.036 23.179 1.00 73.88 287 PHE A N 1
ATOM 2290 C CA . PHE A 1 287 ? 5.780 5.146 24.050 1.00 73.88 287 PHE A CA 1
ATOM 2291 C C . PHE A 1 287 ? 7.117 5.791 23.628 1.00 73.88 287 PHE A C 1
ATOM 2293 O O . PHE A 1 287 ? 7.319 6.990 23.815 1.00 73.88 287 PHE A O 1
ATOM 2300 N N . LEU A 1 288 ? 8.028 5.008 23.036 1.00 79.62 288 LEU A N 1
ATOM 2301 C CA . LEU A 1 288 ? 9.363 5.460 22.629 1.00 79.62 288 LEU A CA 1
ATOM 2302 C C . LEU A 1 288 ? 9.397 5.966 21.183 1.00 79.62 288 LEU A C 1
ATOM 2304 O O . LEU A 1 288 ? 10.118 6.913 20.866 1.00 79.62 288 LEU A O 1
ATOM 2308 N N . THR A 1 289 ? 8.634 5.329 20.297 1.00 85.62 289 THR A N 1
ATOM 2309 C CA . THR A 1 289 ? 8.708 5.528 18.847 1.00 85.62 289 THR A CA 1
ATOM 2310 C C . THR A 1 289 ? 7.336 5.833 18.264 1.00 85.62 289 THR A C 1
ATOM 2312 O O . THR A 1 289 ? 6.379 5.091 18.440 1.00 85.62 289 THR A O 1
ATOM 2315 N N . ARG A 1 290 ? 7.235 6.925 17.501 1.00 86.69 290 ARG A N 1
ATOM 2316 C CA . ARG A 1 290 ? 5.953 7.388 16.935 1.00 86.69 290 ARG A CA 1
ATOM 2317 C C . ARG A 1 290 ? 5.559 6.716 15.618 1.00 86.69 290 ARG A C 1
ATOM 2319 O O . ARG A 1 290 ? 4.421 6.877 15.199 1.00 86.69 290 ARG A O 1
ATOM 2326 N N . HIS A 1 291 ? 6.505 6.033 14.964 1.00 92.31 291 HIS A N 1
ATOM 2327 C CA . HIS A 1 291 ? 6.317 5.331 13.687 1.00 92.31 291 HIS A CA 1
ATOM 2328 C C . HIS A 1 291 ? 5.513 6.140 12.653 1.00 92.31 291 HIS A C 1
ATOM 2330 O O . HIS A 1 291 ? 4.473 5.719 12.159 1.00 92.31 291 HIS A O 1
ATOM 2336 N N . VAL A 1 292 ? 5.998 7.348 12.359 1.00 95.38 292 VAL A N 1
ATOM 2337 C CA . VAL A 1 292 ? 5.336 8.282 11.443 1.00 95.38 292 VAL A CA 1
ATOM 2338 C C . VAL A 1 292 ? 5.405 7.760 10.010 1.00 95.38 292 VAL A C 1
ATOM 2340 O O . VAL A 1 292 ? 6.484 7.400 9.541 1.00 95.38 292 VAL A O 1
ATOM 2343 N N . CYS A 1 293 ? 4.269 7.757 9.311 1.00 96.56 293 CYS A N 1
ATOM 2344 C CA . CYS A 1 293 ? 4.216 7.391 7.902 1.00 96.56 293 CYS A CA 1
ATOM 2345 C C . CYS A 1 293 ? 4.925 8.447 7.044 1.00 96.56 293 CYS A C 1
ATOM 2347 O O . CYS A 1 293 ? 4.699 9.655 7.186 1.00 96.56 293 CYS A O 1
ATOM 2349 N N . GLU A 1 294 ? 5.794 7.981 6.152 1.00 96.12 294 GLU A N 1
ATOM 2350 C CA . GLU A 1 294 ? 6.683 8.814 5.345 1.00 96.12 294 GLU A CA 1
ATOM 2351 C C . GLU A 1 294 ? 6.127 8.993 3.924 1.00 96.12 294 GLU A C 1
ATOM 2353 O O . GLU A 1 294 ? 5.696 8.023 3.296 1.00 96.12 294 GLU A O 1
ATOM 2358 N N . LYS A 1 295 ? 6.133 10.242 3.424 1.00 96.38 295 LYS A N 1
ATOM 2359 C CA . LYS A 1 295 ? 5.643 10.587 2.079 1.00 96.38 295 LYS A CA 1
ATOM 2360 C C . LYS A 1 295 ? 6.493 9.887 1.014 1.00 96.38 295 LYS A C 1
ATOM 2362 O O . LYS A 1 295 ? 7.714 9.874 1.115 1.00 96.38 295 LYS A O 1
ATOM 2367 N N . CYS A 1 296 ? 5.860 9.341 -0.016 1.00 96.62 296 CYS A N 1
ATOM 2368 C CA . CYS A 1 296 ? 6.564 8.834 -1.187 1.00 96.62 296 CYS A CA 1
ATOM 2369 C C . CYS A 1 296 ? 7.136 9.980 -2.021 1.00 96.62 296 CYS A C 1
ATOM 2371 O O . CYS A 1 296 ? 6.526 11.046 -2.150 1.00 96.62 296 CYS A O 1
ATOM 2373 N N . ASN A 1 297 ? 8.285 9.744 -2.648 1.00 96.75 297 ASN A N 1
ATOM 2374 C CA . ASN A 1 297 ? 8.839 10.676 -3.619 1.00 96.75 297 ASN A CA 1
ATOM 2375 C C . ASN A 1 297 ? 8.426 10.268 -5.037 1.00 96.75 297 ASN A C 1
ATOM 2377 O O . ASN A 1 297 ? 8.978 9.329 -5.595 1.00 96.75 297 ASN A O 1
ATOM 2381 N N . CYS A 1 298 ? 7.461 10.975 -5.618 1.00 96.75 298 CYS A N 1
ATOM 2382 C CA . CYS A 1 298 ? 6.993 10.734 -6.987 1.00 96.75 298 CYS A CA 1
ATOM 2383 C C . CYS A 1 298 ? 7.395 11.851 -7.961 1.00 96.75 298 CYS A C 1
ATOM 2385 O O . CYS A 1 298 ? 6.710 12.058 -8.960 1.00 96.75 298 CYS A O 1
ATOM 2387 N N . HIS A 1 299 ? 8.419 12.652 -7.629 1.00 95.25 299 HIS A N 1
ATOM 2388 C CA . HIS A 1 299 ? 8.863 13.810 -8.424 1.00 95.25 299 HIS A CA 1
ATOM 2389 C C . HIS A 1 299 ? 7.737 14.796 -8.812 1.00 95.25 299 HIS A C 1
ATOM 2391 O O . HIS A 1 299 ? 7.777 15.427 -9.865 1.00 95.25 299 HIS A O 1
ATOM 2397 N N . GLY A 1 300 ? 6.697 14.910 -7.977 1.00 94.62 300 GLY A N 1
ATOM 2398 C CA . GLY A 1 300 ? 5.522 15.744 -8.259 1.00 94.62 300 GLY A CA 1
ATOM 2399 C C . GLY A 1 300 ? 4.637 15.238 -9.407 1.00 94.62 300 GLY A C 1
ATOM 2400 O O . GLY A 1 300 ? 3.799 15.990 -9.890 1.00 94.62 300 GLY A O 1
ATOM 2401 N N . LYS A 1 301 ? 4.819 13.989 -9.861 1.00 95.38 301 LYS A N 1
ATOM 2402 C CA . LYS A 1 301 ? 4.043 13.369 -10.953 1.00 95.38 301 LYS A CA 1
ATOM 2403 C C . LYS A 1 301 ? 2.879 12.520 -10.466 1.00 95.38 301 LYS A C 1
ATOM 2405 O O . LYS A 1 301 ? 2.023 12.159 -11.270 1.00 95.38 301 LYS A O 1
ATOM 2410 N N . SER A 1 302 ? 2.847 12.215 -9.174 1.00 95.81 302 SER A N 1
ATOM 2411 C CA . SER A 1 302 ? 1.736 11.560 -8.493 1.00 95.81 302 SER A CA 1
ATOM 2412 C C . SER A 1 302 ? 1.693 11.980 -7.022 1.00 95.81 302 SER A C 1
ATOM 2414 O O . SER A 1 302 ? 2.733 12.266 -6.426 1.00 95.81 302 SER A O 1
ATOM 2416 N N . GLU A 1 303 ? 0.494 12.006 -6.440 1.00 93.56 303 GLU A N 1
ATOM 2417 C CA . GLU A 1 303 ? 0.267 12.193 -4.999 1.00 93.56 303 GLU A CA 1
ATOM 2418 C C . GLU A 1 303 ? -0.074 10.875 -4.285 1.00 93.56 303 GLU A C 1
ATOM 2420 O O . GLU A 1 303 ? -0.164 10.842 -3.060 1.00 93.56 303 GLU A O 1
ATOM 2425 N N . GLU A 1 304 ? -0.243 9.779 -5.028 1.00 94.88 304 GLU A N 1
ATOM 2426 C CA . GLU A 1 304 ? -0.609 8.473 -4.486 1.00 94.88 304 GLU A CA 1
ATOM 2427 C C . GLU A 1 304 ? 0.490 7.441 -4.744 1.00 94.88 304 GLU A C 1
ATOM 2429 O O . GLU A 1 304 ? 1.116 7.384 -5.803 1.00 94.88 304 GLU A O 1
ATOM 2434 N N . CYS A 1 305 ? 0.715 6.582 -3.758 1.00 96.38 305 CYS A N 1
ATOM 2435 C CA . CYS A 1 305 ? 1.667 5.487 -3.841 1.00 96.38 305 CYS A CA 1
ATOM 2436 C C . CYS A 1 305 ? 1.203 4.328 -2.962 1.00 96.38 305 CYS A C 1
ATOM 2438 O O . CYS A 1 305 ? 0.388 4.513 -2.060 1.00 96.38 305 CYS A O 1
ATOM 2440 N N . TYR A 1 306 ? 1.754 3.142 -3.195 1.00 96.44 306 TYR A N 1
ATOM 2441 C CA . TYR A 1 306 ? 1.582 1.985 -2.321 1.00 96.44 306 TYR A CA 1
ATOM 2442 C C . TYR A 1 306 ? 2.942 1.422 -1.911 1.00 96.44 306 TYR A C 1
ATOM 2444 O O . TYR A 1 306 ? 3.941 1.623 -2.598 1.00 96.44 306 TYR A O 1
ATOM 2452 N N . PHE A 1 307 ? 2.985 0.706 -0.789 1.00 96.81 307 PHE A N 1
ATOM 2453 C CA . PHE A 1 307 ? 4.210 0.057 -0.333 1.00 96.81 307 PHE A CA 1
ATOM 2454 C C . PHE A 1 307 ? 4.351 -1.328 -0.975 1.00 96.81 307 PHE A C 1
ATOM 2456 O O . PHE A 1 307 ? 3.441 -2.154 -0.892 1.00 96.81 307 PHE A O 1
ATOM 2463 N N . ASN A 1 308 ? 5.505 -1.600 -1.578 1.00 97.38 308 ASN A N 1
ATOM 2464 C CA . ASN A 1 308 ? 5.865 -2.891 -2.148 1.00 97.38 308 ASN A CA 1
ATOM 2465 C C . ASN A 1 308 ? 7.065 -3.487 -1.392 1.00 97.38 308 ASN A C 1
ATOM 2467 O O . ASN A 1 308 ? 8.146 -2.899 -1.361 1.00 97.38 308 ASN A O 1
ATOM 2471 N N . HIS A 1 309 ? 6.882 -4.678 -0.813 1.00 95.69 309 HIS A N 1
ATOM 2472 C CA . HIS A 1 309 ? 7.914 -5.359 -0.024 1.00 95.69 309 HIS A CA 1
ATOM 2473 C C . HIS A 1 309 ? 9.180 -5.664 -0.830 1.00 95.69 309 HIS A C 1
ATOM 2475 O O . HIS A 1 309 ? 10.273 -5.383 -0.358 1.00 95.69 309 HIS A O 1
ATOM 2481 N N . THR A 1 310 ? 9.055 -6.157 -2.065 1.00 96.56 310 THR A N 1
ATOM 2482 C CA . THR A 1 310 ? 10.215 -6.492 -2.907 1.00 96.56 310 THR A CA 1
ATOM 2483 C C . THR A 1 310 ? 11.044 -5.254 -3.245 1.00 96.56 310 THR A C 1
ATOM 2485 O O . THR A 1 310 ? 12.271 -5.303 -3.224 1.00 96.56 310 THR A O 1
ATOM 2488 N N . VAL A 1 311 ? 10.377 -4.128 -3.512 1.00 96.25 311 VAL A N 1
ATOM 2489 C CA . VAL A 1 311 ? 11.030 -2.827 -3.737 1.00 96.25 311 VAL A CA 1
ATOM 2490 C C . VAL A 1 311 ? 11.706 -2.335 -2.456 1.00 96.25 311 VAL A C 1
ATOM 2492 O O . VAL A 1 311 ? 12.828 -1.837 -2.518 1.00 96.25 311 VAL A O 1
ATOM 2495 N N . GLY A 1 312 ? 11.041 -2.513 -1.310 1.00 94.56 312 GLY A N 1
ATOM 2496 C CA . GLY A 1 312 ? 11.544 -2.163 0.017 1.00 94.56 312 GLY A CA 1
ATOM 2497 C C . GLY A 1 312 ? 12.809 -2.915 0.407 1.00 94.56 312 GLY A C 1
ATOM 2498 O O . GLY A 1 312 ? 13.809 -2.293 0.767 1.00 94.56 312 GLY A O 1
ATOM 2499 N N . ASP A 1 313 ? 12.785 -4.239 0.279 1.00 94.56 313 ASP A N 1
ATOM 2500 C CA . ASP A 1 313 ? 13.905 -5.117 0.622 1.00 94.56 313 ASP A CA 1
ATOM 2501 C C . ASP A 1 313 ? 15.118 -4.854 -0.282 1.00 94.56 313 ASP A C 1
ATOM 2503 O O . ASP A 1 313 ? 16.262 -4.866 0.177 1.00 94.56 313 ASP A O 1
ATOM 2507 N N . ALA A 1 314 ? 14.871 -4.549 -1.560 1.00 95.56 314 ALA A N 1
ATOM 2508 C CA . ALA A 1 314 ? 15.903 -4.189 -2.527 1.00 95.56 314 ALA A CA 1
ATOM 2509 C C . ALA A 1 314 ? 16.328 -2.707 -2.470 1.00 95.56 314 ALA A C 1
ATOM 2511 O O . ALA A 1 314 ? 17.250 -2.322 -3.187 1.00 95.56 314 ALA A O 1
ATOM 2512 N N . LYS A 1 315 ? 15.683 -1.881 -1.631 1.00 94.62 315 LYS A N 1
ATOM 2513 C CA . LYS A 1 315 ? 15.918 -0.431 -1.504 1.00 94.62 315 LYS A CA 1
ATOM 2514 C C . LYS A 1 315 ? 15.885 0.304 -2.848 1.00 94.62 315 LYS A C 1
ATOM 2516 O O . LYS A 1 315 ? 16.783 1.072 -3.171 1.00 94.62 315 LYS A O 1
ATOM 2521 N N . LEU A 1 316 ? 14.854 0.051 -3.651 1.00 94.81 316 LEU A N 1
ATOM 2522 C CA . LEU A 1 316 ? 14.743 0.612 -5.005 1.00 94.81 316 LEU A CA 1
ATOM 2523 C C . LEU A 1 316 ? 13.877 1.876 -5.087 1.00 94.81 316 LEU A C 1
ATOM 2525 O O . LEU A 1 316 ? 13.855 2.517 -6.134 1.00 94.81 316 LEU A O 1
ATOM 2529 N N . SER A 1 317 ? 13.170 2.237 -4.013 1.00 96.81 317 SER A N 1
ATOM 2530 C CA . SER A 1 317 ? 12.373 3.464 -3.965 1.00 96.81 317 SER A CA 1
ATOM 2531 C C . SER A 1 317 ? 13.180 4.628 -3.401 1.00 96.81 317 SER A C 1
ATOM 2533 O O . SER A 1 317 ? 13.802 4.513 -2.345 1.00 96.81 317 SER A O 1
ATOM 2535 N N . LEU A 1 318 ? 13.134 5.763 -4.091 1.00 95.56 318 LEU A N 1
ATOM 2536 C CA . LEU A 1 318 ? 13.693 7.023 -3.624 1.00 95.56 318 LEU A CA 1
ATOM 2537 C C . LEU A 1 318 ? 12.789 7.642 -2.546 1.00 95.56 318 LEU A C 1
ATOM 2539 O O . LEU A 1 318 ? 11.580 7.765 -2.741 1.00 95.56 318 LEU A O 1
ATOM 2543 N N . ASN A 1 319 ? 13.365 8.064 -1.424 1.00 95.19 319 ASN A N 1
ATOM 2544 C CA . ASN A 1 319 ? 12.650 8.772 -0.365 1.00 95.19 319 ASN A CA 1
ATOM 2545 C C . ASN A 1 319 ? 12.644 10.302 -0.593 1.00 95.19 319 ASN A C 1
ATOM 2547 O O . ASN A 1 319 ? 13.209 10.817 -1.565 1.00 95.19 319 ASN A O 1
ATOM 2551 N N . ILE A 1 320 ? 12.009 11.060 0.308 1.00 93.69 320 ILE A N 1
ATOM 2552 C CA . ILE A 1 320 ? 11.949 12.536 0.227 1.00 93.69 320 ILE A CA 1
ATOM 2553 C C . ILE A 1 320 ? 13.298 13.231 0.469 1.00 93.69 320 ILE A C 1
ATOM 2555 O O . ILE A 1 320 ? 13.447 14.406 0.141 1.00 93.69 320 ILE A O 1
ATOM 2559 N N . HIS A 1 321 ? 14.276 12.519 1.030 1.00 94.19 321 HIS A N 1
ATOM 2560 C CA . HIS A 1 321 ? 15.634 13.006 1.267 1.00 94.19 321 HIS A CA 1
ATOM 2561 C C . HIS A 1 321 ? 16.578 12.732 0.084 1.00 94.19 321 HIS A C 1
ATOM 2563 O O . HIS A 1 321 ? 17.726 13.171 0.108 1.00 94.19 321 HIS A O 1
ATOM 2569 N N . GLY A 1 322 ? 16.094 12.067 -0.972 1.00 91.88 322 GLY A N 1
ATOM 2570 C CA . GLY A 1 322 ? 16.891 11.716 -2.148 1.00 91.88 322 GLY A CA 1
ATOM 2571 C C . GLY A 1 322 ? 17.755 10.467 -1.957 1.00 91.88 322 GLY A C 1
ATOM 2572 O O . GLY A 1 322 ? 18.692 10.252 -2.721 1.00 91.88 322 GLY A O 1
ATOM 2573 N N . GLU A 1 323 ? 17.445 9.643 -0.959 1.00 95.75 323 GLU A N 1
ATOM 2574 C CA . GLU A 1 323 ? 18.134 8.390 -0.669 1.00 95.75 323 GLU A CA 1
ATOM 2575 C C . GLU A 1 323 ? 17.275 7.206 -1.125 1.00 95.75 323 GLU A C 1
ATOM 2577 O O . GLU A 1 323 ? 16.051 7.202 -0.972 1.00 95.75 323 GLU A O 1
ATOM 2582 N N . TYR A 1 324 ? 17.917 6.194 -1.704 1.00 94.25 324 TYR A N 1
ATOM 2583 C CA . TYR A 1 324 ? 17.260 4.947 -2.085 1.00 94.25 324 TYR A CA 1
ATOM 2584 C C . TYR A 1 324 ? 17.031 4.093 -0.831 1.00 94.25 324 TYR A C 1
ATOM 2586 O O . TYR A 1 324 ? 17.897 3.334 -0.390 1.00 94.25 324 TYR A O 1
ATOM 2594 N N . GLU A 1 325 ? 15.866 4.276 -0.215 1.00 92.38 325 GLU A N 1
ATOM 2595 C CA . GLU A 1 325 ? 15.439 3.610 1.010 1.00 92.38 325 GLU A CA 1
ATOM 2596 C C . GLU A 1 325 ? 13.912 3.500 1.033 1.00 92.38 325 GLU A C 1
ATOM 2598 O O . GLU A 1 325 ? 13.204 4.494 0.886 1.00 92.38 325 GLU A O 1
ATOM 2603 N N . GLY A 1 326 ? 13.392 2.302 1.298 1.00 92.38 326 GLY A N 1
ATOM 2604 C CA . GLY A 1 326 ? 11.955 2.056 1.384 1.00 92.38 326 GLY A CA 1
ATOM 2605 C C . GLY A 1 326 ? 11.375 1.441 0.115 1.00 92.38 326 GLY A C 1
ATOM 2606 O O . GLY A 1 326 ? 12.092 1.065 -0.813 1.00 92.38 326 GLY A O 1
ATOM 2607 N N . GLY A 1 327 ? 10.055 1.271 0.126 1.00 95.75 327 GLY A N 1
ATOM 2608 C CA . GLY A 1 327 ? 9.313 0.449 -0.832 1.00 95.75 327 GLY A CA 1
ATOM 2609 C C . GLY A 1 327 ? 8.158 1.170 -1.514 1.00 95.75 327 GLY A C 1
ATOM 2610 O O . GLY A 1 327 ? 7.302 0.504 -2.088 1.00 95.75 327 GLY A O 1
ATOM 2611 N N . GLY A 1 328 ? 8.092 2.501 -1.428 1.00 96.88 328 GLY A N 1
ATOM 2612 C CA . GLY A 1 328 ? 7.016 3.284 -2.035 1.00 96.88 328 GLY A CA 1
ATOM 2613 C C . GLY A 1 328 ? 7.046 3.213 -3.563 1.00 96.88 328 GLY A C 1
ATOM 2614 O O . GLY A 1 328 ? 8.065 3.519 -4.178 1.00 96.88 328 GLY A O 1
ATOM 2615 N N . VAL A 1 329 ? 5.932 2.827 -4.180 1.00 97.69 329 VAL A N 1
ATOM 2616 C CA . VAL A 1 329 ? 5.744 2.790 -5.636 1.00 97.69 329 VAL A CA 1
ATOM 2617 C C . VAL A 1 329 ? 4.602 3.726 -6.005 1.00 97.69 329 VAL A C 1
ATOM 2619 O O . VAL A 1 329 ? 3.479 3.564 -5.524 1.00 97.69 329 VAL A O 1
ATOM 2622 N N . CYS A 1 330 ? 4.889 4.707 -6.850 1.00 97.44 330 CYS A N 1
ATOM 2623 C CA . CYS A 1 330 ? 3.942 5.726 -7.282 1.00 97.44 330 CYS A CA 1
ATOM 2624 C C . CYS A 1 330 ? 2.855 5.155 -8.200 1.00 97.44 330 CYS A C 1
ATOM 2626 O O . CYS A 1 330 ? 3.102 4.252 -9.002 1.00 97.44 330 CYS A O 1
ATOM 2628 N N . LEU A 1 331 ? 1.643 5.697 -8.088 1.00 95.88 331 LEU A N 1
ATOM 2629 C CA . LEU A 1 331 ? 0.478 5.291 -8.875 1.00 95.88 331 LEU A CA 1
ATOM 2630 C C . LEU A 1 331 ? 0.067 6.400 -9.840 1.00 95.88 331 LEU A C 1
ATOM 2632 O O . LEU A 1 331 ? 0.012 7.558 -9.452 1.00 95.88 331 LEU A O 1
ATOM 2636 N N . GLY A 1 332 ? -0.257 6.057 -11.089 1.00 95.31 332 GLY A N 1
ATOM 2637 C CA . GLY A 1 332 ? -0.795 7.029 -12.048 1.00 95.31 332 GLY A CA 1
ATOM 2638 C C . GLY A 1 332 ? 0.155 8.194 -12.347 1.00 95.31 332 GLY A C 1
ATOM 2639 O O . GLY A 1 332 ? -0.250 9.350 -12.262 1.00 95.31 332 GLY A O 1
ATOM 2640 N N . CYS A 1 333 ? 1.415 7.892 -12.668 1.00 96.12 333 CYS A N 1
ATOM 2641 C CA . CYS A 1 333 ? 2.412 8.893 -13.041 1.00 96.12 333 CYS A CA 1
ATOM 2642 C C . CYS A 1 333 ? 1.913 9.776 -14.201 1.00 96.12 333 CYS A C 1
ATOM 2644 O O . CYS A 1 333 ? 1.564 9.287 -15.275 1.00 96.12 333 CYS A O 1
ATOM 2646 N N . SER A 1 334 ? 1.863 11.088 -13.973 1.00 95.69 334 SER A N 1
ATOM 2647 C CA . SER A 1 334 ? 1.455 12.079 -14.973 1.00 95.69 334 SER A CA 1
ATOM 2648 C C . SER A 1 334 ? 2.618 12.496 -15.885 1.00 95.69 334 SER A C 1
ATOM 2650 O O . SER A 1 334 ? 3.757 12.060 -15.723 1.00 95.69 334 SER A O 1
ATOM 2652 N N . GLU A 1 335 ? 2.336 13.332 -16.886 1.00 95.44 335 GLU A N 1
ATOM 2653 C CA . GLU A 1 335 ? 3.351 13.936 -17.767 1.00 95.44 335 GLU A CA 1
ATOM 2654 C C . GLU A 1 335 ? 4.195 12.935 -18.588 1.00 95.44 335 GLU A C 1
ATOM 2656 O O . GLU A 1 335 ? 5.338 13.219 -18.948 1.00 95.44 335 GLU A O 1
ATOM 2661 N N . ASN A 1 336 ? 3.605 11.780 -18.931 1.00 94.69 336 ASN A N 1
ATOM 2662 C CA . ASN A 1 336 ? 4.238 10.666 -19.659 1.00 94.69 336 ASN A CA 1
ATOM 2663 C C . ASN A 1 336 ? 5.480 10.103 -18.941 1.00 94.69 336 ASN A C 1
ATOM 2665 O O . ASN A 1 336 ? 6.454 9.693 -19.579 1.00 94.69 336 ASN A O 1
ATOM 2669 N N . THR A 1 337 ? 5.458 10.128 -17.607 1.00 94.94 337 THR A N 1
ATOM 2670 C CA . THR A 1 337 ? 6.497 9.535 -16.761 1.00 94.94 337 THR A CA 1
ATOM 2671 C C . THR A 1 337 ? 6.100 8.135 -16.288 1.00 94.94 337 THR A C 1
ATOM 2673 O O . THR A 1 337 ? 4.922 7.796 -16.215 1.00 94.94 337 THR A O 1
ATOM 2676 N N . VAL A 1 338 ? 7.087 7.301 -15.970 1.00 94.75 338 VAL A N 1
ATOM 2677 C CA . VAL A 1 338 ? 6.920 5.911 -15.525 1.00 94.75 338 VAL A CA 1
ATOM 2678 C C . VAL A 1 338 ? 8.051 5.516 -14.565 1.00 94.75 338 VAL A C 1
ATOM 2680 O O . VAL A 1 338 ? 9.039 6.234 -14.405 1.00 94.75 338 VAL A O 1
ATOM 2683 N N . GLY A 1 339 ? 7.919 4.365 -13.911 1.00 93.50 339 GLY A N 1
ATOM 2684 C CA . GLY A 1 339 ? 8.889 3.833 -12.952 1.00 93.50 339 GLY A CA 1
ATOM 2685 C C . GLY A 1 339 ? 8.424 3.966 -11.501 1.00 93.50 339 GLY A C 1
ATOM 2686 O O . GLY A 1 339 ? 7.364 4.521 -11.225 1.00 93.50 339 GLY A O 1
ATOM 2687 N N . ILE A 1 340 ? 9.227 3.438 -10.571 1.00 95.81 340 ILE A N 1
ATOM 2688 C CA . ILE A 1 340 ? 8.903 3.348 -9.132 1.00 95.81 340 ILE A CA 1
ATOM 2689 C C . ILE A 1 340 ? 8.558 4.717 -8.530 1.00 95.81 340 ILE A C 1
ATOM 2691 O O . ILE A 1 340 ? 7.592 4.833 -7.784 1.00 95.81 340 ILE A O 1
ATOM 2695 N N . ASN A 1 341 ? 9.318 5.745 -8.893 1.00 96.31 341 ASN A N 1
ATOM 2696 C CA . ASN A 1 341 ? 9.206 7.115 -8.405 1.00 96.31 341 ASN A CA 1
ATOM 2697 C C . ASN A 1 341 ? 8.713 8.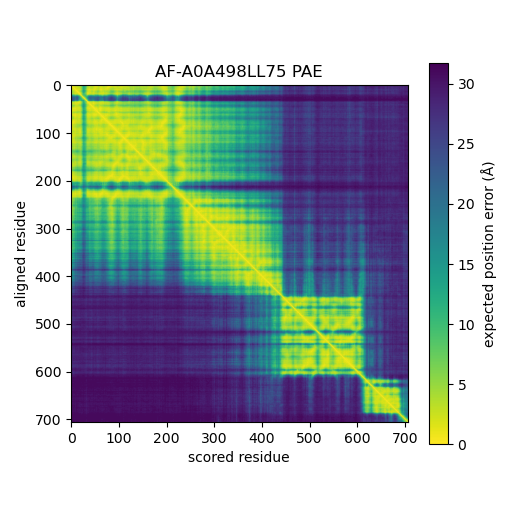083 -9.499 1.00 96.31 341 ASN A C 1
ATOM 2699 O O . ASN A 1 341 ? 8.877 9.290 -9.359 1.00 96.31 341 ASN A O 1
ATOM 2703 N N . CYS A 1 342 ? 8.142 7.577 -10.603 1.00 95.56 342 CYS A N 1
ATOM 2704 C CA . CYS A 1 342 ? 7.865 8.358 -11.821 1.00 95.56 342 CYS A CA 1
ATOM 2705 C C . CYS A 1 342 ? 9.128 9.023 -12.404 1.00 95.56 342 CYS A C 1
ATOM 2707 O O . CYS A 1 342 ? 9.104 10.140 -12.920 1.00 95.56 342 CYS A O 1
ATOM 2709 N N . GLN A 1 343 ? 10.268 8.345 -12.270 1.00 92.00 343 GLN A N 1
ATOM 2710 C CA . GLN A 1 343 ? 11.571 8.900 -12.598 1.00 92.00 343 GLN A CA 1
ATOM 2711 C C . GLN A 1 343 ? 11.999 8.674 -14.043 1.00 92.00 343 GLN A C 1
ATOM 2713 O O . GLN A 1 343 ? 13.026 9.222 -14.405 1.00 92.00 343 GLN A O 1
ATOM 2718 N N . SER A 1 344 ? 11.287 7.895 -14.856 1.00 92.38 344 SER A N 1
ATOM 2719 C CA . SER A 1 344 ? 11.639 7.564 -16.254 1.00 92.38 344 SER A CA 1
ATOM 2720 C C . SER A 1 344 ? 10.547 8.046 -17.213 1.00 92.38 344 SER A C 1
ATOM 2722 O O . SER A 1 344 ? 9.486 8.460 -16.755 1.00 92.38 344 SER A O 1
ATOM 2724 N N . CYS A 1 345 ? 10.784 8.015 -18.524 1.00 93.31 345 CYS A N 1
ATOM 2725 C CA . CYS A 1 345 ? 9.759 8.349 -19.521 1.00 93.31 345 CYS A CA 1
ATOM 2726 C C . CYS A 1 345 ? 9.081 7.094 -20.072 1.00 93.31 345 CYS A C 1
ATOM 2728 O O . CYS A 1 345 ? 9.716 6.051 -20.193 1.00 93.31 345 CYS A O 1
ATOM 2730 N N . GLU A 1 346 ? 7.793 7.207 -20.385 1.00 93.25 346 GLU A N 1
ATOM 2731 C CA . GLU A 1 346 ? 7.018 6.151 -21.041 1.00 93.25 346 GLU A CA 1
ATOM 2732 C C . GLU A 1 346 ? 7.542 5.858 -22.460 1.00 93.25 346 GLU A C 1
ATOM 2734 O O . GLU A 1 346 ? 8.108 6.735 -23.120 1.00 93.25 346 GLU A O 1
ATOM 2739 N N . ASP A 1 347 ? 7.325 4.635 -22.951 1.00 90.50 347 ASP A N 1
ATOM 2740 C CA . ASP A 1 347 ? 7.709 4.215 -24.300 1.00 90.50 347 ASP A CA 1
ATOM 2741 C C . ASP A 1 347 ? 7.191 5.193 -25.371 1.00 90.50 347 ASP A C 1
ATOM 2743 O O . ASP A 1 347 ? 6.006 5.519 -25.452 1.00 90.50 347 ASP A O 1
ATOM 2747 N N . GLY A 1 348 ? 8.095 5.667 -26.233 1.00 91.75 348 GLY A N 1
ATOM 2748 C CA . GLY A 1 348 ? 7.775 6.711 -27.214 1.00 91.75 348 GLY A CA 1
ATOM 2749 C C . GLY A 1 348 ? 7.985 8.140 -26.706 1.00 91.75 348 GLY A C 1
ATOM 2750 O O . GLY A 1 348 ? 7.745 9.086 -27.465 1.00 91.75 348 GLY A O 1
ATOM 2751 N N . TYR A 1 349 ? 8.494 8.313 -25.486 1.00 94.25 349 TYR A N 1
ATOM 2752 C CA . TYR A 1 349 ? 8.999 9.575 -24.962 1.00 94.25 349 TYR A CA 1
ATOM 2753 C C . TYR A 1 349 ? 10.441 9.440 -24.455 1.00 94.25 349 TYR A C 1
ATOM 2755 O O . TYR A 1 349 ? 10.900 8.361 -24.097 1.00 94.25 349 TYR A O 1
ATOM 2763 N N . TYR A 1 350 ? 11.158 10.560 -24.407 1.00 94.06 350 TYR A N 1
ATOM 2764 C CA . TYR A 1 350 ? 12.505 10.647 -23.857 1.00 94.06 350 TYR A CA 1
ATOM 2765 C C . TYR A 1 350 ? 12.703 11.939 -23.072 1.00 94.06 350 TYR A C 1
ATOM 2767 O O . TYR A 1 350 ? 12.047 12.953 -23.334 1.00 94.06 350 TYR A O 1
ATOM 2775 N N . ARG A 1 351 ? 13.644 11.923 -22.130 1.00 93.94 351 ARG A N 1
ATOM 2776 C CA . ARG A 1 351 ? 14.019 13.104 -21.350 1.00 93.94 351 ARG A CA 1
ATOM 2777 C C . ARG A 1 351 ? 15.327 13.706 -21.863 1.00 93.94 351 ARG A C 1
ATOM 2779 O O . ARG A 1 351 ? 16.350 13.024 -21.852 1.00 93.94 351 ARG A O 1
ATOM 2786 N N . PRO A 1 352 ? 15.341 14.982 -22.285 1.00 91.12 352 PRO A N 1
ATOM 2787 C CA . PRO A 1 352 ? 16.577 15.671 -22.643 1.00 91.12 352 PRO A CA 1
ATOM 2788 C C . PRO A 1 352 ? 17.548 15.760 -21.458 1.00 91.12 352 PRO A C 1
ATOM 2790 O O . PRO A 1 352 ? 17.122 15.922 -20.319 1.00 91.12 352 PRO A O 1
ATOM 2793 N N . LYS A 1 353 ? 18.855 15.732 -21.736 1.00 86.19 353 LYS A N 1
ATOM 2794 C CA . LYS A 1 353 ? 19.928 15.662 -20.725 1.00 86.19 353 LYS A CA 1
ATOM 2795 C C . LYS A 1 353 ? 19.913 16.776 -19.665 1.00 86.19 353 LYS A C 1
ATOM 2797 O O . LYS A 1 353 ? 20.377 16.572 -18.550 1.00 86.19 353 LYS A O 1
ATOM 2802 N N . GLU A 1 354 ? 19.399 17.950 -20.008 1.00 87.94 354 GLU A N 1
ATOM 2803 C CA . GLU A 1 354 ? 19.387 19.129 -19.129 1.00 87.94 354 GLU A CA 1
ATOM 2804 C C . GLU A 1 354 ? 18.127 19.228 -18.254 1.00 87.94 354 GLU A C 1
ATOM 2806 O O . GLU A 1 354 ? 18.059 20.101 -17.396 1.00 87.94 354 GLU A O 1
ATOM 2811 N N . VAL A 1 355 ? 17.137 18.353 -18.464 1.00 91.50 355 VAL A N 1
ATOM 2812 C CA . VAL A 1 355 ? 15.821 18.431 -17.817 1.00 91.50 355 VAL A CA 1
ATOM 2813 C C . VAL A 1 355 ? 15.747 17.441 -16.662 1.00 91.50 355 VAL A C 1
ATOM 2815 O O . VAL A 1 355 ? 16.012 16.250 -16.841 1.00 91.50 355 VAL A O 1
ATOM 2818 N N . ARG A 1 356 ? 15.361 17.907 -15.470 1.00 91.06 356 ARG A N 1
ATOM 2819 C CA . ARG A 1 356 ? 15.251 17.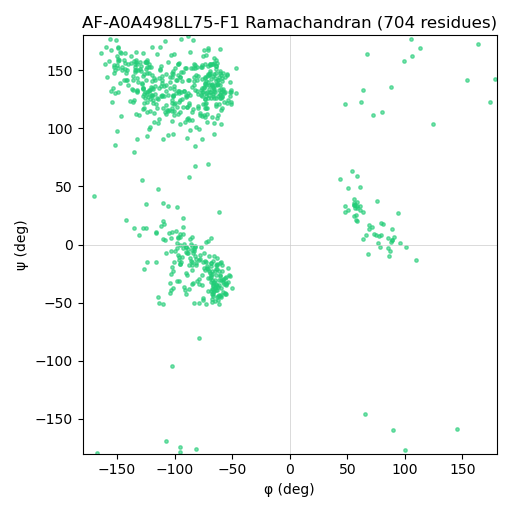045 -14.283 1.00 91.06 356 ARG A CA 1
ATOM 2820 C C . ARG A 1 356 ? 13.913 16.286 -14.234 1.00 91.06 356 ARG A C 1
ATOM 2822 O O . ARG A 1 356 ? 12.926 16.756 -14.795 1.00 91.06 356 ARG A O 1
ATOM 2829 N N . PRO A 1 357 ? 13.831 15.129 -13.542 1.00 90.62 357 PRO A N 1
ATOM 2830 C CA . PRO A 1 357 ? 12.574 14.387 -13.375 1.00 90.62 357 PRO A CA 1
ATOM 2831 C C . PRO A 1 357 ? 11.443 15.185 -12.705 1.00 90.62 357 PRO A C 1
ATOM 2833 O O . PRO A 1 357 ? 10.275 14.927 -12.973 1.00 90.62 357 PRO A O 1
ATOM 2836 N N . ASP A 1 358 ? 11.785 16.136 -11.834 1.00 91.44 358 ASP A N 1
ATOM 2837 C CA . ASP A 1 358 ? 10.847 16.963 -11.068 1.00 91.44 358 ASP A CA 1
ATOM 2838 C C . ASP A 1 358 ? 10.270 18.158 -11.849 1.00 91.44 358 ASP A C 1
ATOM 2840 O O . ASP A 1 358 ? 9.235 18.703 -11.464 1.00 91.44 358 ASP A O 1
ATOM 2844 N N . GLU A 1 359 ? 10.876 18.542 -12.975 1.00 94.25 359 GLU A N 1
ATOM 2845 C CA . GLU A 1 359 ? 10.400 19.655 -13.806 1.00 94.25 359 GLU A CA 1
ATOM 2846 C C . GLU A 1 359 ? 9.074 19.348 -14.508 1.00 94.25 359 GLU A C 1
ATOM 2848 O O . GLU A 1 359 ? 8.748 18.193 -14.757 1.00 94.25 359 GLU A O 1
ATOM 2853 N N . HIS A 1 360 ? 8.298 20.380 -14.848 1.00 92.06 360 HIS A N 1
ATOM 2854 C CA . HIS A 1 360 ? 7.009 20.233 -15.531 1.00 92.06 360 HIS A CA 1
ATOM 2855 C C . HIS A 1 360 ? 7.194 19.782 -16.994 1.00 92.06 360 HIS A C 1
ATOM 2857 O O . HIS A 1 360 ? 7.898 20.436 -17.761 1.00 92.06 360 HIS A O 1
ATOM 2863 N N . TRP A 1 361 ? 6.534 18.689 -17.381 1.00 90.62 361 TRP A N 1
ATOM 2864 C CA . TRP A 1 361 ? 6.641 17.995 -18.673 1.00 90.62 361 TRP A CA 1
ATOM 2865 C C . TRP A 1 361 ? 8.076 17.605 -19.060 1.00 90.62 361 TRP A C 1
ATOM 2867 O O . TRP A 1 361 ? 8.592 18.054 -20.090 1.00 90.62 361 TRP A O 1
ATOM 2877 N N . PRO A 1 362 ? 8.729 16.724 -18.278 1.00 93.75 362 PRO A N 1
ATOM 2878 C CA . PRO A 1 362 ? 10.127 16.378 -18.506 1.00 93.75 362 PRO A CA 1
ATOM 2879 C C . PRO A 1 362 ? 10.323 15.459 -19.725 1.00 93.75 362 PRO A C 1
ATOM 2881 O O . PRO A 1 362 ? 11.417 15.388 -20.287 1.00 93.75 362 PRO A O 1
ATOM 2884 N N . CYS A 1 363 ? 9.261 14.771 -20.153 1.00 94.75 363 CYS A N 1
ATOM 2885 C CA . CYS A 1 363 ? 9.279 13.778 -21.219 1.00 94.75 363 CYS A CA 1
ATOM 2886 C C . CYS A 1 363 ? 8.761 14.357 -22.543 1.00 94.75 363 CYS A C 1
ATOM 2888 O O . CYS A 1 363 ? 7.618 14.805 -22.656 1.00 94.75 363 CYS A O 1
ATOM 2890 N N . ARG A 1 364 ? 9.605 14.316 -23.579 1.00 93.94 364 ARG A N 1
ATOM 2891 C CA . ARG A 1 364 ? 9.300 14.768 -24.944 1.00 93.94 364 ARG A CA 1
ATOM 2892 C C . ARG A 1 364 ? 9.051 13.583 -25.861 1.00 93.94 364 ARG A C 1
ATOM 2894 O O . ARG A 1 364 ? 9.701 12.555 -25.741 1.00 93.94 364 ARG A O 1
ATOM 2901 N N . ARG A 1 365 ? 8.122 13.732 -26.804 1.00 94.50 365 ARG A N 1
ATOM 2902 C CA . ARG A 1 365 ? 7.753 12.663 -27.740 1.00 94.50 365 ARG A CA 1
ATOM 2903 C C . ARG A 1 365 ? 8.907 12.333 -28.695 1.00 94.50 365 ARG A C 1
ATOM 2905 O O . ARG A 1 365 ? 9.492 13.233 -29.301 1.00 94.50 365 ARG A O 1
ATOM 2912 N N . CYS A 1 366 ? 9.171 11.046 -28.885 1.00 94.00 366 CYS A N 1
ATOM 2913 C CA . CYS A 1 366 ? 10.098 10.537 -29.889 1.00 94.00 366 CYS A CA 1
ATOM 2914 C C . CYS A 1 366 ? 9.630 10.907 -31.305 1.00 94.00 366 CYS A C 1
ATOM 2916 O O . CYS A 1 366 ? 8.443 10.867 -31.622 1.00 94.00 366 CYS A O 1
ATOM 2918 N N . SER A 1 367 ? 10.571 11.251 -32.182 1.00 93.69 367 SER A N 1
ATOM 2919 C CA . SER A 1 367 ? 10.289 11.627 -33.577 1.00 93.69 367 SER A CA 1
ATOM 2920 C C . SER A 1 367 ? 10.877 10.616 -34.566 1.00 93.69 367 SER A C 1
ATOM 2922 O O . SER A 1 367 ? 11.561 11.010 -35.506 1.00 93.69 367 SER A O 1
ATOM 2924 N N . CYS A 1 368 ? 10.650 9.323 -34.328 1.00 94.00 368 CYS A N 1
ATOM 2925 C CA . CYS A 1 368 ? 11.191 8.238 -35.149 1.00 94.00 368 CYS A CA 1
ATOM 2926 C C . CYS A 1 368 ? 10.440 8.085 -36.475 1.00 94.00 368 CYS A C 1
ATOM 2928 O O . CYS A 1 368 ? 9.211 7.992 -36.486 1.00 94.00 368 CYS A O 1
ATOM 2930 N N . ASP A 1 369 ? 11.166 8.003 -37.593 1.00 93.31 369 ASP A N 1
ATOM 2931 C CA . ASP A 1 369 ? 10.582 7.653 -38.886 1.00 93.31 369 ASP A CA 1
ATOM 2932 C C . ASP A 1 369 ? 10.354 6.139 -38.943 1.00 93.31 369 ASP A C 1
ATOM 2934 O O . ASP A 1 369 ? 11.306 5.358 -38.959 1.00 93.31 369 ASP A O 1
ATOM 2938 N N . LEU A 1 370 ? 9.092 5.704 -38.976 1.00 91.62 370 LEU A N 1
ATOM 2939 C CA . LEU A 1 370 ? 8.722 4.282 -38.974 1.00 91.62 370 LEU A CA 1
ATOM 2940 C C . LEU A 1 370 ? 9.195 3.520 -40.224 1.00 91.62 370 LEU A C 1
ATOM 2942 O O . LEU A 1 370 ? 9.270 2.289 -40.212 1.00 91.62 370 LEU A O 1
ATOM 2946 N N . ARG A 1 371 ? 9.539 4.227 -41.309 1.00 91.56 371 ARG A N 1
ATOM 2947 C CA . ARG A 1 371 ? 10.095 3.596 -42.513 1.00 91.56 371 ARG A CA 1
ATOM 2948 C C . ARG A 1 371 ? 11.478 3.026 -42.214 1.00 91.56 371 ARG A C 1
ATOM 2950 O O . ARG A 1 371 ? 11.715 1.849 -42.489 1.00 91.56 371 ARG A O 1
ATOM 2957 N N . GLY A 1 372 ? 12.332 3.818 -41.565 1.00 89.69 372 GLY A N 1
ATOM 2958 C CA . GLY A 1 372 ? 13.697 3.437 -41.206 1.00 89.69 372 GLY A CA 1
ATOM 2959 C C . GLY A 1 372 ? 13.876 2.885 -39.791 1.00 89.69 372 GLY A C 1
ATOM 2960 O O . GLY A 1 372 ? 14.890 2.248 -39.537 1.00 89.69 372 GLY A O 1
ATOM 2961 N N . SER A 1 373 ? 12.931 3.088 -38.871 1.00 92.56 373 SER A N 1
ATOM 2962 C CA . SER A 1 373 ? 13.028 2.650 -37.466 1.00 92.56 373 SER A CA 1
ATOM 2963 C C . SER A 1 373 ? 12.368 1.287 -37.247 1.00 92.56 373 SER A C 1
ATOM 2965 O O . SER A 1 373 ? 11.382 0.965 -37.909 1.00 92.56 373 SER A O 1
ATOM 2967 N N . LEU A 1 374 ? 12.877 0.487 -36.304 1.00 89.38 374 LEU A N 1
ATOM 2968 C CA . LEU A 1 374 ? 12.255 -0.785 -35.902 1.00 89.38 374 LEU A CA 1
ATOM 2969 C C . LEU A 1 374 ? 10.915 -0.570 -35.183 1.00 89.38 374 LEU A C 1
ATOM 2971 O O . LEU A 1 374 ? 9.968 -1.318 -35.407 1.00 89.38 374 LEU A O 1
ATOM 2975 N N . HIS A 1 375 ? 10.833 0.464 -34.346 1.00 88.81 375 HIS A N 1
ATOM 2976 C CA . HIS A 1 375 ? 9.643 0.861 -33.594 1.00 88.81 375 HIS A CA 1
ATOM 2977 C C . HIS A 1 375 ? 9.621 2.381 -33.362 1.00 88.81 375 HIS A C 1
ATOM 2979 O O . HIS A 1 375 ? 10.610 3.069 -33.611 1.00 88.81 375 HIS A O 1
ATOM 2985 N N . SER A 1 376 ? 8.501 2.916 -32.865 1.00 89.88 376 SER A N 1
ATOM 2986 C CA . SER A 1 376 ? 8.345 4.346 -32.542 1.00 89.88 376 SER A CA 1
ATOM 2987 C C . SER A 1 376 ? 9.060 4.788 -31.263 1.00 89.88 376 SER A C 1
ATOM 2989 O O . SER A 1 376 ? 9.196 5.990 -31.038 1.00 89.88 376 SER A O 1
ATOM 2991 N N . ALA A 1 377 ? 9.475 3.848 -30.408 1.00 91.25 377 ALA A N 1
ATOM 2992 C CA . ALA A 1 377 ? 10.213 4.160 -29.190 1.00 91.25 377 ALA A CA 1
ATOM 2993 C C . ALA A 1 377 ? 11.661 4.566 -29.507 1.00 91.25 377 ALA A C 1
ATOM 2995 O O . ALA A 1 377 ? 12.321 3.966 -30.357 1.00 91.25 377 ALA A O 1
ATOM 2996 N N . CYS A 1 378 ? 12.135 5.592 -28.811 1.00 91.88 378 CYS A N 1
ATOM 2997 C CA . CYS A 1 378 ? 13.519 6.042 -28.807 1.00 91.88 378 CYS A CA 1
ATOM 2998 C C . CYS A 1 378 ? 14.126 5.796 -27.424 1.00 91.88 378 CYS A C 1
ATOM 3000 O O . CYS A 1 378 ? 13.403 5.456 -26.490 1.00 91.88 378 CYS A O 1
ATOM 3002 N N . VAL A 1 379 ? 15.443 5.953 -27.289 1.00 91.31 379 VAL A N 1
ATOM 3003 C CA . VAL A 1 379 ? 16.126 5.777 -25.999 1.00 91.31 379 VAL A CA 1
ATOM 3004 C C . VAL A 1 379 ? 15.561 6.775 -24.971 1.00 91.31 379 VAL A C 1
ATOM 3006 O O . VAL A 1 379 ? 15.716 7.983 -25.182 1.00 91.31 379 VAL A O 1
ATOM 3009 N N . PRO A 1 380 ? 14.914 6.313 -23.882 1.00 87.94 380 PRO A N 1
ATOM 3010 C CA . PRO A 1 380 ? 14.118 7.184 -23.014 1.00 87.94 380 PRO A CA 1
ATOM 3011 C C . PRO A 1 380 ? 14.966 8.056 -22.077 1.00 87.94 380 PRO A C 1
ATOM 3013 O O . PRO A 1 380 ? 14.610 9.206 -21.806 1.00 87.94 380 PRO A O 1
ATOM 3016 N N . ASP A 1 381 ? 16.095 7.541 -21.586 1.00 85.31 381 ASP A N 1
ATOM 3017 C CA . ASP A 1 381 ? 16.986 8.233 -20.650 1.00 85.31 381 ASP A CA 1
ATOM 3018 C C . ASP A 1 381 ? 18.429 7.694 -20.701 1.00 85.31 381 ASP A C 1
ATOM 3020 O O . ASP A 1 381 ? 18.743 6.759 -21.441 1.00 85.31 381 ASP A O 1
ATOM 3024 N N . GLU A 1 382 ? 19.327 8.309 -19.921 1.00 83.19 382 GLU A N 1
ATOM 3025 C CA . GLU A 1 382 ? 20.750 7.943 -19.876 1.00 83.19 382 GLU A CA 1
ATOM 3026 C C . GLU A 1 382 ? 21.001 6.513 -19.370 1.00 83.19 382 GLU A C 1
ATOM 3028 O O . GLU A 1 382 ? 22.046 5.951 -19.689 1.00 83.19 382 GLU A O 1
ATOM 3033 N N . SER A 1 383 ? 20.068 5.892 -18.636 1.00 78.31 383 SER A N 1
ATOM 3034 C CA . SER A 1 383 ? 20.253 4.521 -18.135 1.00 78.31 383 SER A CA 1
ATOM 3035 C C . SER A 1 383 ? 20.210 3.471 -19.248 1.00 78.31 383 SER A C 1
ATOM 3037 O O . SER A 1 383 ? 20.773 2.389 -19.093 1.00 78.31 383 SER A O 1
ATOM 3039 N N . GLN A 1 384 ? 19.580 3.802 -20.381 1.00 79.00 384 GLN A N 1
ATOM 3040 C CA . GLN A 1 384 ? 19.486 2.941 -21.563 1.00 79.00 384 GLN A CA 1
ATOM 3041 C C . GLN A 1 384 ? 20.319 3.442 -22.750 1.00 79.00 384 GLN A C 1
ATOM 3043 O O . GLN A 1 384 ? 20.273 2.859 -23.835 1.00 79.00 384 GLN A O 1
ATOM 3048 N N . ALA A 1 385 ? 21.095 4.512 -22.561 1.00 82.44 385 ALA A N 1
ATOM 3049 C CA . ALA A 1 385 ? 22.032 4.978 -23.572 1.00 82.44 385 ALA A CA 1
ATOM 3050 C C . ALA A 1 385 ? 23.205 3.991 -23.710 1.00 82.44 385 ALA A C 1
ATOM 3052 O O . ALA A 1 385 ? 23.750 3.496 -22.724 1.00 82.44 385 ALA A O 1
ATOM 3053 N N . THR A 1 386 ? 23.612 3.712 -24.947 1.00 81.19 386 THR A N 1
ATOM 3054 C CA . THR A 1 386 ? 24.743 2.825 -25.276 1.00 81.19 386 THR A CA 1
ATOM 3055 C C . THR A 1 386 ? 25.711 3.540 -26.219 1.00 81.19 386 THR A C 1
ATOM 3057 O O . THR A 1 386 ? 25.370 4.575 -26.796 1.00 81.19 386 THR A O 1
ATOM 3060 N N . GLU A 1 387 ? 26.937 3.028 -26.381 1.00 72.31 387 GLU A N 1
ATOM 3061 C CA . GLU A 1 387 ? 27.914 3.610 -27.312 1.00 72.31 387 GLU A CA 1
ATOM 3062 C C . GLU A 1 387 ? 27.358 3.607 -28.750 1.00 72.31 387 GLU A C 1
ATOM 3064 O O . GLU A 1 387 ? 27.294 2.573 -29.410 1.00 72.31 387 GLU A O 1
ATOM 3069 N N . GLY A 1 388 ? 26.922 4.781 -29.224 1.00 72.00 388 GLY A N 1
ATOM 3070 C CA . GLY A 1 388 ? 26.323 4.979 -30.550 1.00 72.00 388 GLY A CA 1
ATOM 3071 C C . GLY A 1 388 ? 24.819 5.291 -30.560 1.00 72.00 388 GLY A C 1
ATOM 3072 O O . GLY A 1 388 ? 24.327 5.768 -31.582 1.00 72.00 388 GLY A O 1
ATOM 3073 N N . LEU A 1 389 ? 24.099 5.112 -29.444 1.00 83.50 389 LEU A N 1
ATOM 3074 C CA . LEU A 1 389 ? 22.700 5.533 -29.284 1.00 83.50 389 LEU A CA 1
ATOM 3075 C C . LEU A 1 389 ? 22.553 6.496 -28.100 1.00 83.50 389 LEU A C 1
ATOM 3077 O O . LEU A 1 389 ? 22.473 6.089 -26.941 1.00 83.50 389 LEU A O 1
ATOM 3081 N N . ALA A 1 390 ? 22.506 7.789 -2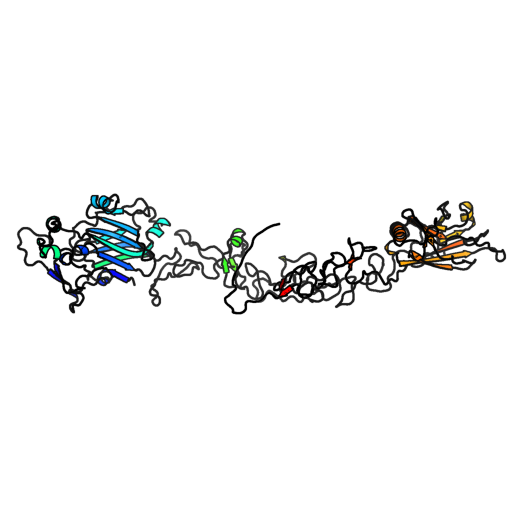8.419 1.00 87.19 390 ALA A N 1
ATOM 3082 C CA . ALA A 1 390 ? 22.217 8.848 -27.460 1.00 87.19 390 ALA A CA 1
ATOM 3083 C C . ALA A 1 390 ? 20.735 8.857 -27.041 1.00 87.19 390 ALA A C 1
ATOM 3085 O O . ALA A 1 390 ? 19.870 8.299 -27.717 1.00 87.19 390 ALA A O 1
ATOM 3086 N N . VAL A 1 391 ? 20.437 9.531 -25.929 1.00 89.12 391 VAL A N 1
ATOM 3087 C CA . VAL A 1 391 ? 19.061 9.729 -25.453 1.00 89.12 391 VAL A CA 1
ATOM 3088 C C . VAL A 1 391 ? 18.233 10.445 -26.524 1.00 89.12 391 VAL A C 1
ATOM 3090 O O . VAL A 1 391 ? 18.671 11.450 -27.083 1.00 89.12 391 VAL A O 1
ATOM 3093 N N . GLY A 1 392 ? 17.039 9.932 -26.814 1.00 89.38 392 GLY A N 1
ATOM 3094 C CA . GLY A 1 392 ? 16.179 10.423 -27.891 1.00 89.38 392 GLY A CA 1
ATOM 3095 C C . GLY A 1 392 ? 16.461 9.824 -29.273 1.00 89.38 392 GLY A C 1
ATOM 3096 O O . GLY A 1 392 ? 15.638 10.005 -30.172 1.00 89.38 392 GLY A O 1
ATOM 3097 N N . SER A 1 393 ? 17.555 9.073 -29.452 1.00 91.56 393 SER A N 1
ATOM 3098 C CA . SER A 1 393 ? 17.842 8.380 -30.713 1.00 91.56 393 SER A CA 1
ATOM 3099 C C . SER A 1 393 ? 16.934 7.169 -30.917 1.00 91.56 393 SER A C 1
ATOM 3101 O O . SER A 1 393 ? 16.661 6.397 -29.995 1.00 91.56 393 SER A O 1
ATOM 3103 N N . CYS A 1 394 ? 16.478 6.994 -32.150 1.00 92.81 394 CYS A N 1
ATOM 3104 C CA . CYS A 1 394 ? 15.643 5.888 -32.595 1.00 92.81 394 CYS A CA 1
ATOM 3105 C C . CYS A 1 394 ? 16.490 4.675 -32.990 1.00 92.81 394 CYS A C 1
ATOM 3107 O O . CYS A 1 394 ? 17.633 4.806 -33.432 1.00 92.81 394 CYS A O 1
ATOM 3109 N N . ILE A 1 395 ? 15.913 3.481 -32.862 1.00 90.62 395 ILE A N 1
ATOM 3110 C CA . ILE A 1 395 ? 16.596 2.239 -33.233 1.00 90.62 395 ILE A CA 1
ATOM 3111 C C . ILE A 1 395 ? 16.345 1.955 -34.717 1.00 90.62 395 ILE A C 1
ATOM 3113 O O . ILE A 1 395 ? 15.235 1.589 -35.112 1.00 90.62 395 ILE A O 1
ATOM 3117 N N . CYS A 1 396 ? 17.376 2.144 -35.544 1.00 91.94 396 CYS A N 1
ATOM 3118 C CA . CYS A 1 396 ? 17.266 2.039 -36.999 1.00 91.94 396 CYS A CA 1
ATOM 3119 C C . CYS A 1 396 ? 17.360 0.599 -37.513 1.00 91.94 396 CYS A C 1
ATOM 3121 O O . CYS A 1 396 ? 18.133 -0.218 -37.014 1.00 91.94 396 CYS A O 1
ATOM 3123 N N . LYS A 1 397 ? 16.595 0.311 -38.569 1.00 91.25 397 LYS A N 1
ATOM 3124 C CA . LYS A 1 397 ? 16.721 -0.883 -39.408 1.00 91.25 397 LYS A CA 1
ATOM 3125 C C . LYS A 1 397 ? 18.073 -0.882 -40.119 1.00 91.25 397 LYS A C 1
ATOM 3127 O O . LYS A 1 397 ? 18.692 0.160 -40.342 1.00 91.25 397 LYS A O 1
ATOM 3132 N N . GLN A 1 398 ? 18.506 -2.060 -40.551 1.00 89.25 398 GLN A N 1
ATOM 3133 C CA . GLN A 1 398 ? 19.715 -2.193 -41.354 1.00 89.25 398 GLN A CA 1
ATOM 3134 C C . GLN A 1 398 ? 19.619 -1.359 -42.643 1.00 89.25 398 GLN A C 1
ATOM 3136 O O . GLN A 1 398 ? 18.606 -1.390 -43.335 1.00 89.25 398 GLN A O 1
ATOM 3141 N N . GLY A 1 399 ? 20.680 -0.615 -42.960 1.00 88.12 399 GLY A N 1
ATOM 3142 C CA . GLY A 1 399 ? 20.717 0.276 -44.124 1.00 88.12 399 GLY A CA 1
ATOM 3143 C C . GLY A 1 399 ? 20.140 1.674 -43.879 1.00 88.12 399 GLY A C 1
ATOM 3144 O O . GLY A 1 399 ? 20.260 2.524 -44.758 1.00 88.12 399 GLY A O 1
ATOM 3145 N N . TYR A 1 400 ? 19.600 1.950 -42.687 1.00 93.44 400 TYR A N 1
ATOM 3146 C CA . TYR A 1 400 ? 19.096 3.263 -42.269 1.00 93.44 400 TYR A CA 1
ATOM 3147 C C . TYR A 1 400 ? 19.967 3.850 -41.153 1.00 93.44 400 TYR A C 1
ATOM 3149 O O . TYR A 1 400 ? 20.585 3.124 -40.375 1.00 93.44 400 TYR A O 1
ATOM 3157 N N . ALA A 1 401 ? 20.041 5.175 -41.087 1.00 89.75 401 ALA A N 1
ATOM 3158 C CA . ALA A 1 401 ? 20.838 5.912 -40.115 1.00 89.75 401 ALA A CA 1
ATOM 3159 C C . ALA A 1 401 ? 20.216 7.283 -39.805 1.00 89.75 401 ALA A C 1
ATOM 3161 O O . ALA A 1 401 ? 19.239 7.697 -40.425 1.00 89.75 401 ALA A O 1
ATOM 3162 N N . GLY A 1 402 ? 20.832 8.007 -38.868 1.00 89.19 402 GLY A N 1
ATOM 3163 C CA . GLY A 1 402 ? 20.326 9.276 -38.336 1.00 89.19 402 GLY A CA 1
ATOM 3164 C C . GLY A 1 402 ? 19.616 9.076 -36.998 1.00 89.19 402 GLY A C 1
ATOM 3165 O O . GLY A 1 402 ? 19.160 7.979 -36.700 1.00 89.19 402 GLY A O 1
ATOM 3166 N N . GLU A 1 403 ? 19.510 10.133 -36.190 1.00 89.31 403 GLU A N 1
ATOM 3167 C CA . GLU A 1 403 ? 18.859 10.060 -34.868 1.00 89.31 403 GLU A CA 1
ATOM 3168 C C . GLU A 1 403 ? 17.384 9.650 -34.965 1.00 89.31 403 GLU A C 1
ATOM 3170 O O . GLU A 1 403 ? 16.844 9.060 -34.038 1.00 89.31 403 GLU A O 1
ATOM 3175 N N . LYS A 1 404 ? 16.747 9.929 -36.108 1.00 92.38 404 LYS A N 1
ATOM 3176 C CA . LYS A 1 404 ? 15.344 9.608 -36.401 1.00 92.38 404 LYS A CA 1
ATOM 3177 C C . LYS A 1 404 ? 15.178 8.474 -37.414 1.00 92.38 404 LYS A C 1
ATOM 3179 O O . LYS A 1 404 ? 14.050 8.182 -37.802 1.00 92.38 404 LYS A O 1
ATOM 3184 N N . CYS A 1 405 ? 16.280 7.860 -37.851 1.00 93.75 405 CYS A N 1
ATOM 3185 C CA . CYS A 1 405 ? 16.307 6.869 -38.931 1.00 93.75 405 CYS A CA 1
ATOM 3186 C C . CYS A 1 405 ? 15.705 7.386 -40.251 1.00 93.75 405 CYS A C 1
ATOM 3188 O O . CYS A 1 405 ? 14.999 6.672 -40.961 1.00 93.75 405 CYS A O 1
ATOM 3190 N N . ASP A 1 406 ? 15.981 8.651 -40.561 1.00 93.50 406 ASP A N 1
ATOM 3191 C CA . ASP A 1 406 ? 15.407 9.437 -41.656 1.00 93.50 406 ASP A CA 1
ATOM 3192 C C . ASP A 1 406 ? 16.346 9.581 -42.868 1.00 93.50 406 ASP A C 1
ATOM 3194 O O . ASP A 1 406 ? 16.088 10.363 -43.783 1.00 93.50 406 ASP A O 1
ATOM 3198 N N . ARG A 1 407 ? 17.444 8.820 -42.899 1.00 92.81 407 ARG A N 1
ATOM 3199 C CA . ARG A 1 407 ? 18.374 8.755 -44.033 1.00 92.81 407 ARG A CA 1
ATOM 3200 C C . ARG A 1 407 ? 18.975 7.364 -44.184 1.00 92.81 407 ARG A C 1
ATOM 3202 O O . ARG A 1 407 ? 18.927 6.549 -43.266 1.00 92.81 407 ARG A O 1
ATOM 3209 N N . CYS A 1 408 ? 19.582 7.099 -45.335 1.00 91.19 408 CYS A N 1
ATOM 3210 C CA . CYS A 1 408 ? 20.310 5.853 -45.544 1.00 91.19 408 CYS A CA 1
ATOM 3211 C C . CYS A 1 408 ? 21.638 5.844 -44.780 1.00 91.19 408 CYS A C 1
ATOM 3213 O O . CYS A 1 408 ? 22.302 6.871 -44.622 1.00 91.19 408 CYS A O 1
ATOM 3215 N N . ALA A 1 409 ? 22.004 4.667 -44.281 1.00 90.75 409 ALA A N 1
ATOM 3216 C CA . ALA A 1 409 ? 23.303 4.411 -43.686 1.00 90.75 409 ALA A CA 1
ATOM 3217 C C . ALA A 1 409 ? 24.413 4.511 -44.737 1.00 90.75 409 ALA A C 1
ATOM 3219 O O . ALA A 1 409 ? 24.176 4.393 -45.938 1.00 90.75 409 ALA A O 1
ATOM 3220 N N . PHE A 1 410 ? 25.649 4.697 -44.280 1.00 86.44 410 PHE A N 1
ATOM 3221 C CA . PHE A 1 410 ? 26.803 4.726 -45.172 1.00 86.44 410 PHE A CA 1
ATOM 3222 C C . PHE A 1 410 ? 26.891 3.432 -46.006 1.00 86.44 410 PHE A C 1
ATOM 3224 O O . PHE A 1 410 ? 26.780 2.331 -45.466 1.00 86.44 410 PHE A O 1
ATOM 3231 N N . GLY A 1 411 ? 27.071 3.571 -47.325 1.00 80.31 411 GLY A N 1
ATOM 3232 C CA . GLY A 1 411 ? 27.029 2.456 -48.280 1.00 80.31 411 GLY A CA 1
ATOM 3233 C C . GLY A 1 411 ? 25.626 2.076 -48.777 1.00 80.31 411 GLY A C 1
ATOM 3234 O O . GLY A 1 411 ? 25.503 1.091 -49.507 1.00 80.31 411 GLY A O 1
ATOM 3235 N N . TYR A 1 412 ? 24.593 2.842 -48.409 1.00 86.38 412 TYR A N 1
ATOM 3236 C CA . TYR A 1 412 ? 23.222 2.718 -48.907 1.00 86.38 412 TYR A CA 1
ATOM 3237 C C . TYR A 1 412 ? 22.728 4.055 -49.486 1.00 86.38 412 TYR A C 1
ATOM 3239 O O . TYR A 1 412 ? 23.140 5.124 -49.040 1.00 86.38 412 TYR A O 1
ATOM 3247 N N . THR A 1 413 ? 21.823 4.009 -50.464 1.00 86.88 413 THR A N 1
ATOM 3248 C CA . THR A 1 413 ? 21.247 5.193 -51.127 1.00 86.88 413 THR A CA 1
ATOM 3249 C C . THR A 1 413 ? 19.764 4.988 -51.458 1.00 86.88 413 THR A C 1
ATOM 3251 O O . THR A 1 413 ? 19.275 3.864 -51.411 1.00 86.88 413 THR A O 1
ATOM 3254 N N . GLY A 1 414 ? 19.038 6.067 -51.779 1.00 86.69 414 GLY A N 1
ATOM 3255 C CA . GLY A 1 414 ? 17.655 5.980 -52.279 1.00 86.69 414 GLY A CA 1
ATOM 3256 C C . GLY A 1 414 ? 16.526 6.106 -51.245 1.00 86.69 414 GLY A C 1
ATOM 3257 O O . GLY A 1 414 ? 15.436 5.589 -51.477 1.00 86.69 414 GLY A O 1
ATOM 3258 N N . PHE A 1 415 ? 16.736 6.803 -50.117 1.00 85.88 415 PHE A N 1
ATOM 3259 C CA . PHE A 1 415 ? 15.679 7.035 -49.113 1.00 85.88 415 PHE A CA 1
ATOM 3260 C C . PHE A 1 415 ? 14.364 7.500 -49.783 1.00 85.88 415 PHE A C 1
ATOM 3262 O O . PHE A 1 415 ? 14.401 8.435 -50.588 1.00 85.88 415 PHE A O 1
ATOM 3269 N N . PRO A 1 416 ? 13.200 6.892 -49.474 1.00 85.25 416 PRO A N 1
ATOM 3270 C CA . PRO A 1 416 ? 12.890 6.081 -48.289 1.00 85.25 416 PRO A CA 1
ATOM 3271 C C . PRO A 1 416 ? 13.185 4.577 -48.384 1.00 85.25 416 PRO A C 1
ATOM 3273 O O . PRO A 1 416 ? 12.996 3.893 -47.385 1.00 85.25 416 PRO A O 1
ATOM 3276 N N . LEU A 1 417 ? 13.622 4.057 -49.533 1.00 89.06 417 LEU A N 1
ATOM 3277 C CA . LEU A 1 417 ? 13.960 2.642 -49.718 1.00 89.06 417 LEU A CA 1
ATOM 3278 C C . LEU A 1 417 ? 15.474 2.519 -49.882 1.00 89.06 417 LEU A C 1
ATOM 3280 O O . LEU A 1 417 ? 16.006 2.655 -50.977 1.00 89.06 417 LEU A O 1
ATOM 3284 N N . CYS A 1 418 ? 16.173 2.326 -48.766 1.00 88.81 418 CYS A N 1
ATOM 3285 C CA . CYS A 1 418 ? 17.631 2.306 -48.769 1.00 88.81 418 CYS A CA 1
ATOM 3286 C C . CYS A 1 418 ? 18.179 1.013 -49.381 1.00 88.81 418 CYS A C 1
ATOM 3288 O O . CYS A 1 418 ? 18.126 -0.054 -48.771 1.00 88.81 418 CYS A O 1
ATOM 3290 N N . GLU A 1 419 ? 18.761 1.133 -50.570 1.00 85.00 419 GLU A N 1
ATOM 3291 C CA . GLU A 1 419 ? 19.409 0.047 -51.299 1.00 85.00 419 GLU A CA 1
ATOM 3292 C C . GLU A 1 419 ? 20.928 0.150 -51.174 1.00 85.00 419 GLU A C 1
ATOM 3294 O O . GLU A 1 419 ? 21.490 1.242 -51.071 1.00 85.00 419 GLU A O 1
ATOM 3299 N N . ARG A 1 420 ? 21.616 -0.994 -51.169 1.00 77.06 420 ARG A N 1
ATOM 3300 C CA . ARG A 1 420 ? 23.079 -1.025 -51.077 1.00 77.06 420 ARG A CA 1
ATOM 3301 C C . ARG A 1 420 ? 23.702 -0.467 -52.357 1.00 77.06 420 ARG A C 1
ATOM 3303 O O . ARG A 1 420 ? 23.293 -0.817 -53.457 1.00 77.06 420 ARG A O 1
ATOM 3310 N N . CYS A 1 421 ? 24.736 0.348 -52.202 1.00 80.12 421 CYS A N 1
ATOM 3311 C CA . CYS A 1 421 ? 25.437 0.958 -53.322 1.00 80.12 421 CYS A CA 1
ATOM 3312 C C . CYS A 1 421 ? 26.273 -0.044 -54.137 1.00 80.12 421 CYS A C 1
ATOM 3314 O O . CYS A 1 421 ? 26.734 -1.065 -53.626 1.00 80.12 421 CYS A O 1
ATOM 3316 N N . ASN A 1 422 ? 26.483 0.274 -55.419 1.00 69.75 422 ASN A N 1
ATOM 3317 C CA . ASN A 1 422 ? 27.087 -0.641 -56.393 1.00 69.75 422 ASN A CA 1
ATOM 3318 C C . ASN A 1 422 ? 28.601 -0.850 -56.224 1.00 69.75 422 ASN A C 1
ATOM 3320 O O . ASN A 1 422 ? 29.123 -1.858 -56.702 1.00 69.75 422 ASN A O 1
ATOM 3324 N N . CYS A 1 423 ? 29.327 0.064 -55.573 1.00 64.75 423 CYS A N 1
ATOM 3325 C CA . CYS A 1 423 ? 30.757 -0.120 -55.335 1.00 64.75 423 CYS A CA 1
ATOM 3326 C C . CYS A 1 423 ? 31.005 -0.809 -53.989 1.00 64.75 423 CYS A C 1
ATOM 3328 O O . CYS A 1 423 ? 30.483 -0.397 -52.958 1.00 64.75 423 CYS A O 1
ATOM 3330 N N . SER A 1 424 ? 31.858 -1.836 -53.977 1.00 62.16 424 SER A N 1
ATOM 3331 C CA . SER A 1 424 ? 32.344 -2.426 -52.724 1.00 62.16 424 SER A CA 1
ATOM 3332 C C . SER A 1 424 ? 33.421 -1.535 -52.106 1.00 62.16 424 SER A C 1
ATOM 3334 O O . SER A 1 424 ? 34.405 -1.225 -52.776 1.00 62.16 424 SER A O 1
ATOM 3336 N N . SER A 1 425 ? 33.283 -1.187 -50.825 1.00 60.75 425 SER A N 1
ATOM 3337 C CA . SER A 1 425 ? 34.309 -0.458 -50.063 1.00 60.75 425 SER A CA 1
ATOM 3338 C C . SER A 1 425 ? 35.614 -1.248 -49.893 1.00 60.75 425 SER A C 1
ATOM 3340 O O . SER A 1 425 ? 36.665 -0.660 -49.659 1.00 60.75 425 SER A O 1
ATOM 3342 N N . GLU A 1 426 ? 35.576 -2.577 -50.033 1.00 54.31 426 GLU A N 1
ATOM 3343 C CA . GLU A 1 426 ? 36.765 -3.434 -49.950 1.00 54.31 426 GLU A CA 1
ATOM 3344 C C . GLU A 1 426 ? 37.513 -3.533 -51.290 1.00 54.31 426 GLU A C 1
ATOM 3346 O O . GLU A 1 426 ? 38.740 -3.646 -51.315 1.00 54.31 426 GLU A O 1
ATOM 3351 N N . GLY A 1 427 ? 36.778 -3.500 -52.408 1.00 51.62 427 GLY A N 1
ATOM 3352 C CA . GLY A 1 427 ? 37.318 -3.700 -53.761 1.00 51.62 427 GLY A CA 1
ATOM 3353 C C . GLY A 1 427 ? 37.557 -2.416 -54.560 1.00 51.62 427 GLY A C 1
ATOM 3354 O O . GLY A 1 427 ? 38.250 -2.455 -55.580 1.00 51.62 427 GLY A O 1
ATOM 3355 N N . SER A 1 428 ? 36.991 -1.297 -54.106 1.00 58.69 428 SER A N 1
ATOM 3356 C CA . SER A 1 428 ? 37.044 0.007 -54.762 1.00 58.69 428 SER A CA 1
ATOM 3357 C C . SER A 1 428 ? 37.896 0.994 -53.965 1.00 58.69 428 SER A C 1
ATOM 3359 O O . SER A 1 428 ? 37.878 0.978 -52.737 1.00 58.69 428 SER A O 1
ATOM 3361 N N . ILE A 1 429 ? 38.621 1.883 -54.645 1.00 63.28 429 ILE A N 1
ATOM 3362 C CA . ILE A 1 429 ? 39.293 3.029 -54.007 1.00 63.28 429 ILE A CA 1
ATOM 3363 C C . ILE A 1 429 ? 38.342 4.217 -53.779 1.00 63.28 429 ILE A C 1
ATOM 3365 O O . ILE A 1 429 ? 38.761 5.239 -53.235 1.00 63.28 429 ILE A O 1
ATOM 3369 N N . ASN A 1 430 ? 37.080 4.112 -54.209 1.00 64.25 430 ASN A N 1
ATOM 3370 C CA . ASN A 1 430 ? 36.096 5.179 -54.048 1.00 64.25 430 ASN A CA 1
ATOM 3371 C C . ASN A 1 430 ? 35.850 5.448 -52.553 1.00 64.25 430 ASN A C 1
ATOM 3373 O O . ASN A 1 430 ? 35.534 4.531 -51.797 1.00 64.25 430 ASN A O 1
ATOM 3377 N N . GLN A 1 431 ? 35.965 6.715 -52.137 1.00 68.88 431 GLN A N 1
ATOM 3378 C CA . GLN A 1 431 ? 35.672 7.133 -50.758 1.00 68.88 431 GLN A CA 1
ATOM 3379 C C . GLN A 1 431 ? 34.182 6.995 -50.420 1.00 68.88 431 GLN A C 1
ATOM 3381 O O . GLN A 1 431 ? 33.832 6.626 -49.303 1.00 68.88 431 GLN A O 1
ATOM 3386 N N . ASP A 1 432 ? 33.315 7.264 -51.398 1.00 75.62 432 ASP A N 1
ATOM 3387 C CA . ASP A 1 432 ? 31.874 7.052 -51.312 1.00 75.62 432 ASP A CA 1
ATOM 3388 C C . ASP A 1 432 ? 31.480 5.849 -52.197 1.00 75.62 432 ASP A C 1
ATOM 3390 O O . ASP A 1 432 ? 31.596 5.932 -53.427 1.00 75.62 432 ASP A O 1
ATOM 3394 N N . PRO A 1 433 ? 31.009 4.731 -51.608 1.00 69.62 433 PRO A N 1
ATOM 3395 C CA . PRO A 1 433 ? 30.553 3.545 -52.339 1.00 69.62 433 PRO A CA 1
ATOM 3396 C C . PRO A 1 433 ? 29.403 3.812 -53.322 1.00 69.62 433 PRO A C 1
ATOM 3398 O O . PRO A 1 433 ? 29.123 2.987 -54.194 1.00 69.62 433 PRO A O 1
ATOM 3401 N N . CYS A 1 434 ? 28.717 4.944 -53.168 1.00 74.44 434 CYS A N 1
ATOM 3402 C CA . CYS A 1 434 ? 27.539 5.328 -53.932 1.00 74.44 434 CYS A CA 1
ATOM 3403 C C . CYS A 1 434 ? 27.858 6.228 -55.136 1.00 74.44 434 CYS A C 1
ATOM 3405 O O . CYS A 1 434 ? 26.944 6.578 -55.882 1.00 74.44 434 CYS A O 1
ATOM 3407 N N . GLN A 1 435 ? 29.134 6.570 -55.364 1.00 72.19 435 GLN A N 1
ATOM 3408 C CA . GLN A 1 435 ? 29.573 7.372 -56.511 1.00 72.19 435 GLN A CA 1
ATOM 3409 C C . GLN A 1 435 ? 30.181 6.496 -57.620 1.00 72.19 435 GLN A C 1
ATOM 3411 O O . GLN A 1 435 ? 31.264 5.939 -57.425 1.00 72.19 435 GLN A O 1
ATOM 3416 N N . PRO A 1 436 ? 29.530 6.366 -58.793 1.00 61.38 436 PRO A N 1
ATOM 3417 C CA . PRO A 1 436 ? 30.095 5.671 -59.951 1.00 61.38 436 PRO A CA 1
ATOM 3418 C C . PRO A 1 436 ? 31.051 6.574 -60.766 1.00 61.38 436 PRO A C 1
ATOM 3420 O O . PRO A 1 436 ? 30.857 7.791 -60.782 1.00 61.38 436 PRO A O 1
ATOM 3423 N N . PRO A 1 437 ? 32.033 6.012 -61.510 1.00 60.09 437 PRO A N 1
ATOM 3424 C CA . PRO A 1 437 ? 32.359 4.585 -61.670 1.00 60.09 437 PRO A CA 1
ATOM 3425 C C . PRO A 1 437 ? 33.224 4.017 -60.525 1.00 60.09 437 PRO A C 1
ATOM 3427 O O . PRO A 1 437 ? 34.009 4.737 -59.914 1.00 60.09 437 PRO A O 1
ATOM 3430 N N . CYS A 1 438 ? 33.113 2.712 -60.243 1.00 60.62 438 CYS A N 1
ATOM 3431 C CA . CYS A 1 438 ? 33.925 2.043 -59.216 1.00 60.62 438 CYS A CA 1
ATOM 3432 C C . CYS A 1 438 ? 35.359 1.816 -59.715 1.00 60.62 438 CYS A C 1
ATOM 3434 O O . CYS A 1 438 ? 35.555 1.119 -60.712 1.00 60.62 438 CYS A O 1
ATOM 3436 N N . VAL A 1 439 ? 36.359 2.369 -59.026 1.00 57.03 439 VAL A N 1
ATOM 3437 C CA . VAL A 1 439 ? 37.769 2.241 -59.419 1.00 57.03 439 VAL A CA 1
ATOM 3438 C C . VAL A 1 439 ? 38.441 1.126 -58.613 1.00 57.03 439 VAL A C 1
ATOM 3440 O O . VAL A 1 439 ? 38.514 1.194 -57.390 1.00 57.03 439 VAL A O 1
ATOM 3443 N N . CYS A 1 440 ? 38.933 0.082 -59.284 1.00 57.56 440 CYS A N 1
ATOM 3444 C CA . CYS A 1 440 ? 39.532 -1.091 -58.638 1.00 57.56 440 CYS A CA 1
ATOM 3445 C C . CYS A 1 440 ? 40.962 -0.841 -58.119 1.00 57.56 440 CYS A C 1
ATOM 3447 O O . CYS A 1 440 ? 41.711 -0.033 -58.657 1.00 57.56 440 CYS A O 1
ATOM 3449 N N . LYS A 1 441 ? 41.358 -1.583 -57.077 1.00 56.06 441 LYS A N 1
ATOM 3450 C CA . LYS A 1 441 ? 42.563 -1.323 -56.264 1.00 56.06 441 LYS A CA 1
ATOM 3451 C C . LYS A 1 441 ? 43.905 -1.889 -56.794 1.00 56.06 441 LYS A C 1
ATOM 3453 O O . LYS A 1 441 ? 44.913 -1.682 -56.129 1.00 56.06 441 LYS A O 1
ATOM 3458 N N . VAL A 1 442 ? 43.979 -2.603 -57.931 1.00 56.28 442 VAL A N 1
ATOM 3459 C CA . VAL A 1 442 ? 45.218 -3.319 -58.354 1.00 56.28 442 VAL A CA 1
ATOM 3460 C C . VAL A 1 442 ? 45.716 -2.905 -59.750 1.00 56.28 442 VAL A C 1
ATOM 3462 O O . VAL A 1 442 ? 45.064 -3.216 -60.743 1.00 56.28 442 VAL A O 1
ATOM 3465 N N . THR A 1 443 ? 46.898 -2.271 -59.826 1.00 56.59 443 THR A N 1
ATOM 3466 C CA . THR A 1 443 ? 47.612 -1.899 -61.076 1.00 56.59 443 THR A CA 1
ATOM 3467 C C . THR A 1 443 ? 49.148 -2.057 -60.989 1.00 56.59 443 THR A C 1
ATOM 3469 O O . THR A 1 443 ? 49.876 -1.419 -61.747 1.00 56.59 443 THR A O 1
ATOM 3472 N N . ASP A 1 444 ? 49.676 -2.863 -60.059 1.00 62.72 444 ASP A N 1
ATOM 3473 C CA . ASP A 1 444 ? 51.130 -3.003 -59.852 1.00 62.72 444 ASP A CA 1
ATOM 3474 C C . ASP A 1 444 ? 51.791 -3.911 -60.910 1.00 62.72 444 ASP A C 1
ATOM 3476 O O . ASP A 1 444 ? 51.579 -5.120 -60.922 1.00 62.72 444 A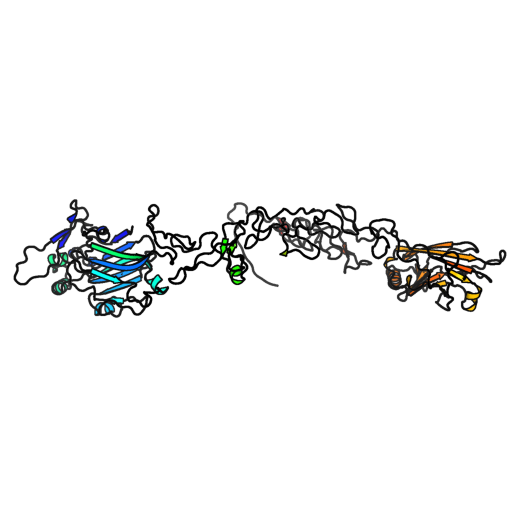SP A O 1
ATOM 3480 N N . MET A 1 445 ? 52.612 -3.330 -61.790 1.00 71.44 445 MET A N 1
ATOM 3481 C CA . MET A 1 445 ? 53.365 -4.045 -62.834 1.00 71.44 445 MET A CA 1
ATOM 3482 C C . MET A 1 445 ? 54.729 -4.578 -62.356 1.00 71.44 445 MET A C 1
ATOM 3484 O O . MET A 1 445 ? 55.499 -5.108 -63.160 1.00 71.44 445 MET A O 1
ATOM 3488 N N . SER A 1 446 ? 55.066 -4.449 -61.070 1.00 73.38 446 SER A N 1
ATOM 3489 C CA . SER A 1 446 ? 56.326 -4.964 -60.531 1.00 73.38 446 SER A CA 1
ATOM 3490 C C . SER A 1 446 ? 56.291 -6.488 -60.334 1.00 73.38 446 SER A C 1
ATOM 3492 O O . SER A 1 446 ? 55.326 -7.053 -59.829 1.00 73.38 446 SER A O 1
ATOM 3494 N N . GLY A 1 447 ? 57.360 -7.179 -60.748 1.00 79.62 447 GLY A N 1
ATOM 3495 C CA . GLY A 1 447 ? 57.521 -8.624 -60.524 1.00 79.62 447 GLY A CA 1
ATOM 3496 C C . GLY A 1 447 ? 56.949 -9.548 -61.608 1.00 79.62 447 GLY A C 1
ATOM 3497 O O . GLY A 1 447 ? 56.858 -10.753 -61.378 1.00 79.62 447 GLY A O 1
ATOM 3498 N N . TRP A 1 448 ? 56.592 -9.030 -62.784 1.00 88.12 448 TRP A N 1
ATOM 3499 C CA . TRP A 1 448 ? 56.317 -9.869 -63.957 1.00 88.12 448 TRP A CA 1
ATOM 3500 C C . TRP A 1 448 ? 57.612 -10.476 -64.526 1.00 88.12 448 TRP A C 1
ATOM 3502 O O . TRP A 1 448 ? 58.670 -9.843 -64.519 1.00 88.12 448 TRP A O 1
ATOM 3512 N N . TYR A 1 449 ? 57.533 -11.700 -65.047 1.00 89.75 449 TYR A N 1
ATOM 3513 C CA . TYR A 1 449 ? 58.658 -12.393 -65.690 1.00 89.75 449 TYR A CA 1
ATOM 3514 C C . TYR A 1 449 ? 58.178 -13.344 -66.793 1.00 89.75 449 TYR A C 1
ATOM 3516 O O . TYR A 1 449 ? 57.022 -13.762 -66.781 1.00 89.75 449 TYR A O 1
ATOM 3524 N N . LEU A 1 450 ? 59.055 -13.690 -67.741 1.00 90.38 450 LEU A N 1
ATOM 3525 C CA . LEU A 1 450 ? 58.804 -14.725 -68.746 1.00 90.38 450 LEU A CA 1
ATOM 3526 C C . LEU A 1 450 ? 59.222 -16.111 -68.250 1.00 90.38 450 LEU A C 1
ATOM 3528 O O . LEU A 1 450 ? 60.268 -16.269 -67.618 1.00 90.38 450 LEU A O 1
ATOM 3532 N N . THR A 1 451 ? 58.421 -17.115 -68.591 1.00 91.94 451 THR A N 1
ATOM 3533 C CA . THR A 1 451 ? 58.658 -18.534 -68.304 1.00 91.94 451 THR A CA 1
ATOM 3534 C C . THR A 1 451 ? 58.082 -19.422 -69.416 1.00 91.94 451 THR A C 1
ATOM 3536 O O . THR A 1 451 ? 57.328 -18.943 -70.268 1.00 91.94 451 THR A O 1
ATOM 3539 N N . GLY A 1 452 ? 58.454 -20.704 -69.455 1.00 87.19 452 GLY A N 1
ATOM 3540 C CA . GLY A 1 452 ? 57.803 -21.695 -70.316 1.00 87.19 452 GLY A CA 1
ATOM 3541 C C . GLY A 1 452 ? 56.388 -22.045 -69.834 1.00 87.19 452 GLY A C 1
ATOM 3542 O O . GLY A 1 452 ? 55.994 -21.704 -68.720 1.00 87.19 452 GLY A O 1
ATOM 3543 N N . ALA A 1 453 ? 55.617 -22.767 -70.652 1.00 82.38 453 ALA A N 1
ATOM 3544 C CA . ALA A 1 453 ? 54.230 -23.128 -70.326 1.00 82.38 453 ALA A CA 1
ATOM 3545 C C . ALA A 1 453 ? 54.088 -23.869 -68.982 1.00 82.38 453 ALA A C 1
ATOM 3547 O O . ALA A 1 453 ? 53.105 -23.666 -68.273 1.00 82.38 453 ALA A O 1
ATOM 3548 N N . ASP A 1 454 ? 55.068 -24.706 -68.629 1.00 83.62 454 ASP A N 1
ATOM 3549 C CA . ASP A 1 454 ? 55.081 -25.507 -67.397 1.00 83.62 454 ASP A CA 1
ATOM 3550 C C . ASP A 1 454 ? 55.806 -24.820 -66.222 1.00 83.62 454 ASP A C 1
ATOM 3552 O O . ASP A 1 454 ? 56.024 -25.428 -65.171 1.00 83.62 454 ASP A O 1
ATOM 3556 N N . GLY A 1 455 ? 56.171 -23.541 -66.375 1.00 79.50 455 GLY A N 1
ATOM 3557 C CA . GLY A 1 455 ? 56.939 -22.789 -65.380 1.00 79.50 455 GLY A CA 1
ATOM 3558 C C . GLY A 1 455 ? 58.442 -23.089 -65.406 1.00 79.50 455 GLY A C 1
ATOM 3559 O O . GLY A 1 455 ? 59.139 -22.854 -64.418 1.00 79.50 455 GLY A O 1
ATOM 3560 N N . GLU A 1 456 ? 58.945 -23.660 -66.503 1.00 83.75 456 GLU A N 1
ATOM 3561 C CA . GLU A 1 456 ? 60.365 -23.953 -66.693 1.00 83.75 456 GLU A CA 1
ATOM 3562 C C . GLU A 1 456 ? 61.147 -22.698 -67.103 1.00 83.75 456 GLU A C 1
ATOM 3564 O O . GLU A 1 456 ? 60.772 -21.982 -68.033 1.00 83.75 456 GLU A O 1
ATOM 3569 N N . GLY A 1 457 ? 62.244 -22.437 -66.388 1.00 82.50 457 GLY A N 1
ATOM 3570 C CA . GLY A 1 457 ? 63.089 -21.258 -66.579 1.00 82.50 457 GLY A CA 1
ATOM 3571 C C . GLY A 1 457 ? 62.412 -19.933 -66.198 1.00 82.50 457 GLY A C 1
ATOM 3572 O O . GLY A 1 457 ? 61.195 -19.842 -66.022 1.00 82.50 457 GLY A O 1
ATOM 3573 N N . LEU A 1 458 ? 63.222 -18.885 -66.035 1.00 87.81 458 LEU A N 1
ATOM 3574 C CA . LEU A 1 458 ? 62.748 -17.564 -65.625 1.00 87.81 458 LEU A CA 1
ATOM 3575 C C . LEU A 1 458 ? 63.622 -16.459 -66.221 1.00 87.81 458 LEU A C 1
ATOM 3577 O O . LEU A 1 458 ? 64.843 -16.491 -66.074 1.00 87.81 458 LEU A O 1
ATOM 3581 N N . VAL A 1 459 ? 62.983 -15.457 -66.826 1.00 89.19 459 VAL A N 1
ATOM 3582 C CA . VAL A 1 459 ? 63.623 -14.219 -67.297 1.00 89.19 459 VAL A CA 1
ATOM 3583 C C . VAL A 1 459 ? 62.811 -13.025 -66.798 1.00 89.19 459 VAL A C 1
ATOM 3585 O O . VAL A 1 459 ? 61.669 -12.832 -67.210 1.00 89.19 459 VAL A O 1
ATOM 3588 N N . TRP A 1 460 ? 63.373 -12.236 -65.879 1.00 87.19 460 TRP A N 1
ATOM 3589 C CA . TRP A 1 460 ? 62.684 -11.080 -65.293 1.00 87.19 460 TRP A CA 1
ATOM 3590 C C . TRP A 1 460 ? 62.371 -10.010 -66.337 1.00 87.19 460 TRP A C 1
ATOM 3592 O O . TRP A 1 460 ? 63.215 -9.680 -67.169 1.00 87.19 460 TRP A O 1
ATOM 3602 N N . ALA A 1 461 ? 61.166 -9.443 -66.258 1.00 85.75 461 ALA A N 1
ATOM 3603 C CA . ALA A 1 461 ? 60.774 -8.350 -67.129 1.00 85.75 461 ALA A CA 1
ATOM 3604 C C . ALA A 1 461 ? 61.411 -7.034 -66.680 1.00 85.75 461 ALA A C 1
ATOM 3606 O O . ALA A 1 461 ? 61.509 -6.749 -65.483 1.00 85.75 461 ALA A O 1
ATOM 3607 N N . VAL A 1 462 ? 61.808 -6.207 -67.644 1.00 82.81 462 VAL A N 1
ATOM 3608 C CA . VAL A 1 462 ? 62.332 -4.868 -67.373 1.00 82.81 462 VAL A CA 1
ATOM 3609 C C . VAL A 1 462 ? 61.205 -3.852 -67.586 1.00 82.81 462 VAL A C 1
ATOM 3611 O O . VAL A 1 462 ? 60.540 -3.898 -68.623 1.00 82.81 462 VAL A O 1
ATOM 3614 N N . PRO A 1 463 ? 60.946 -2.932 -66.638 1.00 77.88 463 PRO A N 1
ATOM 3615 C CA . PRO A 1 463 ? 59.972 -1.865 -66.844 1.00 77.88 463 PRO A CA 1
ATOM 3616 C C . PRO A 1 463 ? 60.368 -0.975 -68.027 1.00 77.88 463 PRO A C 1
ATOM 3618 O O . PRO A 1 463 ? 61.533 -0.590 -68.166 1.00 77.88 463 PRO A O 1
ATOM 3621 N N . SER A 1 464 ? 59.396 -0.616 -68.865 1.00 68.44 464 SER A N 1
ATOM 3622 C CA . SER A 1 464 ? 59.601 0.337 -69.955 1.00 68.44 464 SER A CA 1
ATOM 3623 C C . SER A 1 464 ? 59.993 1.707 -69.397 1.00 68.44 464 SER A C 1
ATOM 3625 O O . SER A 1 464 ? 59.415 2.187 -68.422 1.00 68.44 464 SER A O 1
ATOM 3627 N N . ARG A 1 465 ? 60.969 2.369 -70.031 1.00 62.53 465 ARG A N 1
ATOM 3628 C CA . ARG A 1 465 ? 61.378 3.735 -69.655 1.00 62.53 465 ARG A CA 1
ATOM 3629 C C . ARG A 1 465 ? 60.341 4.793 -70.048 1.00 62.53 465 ARG A C 1
ATOM 3631 O O . ARG A 1 465 ? 60.388 5.896 -69.516 1.00 62.53 465 ARG A O 1
ATOM 3638 N N . GLU A 1 466 ? 59.435 4.465 -70.969 1.00 59.50 466 GLU A N 1
ATOM 3639 C CA . GLU A 1 466 ? 58.477 5.407 -71.563 1.00 59.50 466 GLU A CA 1
ATOM 3640 C C . GLU A 1 466 ? 57.092 5.349 -70.905 1.00 59.50 466 GLU A C 1
ATOM 3642 O O . GLU A 1 466 ? 56.411 6.368 -70.812 1.00 59.50 466 GLU A O 1
ATOM 3647 N N . THR A 1 467 ? 56.666 4.179 -70.412 1.00 60.66 467 THR A N 1
ATOM 3648 C CA . THR A 1 467 ? 55.352 4.000 -69.776 1.00 60.66 467 THR A CA 1
ATOM 3649 C C . THR A 1 467 ? 55.442 3.121 -68.525 1.00 60.66 467 THR A C 1
ATOM 3651 O O . THR A 1 467 ? 55.865 1.971 -68.576 1.00 60.66 467 THR A O 1
ATOM 3654 N N . ALA A 1 468 ? 54.985 3.644 -67.380 1.00 58.16 468 ALA A N 1
ATOM 3655 C CA . ALA A 1 468 ? 55.064 2.962 -66.077 1.00 58.16 468 ALA A CA 1
ATOM 3656 C C . ALA A 1 468 ? 54.206 1.679 -65.965 1.00 58.16 468 ALA A C 1
ATOM 3658 O O . ALA A 1 468 ? 54.335 0.939 -64.995 1.00 58.16 468 ALA A O 1
ATOM 3659 N N . HIS A 1 469 ? 53.335 1.418 -66.945 1.00 67.88 469 HIS A N 1
ATOM 3660 C CA . HIS A 1 469 ? 52.401 0.286 -66.965 1.00 67.88 469 HIS A CA 1
ATOM 3661 C C . HIS A 1 469 ? 52.786 -0.777 -68.011 1.00 67.88 469 HIS A C 1
ATOM 3663 O O . HIS A 1 469 ? 51.952 -1.592 -68.399 1.00 67.88 469 HIS A O 1
ATOM 3669 N N . GLN A 1 470 ? 54.033 -0.750 -68.492 1.00 77.94 470 GLN A N 1
ATOM 3670 C CA . GLN A 1 470 ? 54.539 -1.645 -69.528 1.00 77.94 470 GLN A CA 1
ATOM 3671 C C . GLN A 1 470 ? 55.823 -2.332 -69.068 1.00 77.94 470 GLN A C 1
ATOM 3673 O O . GLN A 1 470 ? 56.748 -1.682 -68.580 1.00 77.94 470 GLN A O 1
ATOM 3678 N N . VAL A 1 471 ? 55.903 -3.642 -69.287 1.00 83.81 471 VAL A N 1
ATOM 3679 C CA . VAL A 1 471 ? 57.117 -4.436 -69.060 1.00 83.81 471 VAL A CA 1
ATOM 3680 C C . VAL A 1 471 ? 57.571 -5.090 -70.359 1.00 83.81 471 VAL A C 1
ATOM 3682 O O . VAL A 1 471 ? 56.738 -5.424 -71.206 1.00 83.81 471 VAL A O 1
ATOM 3685 N N . THR A 1 472 ? 58.885 -5.236 -70.540 1.00 85.56 472 THR A N 1
ATOM 3686 C CA . THR A 1 472 ? 59.482 -5.759 -71.775 1.00 85.56 472 THR A CA 1
ATOM 3687 C C . THR A 1 472 ? 60.575 -6.798 -71.514 1.00 85.56 472 THR A C 1
ATOM 3689 O O . THR A 1 472 ? 61.255 -6.761 -70.486 1.00 85.56 472 THR A O 1
ATOM 3692 N N . VAL A 1 473 ? 60.739 -7.741 -72.449 1.00 85.94 473 VAL A N 1
ATOM 3693 C CA . VAL A 1 473 ? 61.840 -8.725 -72.483 1.00 85.94 473 VAL A CA 1
ATOM 3694 C C . VAL A 1 473 ? 62.299 -8.922 -73.930 1.00 85.94 473 VAL A C 1
ATOM 3696 O O . VAL A 1 473 ? 61.470 -9.015 -74.838 1.00 85.94 473 VAL A O 1
ATOM 3699 N N . SER A 1 474 ? 63.615 -8.984 -74.151 1.00 83.19 474 SER A N 1
ATOM 3700 C CA . SER A 1 474 ? 64.203 -9.229 -75.473 1.00 83.19 474 SER A CA 1
ATOM 3701 C C . SER A 1 474 ? 64.286 -10.729 -75.806 1.00 83.19 474 SER A C 1
ATOM 3703 O O . SER A 1 474 ? 64.426 -11.577 -74.923 1.00 83.19 474 SER A O 1
ATOM 3705 N N . GLN A 1 475 ? 64.232 -11.074 -77.095 1.00 81.38 475 GLN A N 1
ATOM 3706 C CA . GLN A 1 475 ? 64.326 -12.455 -77.588 1.00 81.38 475 GLN A CA 1
ATOM 3707 C C . GLN A 1 475 ? 65.672 -13.109 -77.250 1.00 81.38 475 GLN A C 1
ATOM 3709 O O . GLN A 1 475 ? 65.697 -14.295 -76.929 1.00 81.38 475 GLN A O 1
ATOM 3714 N N . SER A 1 476 ? 66.777 -12.356 -77.279 1.00 79.00 476 SER A N 1
ATOM 3715 C CA . SER A 1 476 ? 68.105 -12.863 -76.906 1.00 79.00 476 SER A CA 1
ATOM 3716 C C . SER A 1 476 ? 68.162 -13.293 -75.441 1.00 79.00 476 SER A C 1
ATOM 3718 O O . SER A 1 476 ? 68.732 -14.339 -75.123 1.00 79.00 476 SER A O 1
ATOM 3720 N N . ASP A 1 477 ? 67.512 -12.536 -74.554 1.00 81.62 477 ASP A N 1
ATOM 3721 C CA . ASP A 1 477 ? 67.447 -12.874 -73.131 1.00 81.62 477 ASP A CA 1
ATOM 3722 C C . ASP A 1 477 ? 66.547 -14.097 -72.903 1.00 81.62 477 ASP A C 1
ATOM 3724 O O . ASP A 1 477 ? 66.889 -14.991 -72.129 1.00 81.62 477 ASP A O 1
ATOM 3728 N N . ALA A 1 478 ? 65.426 -14.185 -73.629 1.00 82.31 478 ALA A N 1
ATOM 3729 C CA . ALA A 1 478 ? 64.493 -15.305 -73.537 1.00 82.31 478 ALA A CA 1
ATOM 3730 C C . ALA A 1 478 ? 65.091 -16.625 -74.061 1.00 82.31 478 ALA A C 1
ATOM 3732 O O . ALA A 1 478 ? 65.058 -17.629 -73.353 1.00 82.31 478 ALA A O 1
ATOM 3733 N N . GLN A 1 479 ? 65.685 -16.643 -75.261 1.00 82.19 479 GLN A N 1
ATOM 3734 C CA . GLN A 1 479 ? 66.239 -17.860 -75.881 1.00 82.19 479 GLN A CA 1
ATOM 3735 C C . GLN A 1 479 ? 67.425 -18.457 -75.116 1.00 82.19 479 GLN A C 1
ATOM 3737 O O . GLN A 1 479 ? 67.692 -19.653 -75.236 1.00 82.19 479 GLN A O 1
ATOM 3742 N N . THR A 1 480 ? 68.121 -17.646 -74.315 1.00 80.06 480 THR A N 1
ATOM 3743 C CA . THR A 1 480 ? 69.233 -18.117 -73.479 1.00 80.06 480 THR A CA 1
ATOM 3744 C C . THR A 1 480 ? 68.759 -19.121 -72.422 1.00 80.06 480 THR A C 1
ATOM 3746 O O . THR A 1 480 ? 69.484 -20.062 -72.099 1.00 80.06 480 THR A O 1
ATOM 3749 N N . TYR A 1 481 ? 67.536 -18.954 -71.903 1.00 80.31 481 TYR A N 1
ATOM 3750 C CA . TYR A 1 481 ? 67.033 -19.719 -70.756 1.00 80.31 481 TYR A CA 1
ATOM 3751 C C . TYR A 1 481 ? 65.718 -20.466 -71.013 1.00 80.31 481 TYR A C 1
ATOM 3753 O O . TYR A 1 481 ? 65.369 -21.348 -70.229 1.00 80.31 481 TYR A O 1
ATOM 3761 N N . LEU A 1 482 ? 64.987 -20.136 -72.083 1.00 85.06 482 LEU A N 1
ATOM 3762 C CA . LEU A 1 482 ? 63.630 -20.616 -72.349 1.00 85.06 482 LEU A CA 1
ATOM 3763 C C . LEU A 1 482 ? 63.484 -21.186 -73.766 1.00 85.06 482 LEU A C 1
ATOM 3765 O O . LEU A 1 482 ? 64.068 -20.691 -74.733 1.00 85.06 482 LEU A O 1
ATOM 3769 N N . ARG A 1 483 ? 62.592 -22.172 -73.913 1.00 83.00 483 ARG A N 1
ATOM 3770 C CA . ARG A 1 483 ? 62.114 -22.679 -75.211 1.00 83.00 483 ARG A CA 1
ATOM 3771 C C . ARG A 1 483 ? 60.711 -22.144 -75.491 1.00 83.00 483 ARG A C 1
ATOM 3773 O O . ARG A 1 483 ? 59.871 -22.136 -74.600 1.00 83.00 483 ARG A O 1
ATOM 3780 N N . ALA A 1 484 ? 60.467 -21.669 -76.713 1.00 78.56 484 ALA A N 1
ATOM 3781 C CA . ALA A 1 484 ? 59.153 -21.153 -77.097 1.00 78.56 484 ALA A CA 1
ATOM 3782 C C . ALA A 1 484 ? 58.101 -22.290 -77.119 1.00 78.56 484 ALA A C 1
ATOM 3784 O O . ALA A 1 484 ? 58.451 -23.400 -77.534 1.00 78.56 484 ALA A O 1
ATOM 3785 N N . PRO A 1 485 ? 56.826 -22.043 -76.742 1.00 86.12 485 PRO A N 1
ATOM 3786 C CA . PRO A 1 485 ? 56.222 -20.740 -76.437 1.00 86.12 485 PRO A CA 1
ATOM 3787 C C . PRO A 1 485 ? 56.514 -20.192 -75.027 1.00 86.12 485 PRO A C 1
ATOM 3789 O O . PRO A 1 485 ? 56.485 -20.925 -74.041 1.00 86.12 485 PRO A O 1
ATOM 3792 N N . TYR A 1 486 ? 56.719 -18.874 -74.940 1.00 88.31 486 TYR A N 1
ATOM 3793 C CA . TYR A 1 486 ? 56.925 -18.118 -73.700 1.00 88.31 486 TYR A CA 1
ATOM 3794 C C . TYR A 1 486 ? 55.614 -17.552 -73.151 1.00 88.31 486 TYR A C 1
ATOM 3796 O O . TYR A 1 486 ? 54.739 -17.144 -73.921 1.00 88.31 486 TYR A O 1
ATOM 3804 N N . TYR A 1 487 ? 55.527 -17.440 -71.827 1.00 90.88 487 TYR A N 1
ATOM 3805 C CA . TYR A 1 487 ? 54.406 -16.852 -71.101 1.00 90.88 487 TYR A CA 1
ATOM 3806 C C . TYR A 1 487 ? 54.881 -15.844 -70.058 1.00 90.88 487 TYR A C 1
ATOM 3808 O O . TYR A 1 487 ? 55.841 -16.089 -69.332 1.00 90.88 487 TYR A O 1
ATOM 3816 N N . TRP A 1 488 ? 54.160 -14.736 -69.944 1.00 91.19 488 TRP A N 1
ATOM 3817 C CA . TRP A 1 488 ? 54.237 -13.803 -68.832 1.00 91.19 488 TRP A CA 1
ATOM 3818 C C . TRP A 1 488 ? 53.588 -14.411 -67.595 1.00 91.19 488 TRP A C 1
ATOM 3820 O O . TRP A 1 488 ? 52.383 -14.652 -67.589 1.00 91.19 488 TRP A O 1
ATOM 3830 N N . SER A 1 489 ? 54.368 -14.621 -66.541 1.00 91.69 489 SER A N 1
ATOM 3831 C CA . SER A 1 489 ? 53.865 -15.043 -65.239 1.00 91.69 489 SER A CA 1
ATOM 3832 C C . SER A 1 489 ? 53.538 -13.842 -64.363 1.00 91.69 489 SER A C 1
ATOM 3834 O O . SER A 1 489 ? 54.380 -12.962 -64.156 1.00 91.69 489 SER A O 1
ATOM 3836 N N . ALA A 1 490 ? 52.326 -13.840 -63.808 1.00 88.56 490 ALA A N 1
ATOM 3837 C CA . ALA A 1 490 ? 51.850 -12.768 -62.946 1.00 88.56 490 ALA A CA 1
ATOM 3838 C C . ALA A 1 490 ? 52.505 -12.801 -61.544 1.00 88.56 490 ALA A C 1
ATOM 3840 O O . ALA A 1 490 ? 52.708 -13.885 -60.986 1.00 88.56 490 ALA A O 1
ATOM 3841 N N . PRO A 1 491 ? 52.803 -11.634 -60.939 1.00 86.31 491 PRO A N 1
ATOM 3842 C CA . PRO A 1 491 ? 53.345 -11.533 -59.584 1.00 86.31 491 PRO A CA 1
ATOM 3843 C C . PRO A 1 491 ? 52.281 -11.802 -58.500 1.00 86.31 491 PRO A C 1
ATOM 3845 O O . PRO A 1 491 ? 51.081 -11.751 -58.788 1.00 86.31 491 PRO A O 1
ATOM 3848 N N . PRO A 1 492 ? 52.681 -11.997 -57.222 1.00 80.94 492 PRO A N 1
ATOM 3849 C CA . PRO A 1 492 ? 51.771 -12.326 -56.114 1.00 80.94 492 PRO A CA 1
ATOM 3850 C C . PRO A 1 492 ? 50.560 -11.397 -55.946 1.00 80.94 492 PRO A C 1
ATOM 3852 O O . PRO A 1 492 ? 49.507 -11.839 -55.488 1.00 80.94 492 PRO A O 1
ATOM 3855 N N . ALA A 1 493 ? 50.664 -10.131 -56.366 1.00 74.12 493 ALA A N 1
ATOM 3856 C CA . ALA A 1 493 ? 49.551 -9.181 -56.360 1.00 74.12 493 ALA A CA 1
ATOM 3857 C C . ALA A 1 493 ? 48.314 -9.694 -57.134 1.00 74.12 493 ALA A C 1
ATOM 3859 O O . ALA A 1 493 ? 47.174 -9.457 -56.719 1.00 74.12 493 ALA A O 1
ATOM 3860 N N . TYR A 1 494 ? 48.521 -10.465 -58.207 1.00 79.81 494 TYR A N 1
ATOM 3861 C CA . TYR A 1 494 ? 47.465 -11.040 -59.050 1.00 79.81 494 TYR A CA 1
ATOM 3862 C C . TYR A 1 494 ? 47.053 -12.459 -58.628 1.00 79.81 494 TYR A C 1
ATOM 3864 O O . TYR A 1 494 ? 46.028 -12.953 -59.089 1.00 79.81 494 TYR A O 1
ATOM 3872 N N . LEU A 1 495 ? 47.804 -13.092 -57.724 1.00 83.69 495 LEU A N 1
ATOM 3873 C CA . LEU A 1 495 ? 47.621 -14.482 -57.297 1.00 83.69 495 LEU A CA 1
ATOM 3874 C C . LEU A 1 495 ? 46.765 -14.587 -56.019 1.00 83.69 495 LEU A C 1
ATOM 3876 O O . LEU A 1 495 ? 46.220 -13.593 -55.525 1.00 83.69 495 LEU A O 1
ATOM 3880 N N . HIS A 1 496 ? 46.644 -15.797 -55.474 1.00 84.38 496 HIS A N 1
ATOM 3881 C CA . HIS A 1 496 ? 45.886 -16.128 -54.263 1.00 84.38 496 HIS A CA 1
ATOM 3882 C C . HIS A 1 496 ? 44.369 -15.924 -54.418 1.00 84.38 496 HIS A C 1
ATOM 3884 O O . HIS A 1 496 ? 43.797 -16.191 -55.475 1.00 84.38 496 HIS A O 1
ATOM 3890 N N . LYS A 1 497 ? 43.684 -15.516 -53.342 1.00 77.94 497 LYS A N 1
ATOM 3891 C CA . LYS A 1 497 ? 42.224 -15.431 -53.288 1.00 77.94 497 LYS A CA 1
ATOM 3892 C C . LYS A 1 497 ? 41.709 -14.263 -54.130 1.00 77.94 497 LYS A C 1
ATOM 3894 O O . LYS A 1 497 ? 41.777 -13.107 -53.718 1.00 77.94 497 LYS A O 1
ATOM 3899 N N . LYS A 1 498 ? 41.142 -14.583 -55.292 1.00 77.44 498 LYS A N 1
ATOM 3900 C CA . LYS A 1 498 ? 40.544 -13.647 -56.256 1.00 77.44 498 LYS A CA 1
ATOM 3901 C C . LYS A 1 498 ? 39.091 -14.015 -56.582 1.00 77.44 498 LYS A C 1
ATOM 3903 O O . LYS A 1 498 ? 38.612 -13.780 -57.683 1.00 77.44 498 LYS A O 1
ATOM 3908 N N . LEU A 1 499 ? 38.346 -14.539 -55.603 1.00 68.81 499 LEU A N 1
ATOM 3909 C CA . LEU A 1 499 ? 36.922 -14.887 -55.759 1.00 68.81 499 LEU A CA 1
ATOM 3910 C C . LEU A 1 499 ? 36.050 -13.714 -56.233 1.00 68.81 499 LEU A C 1
ATOM 3912 O O . LEU A 1 499 ? 35.112 -13.926 -56.991 1.00 68.81 499 LEU A O 1
ATOM 3916 N N . LEU A 1 500 ? 36.373 -12.483 -55.820 1.00 61.56 500 LEU A N 1
ATOM 3917 C CA . LEU A 1 500 ? 35.657 -11.275 -56.252 1.00 61.56 500 LEU A CA 1
ATOM 3918 C C . LEU A 1 500 ? 35.900 -10.922 -57.732 1.00 61.56 500 LEU A C 1
ATOM 3920 O O . LEU A 1 500 ? 35.206 -10.060 -58.263 1.00 61.56 500 LEU A O 1
ATOM 3924 N N . ALA A 1 501 ? 36.856 -11.581 -58.398 1.00 66.88 501 ALA A N 1
ATOM 3925 C CA . ALA A 1 501 ? 37.089 -11.446 -59.833 1.00 66.88 501 ALA A CA 1
ATOM 3926 C C . ALA A 1 501 ? 36.141 -12.321 -60.678 1.00 66.88 501 ALA A C 1
ATOM 3928 O O . ALA A 1 501 ? 36.094 -12.148 -61.892 1.00 66.88 501 ALA A O 1
ATOM 3929 N N . TYR A 1 502 ? 35.370 -13.235 -60.067 1.00 70.50 502 TYR A N 1
ATOM 3930 C CA . TYR A 1 502 ? 34.372 -14.052 -60.768 1.00 70.50 502 TYR A CA 1
ATOM 3931 C C . TYR A 1 502 ? 33.289 -13.173 -61.418 1.00 70.50 502 TYR A C 1
ATOM 3933 O O . TYR A 1 502 ? 32.675 -12.332 -60.752 1.00 70.50 502 TYR A O 1
ATOM 3941 N N . GLY A 1 503 ? 33.064 -13.355 -62.722 1.00 59.62 503 GLY A N 1
ATOM 3942 C CA . GLY A 1 503 ? 32.191 -12.494 -63.532 1.00 59.62 503 GLY A CA 1
ATOM 3943 C C . GLY A 1 503 ? 32.809 -11.141 -63.911 1.00 59.62 503 GLY A C 1
ATOM 3944 O O . GLY A 1 503 ? 32.162 -10.326 -64.563 1.00 59.62 503 GLY A O 1
ATOM 3945 N N . GLY A 1 504 ? 34.055 -10.878 -63.504 1.00 66.69 504 GLY A N 1
ATOM 3946 C CA . GLY A 1 504 ? 34.861 -9.769 -64.010 1.00 66.69 504 GLY A CA 1
ATOM 3947 C C . GLY A 1 504 ? 35.531 -10.109 -65.343 1.00 66.69 504 GLY A C 1
ATOM 3948 O O . GLY A 1 504 ? 35.342 -11.192 -65.894 1.00 66.69 504 GLY A O 1
ATOM 3949 N N . ARG A 1 505 ? 36.356 -9.191 -65.851 1.00 73.25 505 ARG A N 1
ATOM 3950 C CA . ARG A 1 505 ? 37.095 -9.368 -67.107 1.00 73.25 505 ARG A CA 1
ATOM 3951 C C . ARG A 1 505 ? 38.589 -9.153 -66.904 1.00 73.25 505 ARG A C 1
ATOM 3953 O O . ARG A 1 505 ? 38.983 -8.141 -66.333 1.00 73.25 505 ARG A O 1
ATOM 3960 N N . LEU A 1 506 ? 39.404 -10.075 -67.407 1.00 77.81 506 LEU A N 1
ATOM 3961 C CA . LEU A 1 506 ? 40.849 -9.933 -67.561 1.00 77.81 506 LEU A CA 1
ATOM 3962 C C . LEU A 1 506 ? 41.131 -9.190 -68.873 1.00 77.81 506 LEU A C 1
ATOM 3964 O O . LEU A 1 506 ? 40.796 -9.691 -69.946 1.00 77.81 506 LEU A O 1
ATOM 3968 N N . VAL A 1 507 ? 41.724 -7.996 -68.780 1.00 77.56 507 VAL A N 1
ATOM 3969 C CA . VAL A 1 507 ? 42.106 -7.177 -69.940 1.00 77.56 507 VAL A CA 1
ATOM 3970 C C . VAL A 1 507 ? 43.613 -6.959 -69.927 1.00 77.56 507 VAL A C 1
ATOM 3972 O O . VAL A 1 507 ? 44.171 -6.531 -68.918 1.00 77.56 507 VAL A O 1
ATOM 3975 N N . TYR A 1 508 ? 44.284 -7.249 -71.034 1.00 80.69 508 TYR A N 1
ATOM 3976 C CA . TYR A 1 508 ? 45.716 -7.003 -71.195 1.00 80.69 508 TYR A CA 1
ATOM 3977 C C . TYR A 1 508 ? 46.054 -6.795 -72.669 1.00 80.69 508 TYR A C 1
ATOM 3979 O O . TYR A 1 508 ? 45.359 -7.298 -73.546 1.00 80.69 508 TYR A O 1
ATOM 3987 N N . SER A 1 509 ? 47.131 -6.072 -72.941 1.00 80.38 509 SER A N 1
ATOM 3988 C CA . SER A 1 509 ? 47.611 -5.800 -74.290 1.00 80.38 509 SER A CA 1
ATOM 3989 C C . SER A 1 509 ? 49.018 -6.346 -74.472 1.00 80.38 509 SER A C 1
ATOM 3991 O O . SER A 1 509 ? 49.889 -6.159 -73.617 1.00 80.38 509 SER A O 1
ATOM 3993 N N . LEU A 1 510 ? 49.234 -7.009 -75.603 1.00 82.38 510 LEU A N 1
ATOM 3994 C CA . LEU A 1 510 ? 50.508 -7.601 -75.992 1.00 82.38 510 LEU A CA 1
ATOM 3995 C C . LEU A 1 510 ? 50.993 -6.984 -77.298 1.00 82.38 510 LEU A C 1
ATOM 3997 O O . LEU A 1 510 ? 50.207 -6.755 -78.218 1.00 82.38 510 LEU A O 1
ATOM 4001 N N . SER A 1 511 ? 52.296 -6.741 -77.391 1.00 80.12 511 SER A N 1
ATOM 4002 C CA . SER A 1 511 ? 52.939 -6.352 -78.645 1.00 80.12 511 SER A CA 1
ATOM 4003 C C . SER A 1 511 ? 54.344 -6.926 -78.744 1.00 80.12 511 SER A C 1
ATOM 4005 O O . SER A 1 511 ? 55.012 -7.141 -77.728 1.00 80.12 511 SER A O 1
ATOM 4007 N N . TYR A 1 512 ? 54.791 -7.182 -79.973 1.00 76.62 512 TYR A N 1
ATOM 4008 C CA . TYR A 1 512 ? 56.182 -7.508 -80.250 1.00 76.62 512 TYR A CA 1
ATOM 4009 C C . TYR A 1 512 ? 56.654 -6.883 -81.566 1.00 76.62 512 TYR A C 1
ATOM 4011 O O . TYR A 1 512 ? 55.902 -6.838 -82.539 1.00 76.62 512 TYR A O 1
ATOM 4019 N N . ASP A 1 513 ? 57.900 -6.411 -81.585 1.00 71.94 513 ASP A N 1
ATOM 4020 C CA . ASP A 1 513 ? 58.551 -5.848 -82.779 1.00 71.94 513 ASP A CA 1
ATOM 4021 C C . ASP A 1 513 ? 59.659 -6.791 -83.247 1.00 71.94 513 ASP A C 1
ATOM 4023 O O . ASP A 1 513 ? 60.357 -7.335 -82.393 1.00 71.94 513 ASP A O 1
ATOM 4027 N N . THR A 1 514 ? 59.836 -6.959 -84.562 1.00 68.31 514 THR A N 1
ATOM 4028 C CA . THR A 1 514 ? 60.907 -7.764 -85.189 1.00 68.31 514 THR A CA 1
ATOM 4029 C C . THR A 1 514 ? 61.849 -6.872 -86.009 1.00 68.31 514 THR A C 1
ATOM 4031 O O . THR A 1 514 ? 61.508 -5.731 -86.307 1.00 68.31 514 THR A O 1
ATOM 4034 N N . GLU A 1 515 ? 63.049 -7.335 -86.381 1.00 62.84 515 GLU A N 1
ATOM 4035 C CA . GLU A 1 515 ? 63.974 -6.535 -87.217 1.00 62.84 515 GLU A CA 1
ATOM 4036 C C . GLU A 1 515 ? 63.864 -6.834 -88.733 1.00 62.84 515 GLU A C 1
ATOM 4038 O O . GLU A 1 515 ? 64.337 -6.039 -89.544 1.00 62.84 515 GLU A O 1
ATOM 4043 N N . SER A 1 516 ? 63.225 -7.939 -89.146 1.00 59.22 516 SER A N 1
ATOM 4044 C CA . SER A 1 516 ? 63.130 -8.392 -90.549 1.00 59.22 516 SER A CA 1
ATOM 4045 C C . SER A 1 516 ? 61.712 -8.255 -91.121 1.00 59.22 516 SER A C 1
ATOM 4047 O O . SER A 1 516 ? 60.790 -8.917 -90.651 1.00 59.22 516 SER A O 1
ATOM 4049 N N . GLN A 1 517 ? 61.528 -7.425 -92.157 1.00 57.22 517 GLN A N 1
ATOM 4050 C CA . GLN A 1 517 ? 60.203 -7.126 -92.731 1.00 57.22 517 GLN A CA 1
ATOM 4051 C C . GLN A 1 517 ? 59.675 -8.121 -93.791 1.00 57.22 517 GLN A C 1
ATOM 4053 O O . GLN A 1 517 ? 58.527 -7.965 -94.191 1.00 57.22 517 GLN A O 1
ATOM 4058 N N . ASP A 1 518 ? 60.438 -9.142 -94.215 1.00 55.66 518 ASP A N 1
ATOM 4059 C CA . ASP A 1 518 ? 60.103 -9.939 -95.420 1.00 55.66 518 ASP A CA 1
ATOM 4060 C C . ASP A 1 518 ? 60.238 -11.483 -95.302 1.00 55.66 518 ASP A C 1
ATOM 4062 O O . ASP A 1 518 ? 60.187 -12.180 -96.317 1.00 55.66 518 ASP A O 1
ATOM 4066 N N . ASP A 1 519 ? 60.355 -12.060 -94.097 1.00 55.53 519 ASP A N 1
ATOM 4067 C CA . ASP A 1 519 ? 60.388 -13.528 -93.915 1.00 55.53 519 ASP A CA 1
ATOM 4068 C C . ASP A 1 519 ? 59.001 -14.127 -93.575 1.00 55.53 519 ASP A C 1
ATOM 4070 O O . ASP A 1 519 ? 58.209 -13.513 -92.854 1.00 55.53 519 ASP A O 1
ATOM 4074 N N . PRO A 1 520 ? 58.666 -15.346 -94.055 1.00 58.38 520 PRO A N 1
ATOM 4075 C CA . PRO A 1 520 ? 57.400 -16.000 -93.734 1.00 58.38 520 PRO A CA 1
ATOM 4076 C C . PRO A 1 520 ? 57.327 -16.384 -92.246 1.00 58.38 520 PRO A C 1
ATOM 4078 O O . PRO A 1 520 ? 57.975 -17.329 -91.789 1.00 58.38 520 PRO A O 1
ATOM 4081 N N . VAL A 1 521 ? 56.474 -15.673 -91.507 1.00 60.84 521 VAL A N 1
ATOM 4082 C CA . VAL A 1 521 ? 56.245 -15.849 -90.067 1.00 60.84 521 VAL A CA 1
ATOM 4083 C C . VAL A 1 521 ? 55.650 -17.231 -89.766 1.00 60.84 521 VAL A C 1
ATOM 4085 O O . VAL A 1 521 ? 54.540 -17.559 -90.193 1.00 60.84 521 VAL A O 1
ATOM 4088 N N . ARG A 1 522 ? 56.357 -18.052 -88.977 1.00 66.31 522 ARG A N 1
ATOM 4089 C CA . ARG A 1 522 ? 55.810 -19.309 -88.435 1.00 66.31 522 ARG A CA 1
ATOM 4090 C C . ARG A 1 522 ? 55.033 -19.029 -87.153 1.00 66.31 522 ARG A C 1
ATOM 4092 O O . ARG A 1 522 ? 55.627 -18.761 -86.110 1.00 66.31 522 ARG A O 1
ATOM 4099 N N . ILE A 1 523 ? 53.707 -19.120 -87.241 1.00 68.94 523 ILE A N 1
ATOM 4100 C CA . ILE A 1 523 ? 52.799 -18.938 -86.104 1.00 68.94 523 ILE A CA 1
ATOM 4101 C C . ILE A 1 523 ? 52.898 -20.150 -85.174 1.00 68.94 523 ILE A C 1
ATOM 4103 O O . ILE A 1 523 ? 52.754 -21.296 -85.601 1.00 68.94 523 ILE A O 1
ATOM 4107 N N . ILE A 1 524 ? 53.124 -19.890 -83.889 1.00 74.19 524 ILE A N 1
ATOM 4108 C CA . ILE A 1 524 ? 53.094 -20.916 -82.846 1.00 74.19 524 ILE A CA 1
ATOM 4109 C C . ILE A 1 524 ? 51.624 -21.114 -82.435 1.00 74.19 524 ILE A C 1
ATOM 4111 O O . ILE A 1 524 ? 50.885 -20.141 -82.293 1.00 74.19 524 ILE A O 1
ATOM 4115 N N . SER A 1 525 ? 51.167 -22.350 -82.242 1.00 76.75 525 SER A N 1
ATOM 4116 C CA . SER A 1 525 ? 49.830 -22.626 -81.696 1.00 76.75 525 SER A CA 1
ATOM 4117 C C . SER A 1 525 ? 49.959 -23.004 -80.222 1.00 76.75 525 SER A C 1
ATOM 4119 O O . SER A 1 525 ? 50.643 -23.971 -79.897 1.00 76.75 525 SER A O 1
ATOM 4121 N N . ALA A 1 526 ? 49.372 -22.201 -79.336 1.00 81.25 526 ALA A N 1
ATOM 4122 C CA . ALA A 1 526 ? 49.389 -22.376 -77.886 1.00 81.25 526 ALA A CA 1
ATOM 4123 C C . ALA A 1 526 ? 48.235 -21.563 -77.251 1.00 81.25 526 ALA A C 1
ATOM 4125 O O . ALA A 1 526 ? 47.798 -20.596 -77.881 1.00 81.25 526 ALA A O 1
ATOM 4126 N N . PRO A 1 527 ? 47.733 -21.936 -76.058 1.00 86.94 527 PRO A N 1
ATOM 4127 C CA . PRO A 1 527 ? 46.685 -21.181 -75.363 1.00 86.94 527 PRO A CA 1
ATOM 4128 C C . PRO A 1 527 ? 47.170 -19.781 -74.969 1.00 86.94 527 PRO A C 1
ATOM 4130 O O . PRO A 1 527 ? 48.348 -19.597 -74.663 1.00 86.94 527 PRO A O 1
ATOM 4133 N N . ASP A 1 528 ? 46.270 -18.802 -74.963 1.00 87.00 528 ASP A N 1
ATOM 4134 C CA . ASP A 1 528 ? 46.599 -17.405 -74.676 1.00 87.00 528 ASP A CA 1
ATOM 4135 C C . ASP A 1 528 ? 46.627 -17.127 -73.169 1.00 87.00 528 ASP A C 1
ATOM 4137 O O . ASP A 1 528 ? 47.450 -16.330 -72.707 1.00 87.00 528 ASP A O 1
ATOM 4141 N N . VAL A 1 529 ? 45.781 -17.810 -72.388 1.00 90.06 529 VAL A N 1
ATOM 4142 C CA . VAL A 1 529 ? 45.750 -17.693 -70.924 1.00 90.06 529 VAL A CA 1
ATOM 4143 C C . VAL A 1 529 ? 45.719 -19.055 -70.255 1.00 90.06 529 VAL A C 1
ATOM 4145 O O . VAL A 1 529 ? 44.894 -19.908 -70.575 1.00 90.06 529 VAL A O 1
ATOM 4148 N N . ILE A 1 530 ? 46.591 -19.228 -69.261 1.00 91.62 530 ILE A N 1
ATOM 4149 C CA . ILE A 1 530 ? 46.620 -20.400 -68.384 1.00 91.62 530 ILE A CA 1
ATOM 4150 C C . ILE A 1 530 ? 46.419 -19.939 -66.943 1.00 91.62 530 ILE A C 1
ATOM 4152 O O . ILE A 1 530 ? 47.126 -19.051 -66.462 1.00 91.62 530 ILE A O 1
ATOM 4156 N N . ILE A 1 531 ? 45.472 -20.562 -66.242 1.00 92.75 531 ILE A N 1
ATOM 4157 C CA . ILE A 1 531 ? 45.238 -20.336 -64.813 1.00 92.75 531 ILE A CA 1
ATOM 4158 C C . ILE A 1 531 ? 45.385 -21.662 -64.070 1.00 92.75 531 ILE A C 1
ATOM 4160 O O . ILE A 1 531 ? 44.716 -22.647 -64.390 1.00 92.75 531 ILE A O 1
ATOM 4164 N N . GLU A 1 532 ? 46.255 -21.676 -63.066 1.00 92.75 532 GLU A N 1
ATOM 4165 C CA . GLU A 1 532 ? 46.506 -22.822 -62.197 1.00 92.75 532 GLU A CA 1
ATOM 4166 C C . GLU A 1 532 ? 46.122 -22.484 -60.763 1.00 92.75 532 GLU A C 1
ATOM 4168 O O . GLU A 1 532 ? 46.443 -21.408 -60.257 1.00 92.75 532 GLU A O 1
ATOM 4173 N N . GLY A 1 533 ? 45.445 -23.409 -60.093 1.00 89.62 533 GLY A N 1
ATOM 4174 C CA . GLY A 1 533 ? 45.084 -23.246 -58.690 1.00 89.62 533 GLY A CA 1
ATOM 4175 C C . GLY A 1 533 ? 44.282 -24.423 -58.160 1.00 89.62 533 GLY A C 1
ATOM 4176 O O . GLY A 1 533 ? 43.458 -24.999 -58.873 1.00 89.62 533 GLY A O 1
ATOM 4177 N N . GLY A 1 534 ? 44.526 -24.816 -56.909 1.00 80.56 534 GLY A N 1
ATOM 4178 C CA . GLY A 1 534 ? 43.745 -25.874 -56.261 1.00 80.56 534 GLY A CA 1
ATOM 4179 C C . GLY A 1 534 ? 43.838 -27.228 -56.977 1.00 80.56 534 GLY A C 1
ATOM 4180 O O . GLY A 1 534 ? 42.857 -27.968 -57.012 1.00 80.56 534 GLY A O 1
ATOM 4181 N N . GLY A 1 535 ? 44.997 -27.527 -57.578 1.00 85.56 535 GLY A N 1
ATOM 4182 C CA . GLY A 1 535 ? 45.263 -28.770 -58.314 1.00 85.56 535 GLY A CA 1
ATOM 4183 C C . GLY A 1 535 ? 44.672 -28.840 -59.728 1.00 85.56 535 GLY A C 1
ATOM 4184 O O . GLY A 1 535 ? 44.725 -29.898 -60.354 1.00 85.56 535 GLY A O 1
ATOM 4185 N N . LEU A 1 536 ? 44.108 -27.743 -60.242 1.00 92.56 536 LEU A N 1
ATOM 4186 C CA . LEU A 1 536 ? 43.508 -27.664 -61.573 1.00 92.56 536 LEU A CA 1
ATOM 4187 C C . LEU A 1 536 ? 44.305 -26.717 -62.473 1.00 92.56 536 LEU A C 1
ATOM 4189 O O . LEU A 1 536 ? 44.767 -25.673 -62.017 1.00 92.56 536 LEU A O 1
ATOM 4193 N N . ARG A 1 537 ? 44.415 -27.070 -63.760 1.00 93.25 537 ARG A N 1
ATOM 4194 C CA . ARG A 1 537 ? 45.024 -26.248 -64.817 1.00 93.25 537 ARG A CA 1
ATOM 4195 C C . ARG A 1 537 ? 44.008 -25.988 -65.920 1.00 93.25 537 ARG A C 1
ATOM 4197 O O . ARG A 1 537 ? 43.558 -26.925 -66.590 1.00 93.25 537 ARG A O 1
ATOM 4204 N N . LEU A 1 538 ? 43.638 -24.724 -66.069 1.00 93.88 538 LEU A N 1
ATOM 4205 C CA . LEU A 1 538 ? 42.626 -24.254 -67.004 1.00 93.88 538 LEU A CA 1
ATOM 4206 C C . LEU A 1 538 ? 43.293 -23.436 -68.105 1.00 93.88 538 LEU A C 1
ATOM 4208 O O . LEU A 1 538 ? 44.189 -22.644 -67.818 1.00 93.88 538 LEU A O 1
ATOM 4212 N N . ILE A 1 539 ? 42.844 -23.627 -69.339 1.00 91.88 539 ILE A N 1
ATOM 4213 C CA . ILE A 1 539 ? 43.269 -22.844 -70.503 1.00 91.88 539 ILE A CA 1
ATOM 4214 C C . ILE A 1 539 ? 42.062 -22.152 -71.118 1.00 91.88 539 ILE A C 1
ATOM 4216 O O . ILE A 1 539 ? 40.938 -22.638 -70.967 1.00 91.88 539 ILE A O 1
ATOM 4220 N N . ASP A 1 540 ? 42.273 -21.023 -71.782 1.00 88.69 540 ASP A N 1
ATOM 4221 C CA . ASP A 1 540 ? 41.192 -20.321 -72.465 1.00 88.69 540 ASP A CA 1
ATOM 4222 C C . ASP A 1 540 ? 40.556 -21.183 -73.573 1.00 88.69 540 ASP A C 1
ATOM 4224 O O . ASP A 1 540 ? 41.219 -21.996 -74.222 1.00 88.69 540 ASP A O 1
ATOM 4228 N N . SER A 1 541 ? 39.238 -21.049 -73.747 1.00 79.75 541 SER A N 1
ATOM 4229 C CA . SER A 1 541 ? 38.476 -21.761 -74.784 1.00 79.75 541 SER A CA 1
ATOM 4230 C C . SER A 1 541 ? 38.418 -20.999 -76.117 1.00 79.75 541 SER A C 1
ATOM 4232 O O . SER A 1 541 ? 37.927 -21.537 -77.112 1.00 79.75 541 SER A O 1
ATOM 4234 N N . SER A 1 542 ? 38.910 -19.756 -76.164 1.00 66.69 542 SER A N 1
ATOM 4235 C CA . SER A 1 542 ? 38.955 -18.934 -77.375 1.00 66.69 542 SER A CA 1
ATOM 4236 C C . SER A 1 542 ? 39.988 -19.448 -78.380 1.00 66.69 542 SER A C 1
ATOM 4238 O O . SER A 1 542 ? 41.105 -19.812 -78.031 1.00 66.69 542 SER A O 1
ATOM 4240 N N . SER A 1 543 ? 39.649 -19.423 -79.672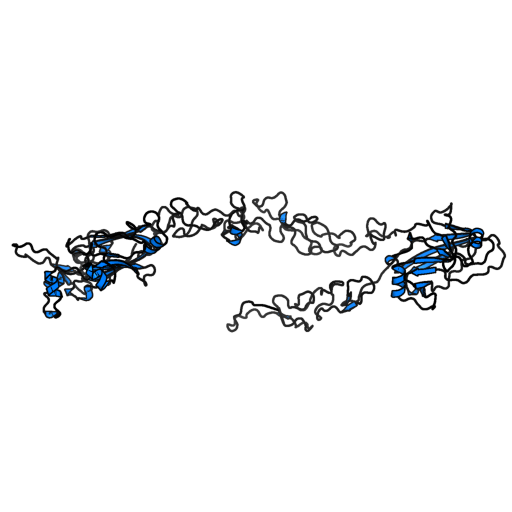 1.00 58.19 543 SER A N 1
ATOM 4241 C CA . SER A 1 543 ? 40.661 -19.473 -80.729 1.00 58.19 543 SER A CA 1
ATOM 4242 C C . SER A 1 543 ? 41.480 -18.183 -80.638 1.00 58.19 543 SER A C 1
ATOM 4244 O O . SER A 1 543 ? 40.953 -17.123 -80.978 1.00 58.19 543 SER A O 1
ATOM 4246 N N . GLY A 1 544 ? 42.699 -18.281 -80.102 1.00 60.47 544 GLY A N 1
ATOM 4247 C CA . GLY A 1 544 ? 43.534 -17.144 -79.712 1.00 60.47 544 GLY A CA 1
ATOM 4248 C C . GLY A 1 544 ? 43.638 -16.019 -80.745 1.00 60.47 544 GLY A C 1
ATOM 4249 O O . GLY A 1 544 ? 43.518 -16.230 -81.956 1.00 60.47 544 GLY A O 1
ATOM 4250 N N . VAL A 1 545 ? 43.855 -14.798 -80.256 1.00 63.66 545 VAL A N 1
ATOM 4251 C CA . VAL A 1 545 ? 43.990 -13.613 -81.116 1.00 63.66 545 VAL A CA 1
ATOM 4252 C C . VAL A 1 545 ? 45.351 -13.669 -81.803 1.00 63.66 545 VAL A C 1
ATOM 4254 O O . VAL A 1 545 ? 46.392 -13.765 -81.155 1.00 63.66 545 VAL A O 1
ATOM 4257 N N . THR A 1 546 ? 45.373 -13.597 -83.133 1.00 65.44 546 THR A N 1
ATOM 4258 C CA . THR A 1 546 ? 46.633 -13.515 -83.878 1.00 65.44 546 THR A CA 1
ATOM 4259 C C . THR A 1 546 ? 47.260 -12.139 -83.685 1.00 65.44 546 THR A C 1
ATOM 4261 O O . THR A 1 546 ? 46.735 -11.141 -84.180 1.00 65.44 546 THR A O 1
ATOM 4264 N N . VAL A 1 547 ? 48.394 -12.091 -82.990 1.00 70.94 547 VAL A N 1
ATOM 4265 C CA . VAL A 1 547 ? 49.211 -10.881 -82.847 1.00 70.94 547 VAL A CA 1
ATOM 4266 C C . VAL A 1 547 ? 50.192 -10.808 -84.016 1.00 70.94 547 VAL A C 1
ATOM 4268 O O . VAL A 1 547 ? 50.995 -11.723 -84.197 1.00 70.94 547 VAL A O 1
ATOM 4271 N N . TYR A 1 548 ? 50.126 -9.740 -84.815 1.00 67.25 548 TYR A N 1
ATOM 4272 C CA . TYR A 1 548 ? 51.066 -9.494 -85.915 1.00 67.25 548 TYR A CA 1
ATOM 4273 C C . TYR A 1 548 ? 52.262 -8.648 -85.439 1.00 67.25 548 TYR A C 1
ATOM 4275 O O . TYR A 1 548 ? 52.081 -7.822 -84.534 1.00 67.25 548 TYR A O 1
ATOM 4283 N N . PRO A 1 549 ? 53.455 -8.782 -86.055 1.00 67.25 549 PRO A N 1
ATOM 4284 C CA . PRO A 1 549 ? 54.603 -7.925 -85.751 1.00 67.25 549 PRO A CA 1
ATOM 4285 C C . PRO A 1 549 ? 54.235 -6.435 -85.836 1.00 67.25 549 PRO A C 1
ATOM 4287 O O . PRO A 1 549 ? 53.488 -6.035 -86.731 1.00 67.25 549 PRO A O 1
ATOM 4290 N N . PHE A 1 550 ? 54.744 -5.618 -84.909 1.00 67.62 550 PHE A N 1
ATOM 4291 C CA . PHE A 1 550 ? 54.497 -4.168 -84.796 1.00 67.62 550 PHE A CA 1
ATOM 4292 C C . PHE A 1 550 ? 53.044 -3.750 -84.504 1.00 67.62 550 PHE A C 1
ATOM 4294 O O . PHE A 1 550 ? 52.738 -2.556 -84.460 1.00 67.62 550 PHE A O 1
ATOM 4301 N N . SER A 1 551 ? 52.135 -4.704 -84.283 1.00 73.75 551 SER A N 1
ATOM 4302 C CA . SER A 1 551 ? 50.763 -4.430 -83.851 1.00 73.75 551 SER A CA 1
ATOM 4303 C C . SER A 1 551 ? 50.607 -4.684 -82.353 1.00 73.75 551 SER A C 1
ATOM 4305 O O . SER A 1 551 ? 51.252 -5.559 -81.775 1.00 73.75 551 SER A O 1
ATOM 4307 N N . THR A 1 552 ? 49.751 -3.895 -81.705 1.00 76.38 552 THR A N 1
ATOM 4308 C CA . THR A 1 552 ? 49.331 -4.159 -80.325 1.00 76.38 552 THR A CA 1
ATOM 4309 C C . THR A 1 552 ? 47.970 -4.835 -80.365 1.00 76.38 552 THR A C 1
ATOM 4311 O O . THR A 1 552 ? 47.020 -4.266 -80.902 1.00 76.38 552 THR A O 1
ATOM 4314 N N . ALA A 1 553 ? 47.879 -6.034 -79.799 1.00 78.62 553 ALA A N 1
ATOM 4315 C CA . ALA A 1 553 ? 46.634 -6.775 -79.659 1.00 78.62 553 ALA A CA 1
ATOM 4316 C C . ALA A 1 553 ? 46.122 -6.645 -78.224 1.00 78.62 553 ALA A C 1
ATOM 4318 O O . ALA A 1 553 ? 46.859 -6.901 -77.272 1.00 78.62 553 ALA A O 1
ATOM 4319 N N . GLU A 1 554 ? 44.862 -6.244 -78.066 1.00 78.44 554 GLU A N 1
ATOM 4320 C CA . GLU A 1 554 ? 44.187 -6.218 -76.770 1.00 78.44 554 GLU A CA 1
ATOM 4321 C C . GLU A 1 554 ? 43.376 -7.503 -76.593 1.00 78.44 554 GLU A C 1
ATOM 4323 O O . GLU A 1 554 ? 42.495 -7.821 -77.393 1.00 78.44 554 GLU A O 1
ATOM 4328 N N . HIS A 1 555 ? 43.664 -8.225 -75.521 1.00 78.75 555 HIS A N 1
ATOM 4329 C CA . HIS A 1 555 ? 42.979 -9.442 -75.132 1.00 78.75 555 HIS A CA 1
ATOM 4330 C C . HIS A 1 555 ? 41.969 -9.135 -74.031 1.00 78.75 555 HIS A C 1
ATOM 4332 O O . HIS A 1 555 ? 42.245 -8.402 -73.076 1.00 78.75 555 HIS A O 1
ATOM 4338 N N . ARG A 1 556 ? 40.778 -9.716 -74.174 1.00 79.38 556 ARG A N 1
ATOM 4339 C CA . ARG A 1 556 ? 39.654 -9.565 -73.252 1.00 79.38 556 ARG A CA 1
ATOM 4340 C C . ARG A 1 556 ? 39.079 -10.939 -72.964 1.00 79.38 556 ARG A C 1
ATOM 4342 O O . ARG A 1 556 ? 38.508 -11.553 -73.859 1.00 79.38 556 ARG A O 1
ATOM 4349 N N . ILE A 1 557 ? 39.221 -11.400 -71.727 1.00 82.88 557 ILE A N 1
ATOM 4350 C CA . ILE A 1 557 ? 38.717 -12.706 -71.299 1.00 82.88 557 ILE A CA 1
ATOM 4351 C C . ILE A 1 557 ? 37.789 -12.504 -70.115 1.00 82.88 557 ILE A C 1
ATOM 4353 O O . ILE A 1 557 ? 38.178 -11.935 -69.093 1.00 82.88 557 ILE A O 1
ATOM 4357 N N . ASP A 1 558 ? 36.550 -12.958 -70.257 1.00 80.44 558 ASP A N 1
ATOM 4358 C CA . ASP A 1 558 ? 35.600 -12.965 -69.156 1.00 80.44 558 ASP A CA 1
ATOM 4359 C C . ASP A 1 558 ? 36.003 -14.069 -68.162 1.00 80.44 558 ASP A C 1
ATOM 4361 O O . ASP A 1 558 ? 36.297 -15.205 -68.533 1.00 80.44 558 ASP A O 1
ATOM 4365 N N . LEU A 1 559 ? 36.071 -13.734 -66.874 1.00 83.25 559 LEU A N 1
ATOM 4366 C CA . LEU A 1 559 ? 36.425 -14.671 -65.807 1.00 83.25 559 LEU A CA 1
ATOM 4367 C C . LEU A 1 559 ? 35.184 -15.466 -65.401 1.00 83.25 559 LEU A C 1
ATOM 4369 O O . LEU A 1 559 ? 34.642 -15.315 -64.300 1.00 83.25 559 LEU A O 1
ATOM 4373 N N . LEU A 1 560 ? 34.736 -16.301 -66.332 1.00 82.62 560 LEU A N 1
ATOM 4374 C CA . LEU A 1 560 ? 33.580 -17.173 -66.218 1.00 82.62 560 LEU A CA 1
ATOM 4375 C C . LEU A 1 560 ? 33.945 -18.600 -66.663 1.00 82.62 560 LEU A C 1
ATOM 4377 O O . LEU A 1 560 ? 34.822 -18.761 -67.510 1.00 82.62 560 LEU A O 1
ATOM 4381 N N . PRO A 1 561 ? 33.301 -19.652 -66.121 1.00 84.88 561 PRO A N 1
ATOM 4382 C CA . PRO A 1 561 ? 33.672 -21.037 -66.418 1.00 84.88 561 PRO A CA 1
ATOM 4383 C C . PRO A 1 561 ? 33.574 -21.386 -67.908 1.00 84.88 561 PRO A C 1
ATOM 4385 O O . PRO A 1 561 ? 34.345 -22.208 -68.391 1.00 84.88 561 PRO A O 1
ATOM 4388 N N . GLU A 1 562 ? 32.658 -20.752 -68.645 1.00 84.94 562 GLU A N 1
ATOM 4389 C CA . GLU A 1 562 ? 32.431 -21.017 -70.069 1.00 84.94 562 GLU A CA 1
ATOM 4390 C C . GLU A 1 562 ? 33.581 -20.504 -70.960 1.00 84.94 562 GLU A C 1
ATOM 4392 O O . GLU A 1 562 ? 33.774 -20.990 -72.076 1.00 84.94 562 GLU A O 1
ATOM 4397 N N . SER A 1 563 ? 34.380 -19.557 -70.459 1.00 85.81 563 SER A N 1
ATOM 4398 C CA . SER A 1 563 ? 35.551 -18.997 -71.146 1.00 85.81 563 SER A CA 1
ATOM 4399 C C . SER A 1 563 ? 36.812 -19.865 -71.014 1.00 85.81 563 SER A C 1
ATOM 4401 O O . SER A 1 563 ? 37.854 -19.514 -71.568 1.00 85.81 563 SER A O 1
ATOM 4403 N N . PHE A 1 564 ? 36.738 -20.994 -70.296 1.00 91.38 564 PHE A N 1
ATOM 4404 C CA . PHE A 1 564 ? 37.874 -21.877 -70.034 1.00 91.38 564 PHE A CA 1
ATOM 4405 C C . PHE A 1 564 ? 37.532 -23.352 -70.269 1.00 91.38 564 PHE A C 1
ATOM 4407 O O . PHE A 1 564 ? 36.386 -23.794 -70.166 1.00 91.38 564 PHE A O 1
ATOM 4414 N N . GLN A 1 565 ? 38.570 -24.141 -70.526 1.00 93.00 565 GLN A N 1
ATOM 4415 C CA . GLN A 1 565 ? 38.525 -25.597 -70.641 1.00 93.00 565 GLN A CA 1
ATOM 4416 C C . GLN A 1 565 ? 39.661 -26.235 -69.829 1.00 93.00 565 GLN A C 1
ATOM 4418 O O . GLN A 1 565 ? 40.697 -25.619 -69.563 1.00 93.00 565 GLN A O 1
ATOM 4423 N N . HIS A 1 566 ? 39.483 -27.485 -69.407 1.00 91.62 566 HIS A N 1
ATOM 4424 C CA . HIS A 1 566 ? 40.523 -28.229 -68.698 1.00 91.62 566 HIS A CA 1
ATOM 4425 C C . HIS A 1 566 ? 41.695 -28.553 -69.637 1.00 91.62 566 HIS A C 1
ATOM 4427 O O . HIS A 1 566 ? 41.494 -29.211 -70.654 1.00 91.62 566 HIS A O 1
ATOM 4433 N N . HIS A 1 567 ? 42.929 -28.186 -69.267 1.00 87.81 567 HIS A N 1
ATOM 4434 C CA . HIS A 1 567 ? 44.120 -28.410 -70.105 1.00 87.81 567 HIS A CA 1
ATOM 4435 C C . HIS A 1 567 ? 44.320 -29.885 -70.501 1.00 87.81 567 HIS A C 1
ATOM 4437 O O . HIS A 1 567 ? 44.641 -30.187 -71.643 1.00 87.81 567 HIS A O 1
ATOM 4443 N N . ALA A 1 568 ? 44.119 -30.814 -69.559 1.00 85.25 568 ALA A N 1
ATOM 4444 C CA . ALA A 1 568 ? 44.394 -32.236 -69.778 1.00 85.25 568 ALA A CA 1
ATOM 4445 C C . ALA A 1 568 ? 43.304 -32.972 -70.580 1.00 85.25 568 ALA A C 1
ATOM 4447 O O . ALA A 1 568 ? 43.607 -33.958 -71.245 1.00 85.25 568 ALA A O 1
ATOM 4448 N N . SER A 1 569 ? 42.042 -32.538 -70.486 1.00 86.88 569 SER A N 1
ATOM 4449 C CA . SER A 1 569 ? 40.893 -33.256 -71.062 1.00 86.88 569 SER A CA 1
ATOM 4450 C C . SER A 1 569 ? 40.163 -32.497 -72.170 1.00 86.88 569 SER A C 1
ATOM 4452 O O . SER A 1 569 ? 39.357 -33.103 -72.871 1.00 86.88 569 SER A O 1
ATOM 4454 N N . GLY A 1 570 ? 40.397 -31.189 -72.322 1.00 83.75 570 GLY A N 1
ATOM 4455 C CA . GLY A 1 570 ? 39.672 -30.321 -73.257 1.00 83.75 570 GLY A CA 1
ATOM 4456 C C . GLY A 1 570 ? 38.187 -30.125 -72.921 1.00 83.75 570 GLY A C 1
ATOM 4457 O O . GLY A 1 570 ? 37.447 -29.570 -73.724 1.00 83.75 570 GLY A O 1
ATOM 4458 N N . LEU A 1 571 ? 37.724 -30.599 -71.758 1.00 88.31 571 LEU A N 1
ATOM 4459 C CA . LEU A 1 571 ? 36.323 -30.497 -71.343 1.00 88.31 571 LEU A CA 1
ATOM 4460 C C . LEU A 1 571 ? 36.004 -29.109 -70.771 1.00 88.31 571 LEU A C 1
ATOM 4462 O O . LEU A 1 571 ? 36.872 -28.459 -70.184 1.00 88.31 571 LEU A O 1
ATOM 4466 N N . ALA A 1 572 ? 34.739 -28.697 -70.888 1.00 86.94 572 ALA A N 1
ATOM 4467 C CA . ALA A 1 572 ? 34.231 -27.458 -70.302 1.00 86.94 572 ALA A CA 1
ATOM 4468 C C . ALA A 1 572 ? 34.421 -27.431 -68.776 1.00 86.94 572 ALA A C 1
ATOM 4470 O O . ALA A 1 572 ? 34.228 -28.444 -68.096 1.00 86.94 572 ALA A O 1
ATOM 4471 N N . VAL A 1 573 ? 34.782 -26.266 -68.236 1.00 90.94 573 VAL A N 1
ATOM 4472 C CA . VAL A 1 573 ? 35.040 -26.094 -66.802 1.00 90.94 573 VAL A CA 1
ATOM 4473 C C . VAL A 1 573 ? 33.729 -25.894 -66.050 1.00 90.94 573 VAL A C 1
ATOM 4475 O O . VAL A 1 573 ? 32.893 -25.069 -66.417 1.00 90.94 573 VAL A O 1
ATOM 4478 N N . SER A 1 574 ? 33.541 -26.614 -64.944 1.00 87.50 574 SER A N 1
ATOM 4479 C CA . SER A 1 574 ? 32.376 -26.392 -64.089 1.00 87.50 574 SER A CA 1
ATOM 4480 C C . SER A 1 574 ? 32.538 -25.124 -63.243 1.00 87.50 574 SER A C 1
ATOM 4482 O O . SER A 1 574 ? 33.638 -24.751 -62.829 1.00 87.50 574 SER A O 1
ATOM 4484 N N . LYS A 1 575 ? 31.420 -24.509 -62.828 1.00 79.62 575 LYS A N 1
ATOM 4485 C CA . LYS A 1 575 ? 31.437 -23.410 -61.841 1.00 79.62 575 LYS A CA 1
ATOM 4486 C C . LYS A 1 575 ? 32.180 -23.774 -60.542 1.00 79.62 575 LYS A C 1
ATOM 4488 O O . LYS A 1 575 ? 32.539 -22.885 -59.779 1.00 79.62 575 LYS A O 1
ATOM 4493 N N . ARG A 1 576 ? 32.367 -25.067 -60.232 1.00 83.19 576 ARG A N 1
ATOM 4494 C CA . ARG A 1 576 ? 33.036 -25.531 -58.999 1.00 83.19 576 ARG A CA 1
ATOM 4495 C C . ARG A 1 576 ? 34.522 -25.403 -59.153 1.00 83.19 576 ARG A C 1
ATOM 4497 O O . ARG A 1 576 ? 35.175 -24.825 -58.294 1.00 83.19 576 ARG A O 1
ATOM 4504 N N . ASP A 1 577 ? 34.988 -25.945 -60.257 1.00 87.19 577 ASP A N 1
ATOM 4505 C CA . ASP A 1 577 ? 36.390 -26.061 -60.589 1.00 87.19 577 ASP A CA 1
ATOM 4506 C C . ASP A 1 577 ? 36.955 -24.662 -60.824 1.00 87.19 577 ASP A C 1
ATOM 4508 O O . ASP A 1 577 ? 37.962 -24.299 -60.223 1.00 87.19 577 ASP A O 1
ATOM 4512 N N . PHE A 1 578 ? 36.210 -23.809 -61.534 1.00 89.50 578 PHE A N 1
ATOM 4513 C CA . PHE A 1 578 ? 36.587 -22.411 -61.722 1.00 89.50 578 PHE A CA 1
ATOM 4514 C C . PHE A 1 578 ? 36.640 -21.615 -60.404 1.00 89.50 578 PHE A C 1
ATOM 4516 O O . PHE A 1 578 ? 37.613 -20.914 -60.135 1.00 89.50 578 PHE A O 1
ATOM 4523 N N . HIS A 1 579 ? 35.638 -21.757 -59.525 1.00 81.56 579 HIS A N 1
ATOM 4524 C CA . HIS A 1 579 ? 35.670 -21.125 -58.197 1.00 81.56 579 HIS A CA 1
ATOM 4525 C C . HIS A 1 579 ? 36.819 -21.651 -57.325 1.00 81.56 579 HIS A C 1
ATOM 4527 O O . HIS A 1 579 ? 37.387 -20.885 -56.551 1.00 81.56 579 HIS A O 1
ATOM 4533 N N . SER A 1 580 ? 37.150 -22.941 -57.426 1.00 86.19 580 SER A N 1
ATOM 4534 C CA . SER A 1 580 ? 38.271 -23.549 -56.702 1.00 86.19 580 SER A CA 1
ATOM 4535 C C . SER A 1 580 ? 39.596 -22.912 -57.119 1.00 86.19 580 SER A C 1
ATOM 4537 O O . SER A 1 580 ? 40.382 -22.526 -56.255 1.00 86.19 580 SER A O 1
ATOM 4539 N N . VAL A 1 581 ? 39.790 -22.713 -58.427 1.00 88.38 581 VAL A N 1
ATOM 4540 C CA . VAL A 1 581 ? 40.958 -22.017 -58.985 1.00 88.38 581 VAL A CA 1
ATOM 4541 C C . VAL A 1 581 ? 41.008 -20.561 -58.509 1.00 88.38 581 VAL A C 1
ATOM 4543 O O . VAL A 1 581 ? 42.028 -20.129 -57.984 1.00 88.38 581 VAL A O 1
ATOM 4546 N N . LEU A 1 582 ? 39.904 -19.806 -58.582 1.00 84.31 582 LEU A N 1
ATOM 4547 C CA . LEU A 1 582 ? 39.873 -18.406 -58.117 1.00 84.31 582 LEU A CA 1
ATOM 4548 C C . LEU A 1 582 ? 40.015 -18.244 -56.594 1.00 84.31 582 LEU A C 1
ATOM 4550 O O . LEU A 1 582 ? 40.384 -17.169 -56.114 1.00 84.31 582 LEU A O 1
ATOM 4554 N N . ASN A 1 583 ? 39.701 -19.276 -55.809 1.00 83.25 583 ASN A N 1
ATOM 4555 C CA . ASN A 1 583 ? 39.888 -19.251 -54.359 1.00 83.25 583 ASN A CA 1
ATOM 4556 C C . ASN A 1 583 ? 41.373 -19.266 -53.971 1.00 83.25 583 ASN A C 1
ATOM 4558 O O . ASN A 1 583 ? 41.733 -18.713 -52.932 1.00 83.25 583 ASN A O 1
ATOM 4562 N N . ASN A 1 584 ? 42.220 -19.870 -54.804 1.00 85.12 584 ASN A N 1
ATOM 4563 C CA . ASN A 1 584 ? 43.663 -19.867 -54.636 1.00 85.12 584 ASN A CA 1
ATOM 4564 C C . ASN A 1 584 ? 44.358 -19.997 -55.996 1.00 85.12 584 ASN A C 1
ATOM 4566 O O . ASN A 1 584 ? 44.704 -21.103 -56.409 1.00 85.12 584 ASN A O 1
ATOM 4570 N N . ILE A 1 585 ? 44.559 -18.867 -56.677 1.00 90.06 585 ILE A N 1
ATOM 4571 C CA . ILE A 1 585 ? 45.329 -18.838 -57.922 1.00 90.06 585 ILE A CA 1
ATOM 4572 C C . ILE A 1 585 ? 46.805 -19.002 -57.562 1.00 90.06 585 ILE A C 1
ATOM 4574 O O . ILE A 1 585 ? 47.377 -18.162 -56.868 1.00 90.06 585 ILE A O 1
ATOM 4578 N N . GLU A 1 586 ? 47.413 -20.081 -58.031 1.00 91.19 586 GLU A N 1
ATOM 4579 C CA . GLU A 1 586 ? 48.828 -20.394 -57.839 1.00 91.19 586 GLU A CA 1
ATOM 4580 C C . GLU A 1 586 ? 49.672 -19.834 -58.983 1.00 91.19 586 GLU A C 1
ATOM 4582 O O . GLU A 1 586 ? 50.745 -19.286 -58.733 1.00 91.19 586 GLU A O 1
ATOM 4587 N N . ARG A 1 587 ? 49.175 -19.909 -60.226 1.00 90.75 587 ARG A N 1
ATOM 4588 C CA . ARG A 1 587 ? 49.808 -19.280 -61.394 1.00 90.75 587 ARG A CA 1
ATOM 4589 C C . ARG A 1 587 ? 48.774 -18.685 -62.340 1.00 90.75 587 ARG A C 1
ATOM 4591 O O . ARG A 1 587 ? 47.727 -19.276 -62.588 1.00 90.75 587 ARG A O 1
ATOM 4598 N N . LEU A 1 588 ? 49.113 -17.528 -62.896 1.00 91.00 588 LEU A N 1
ATOM 4599 C CA . LEU A 1 588 ? 48.410 -16.894 -64.006 1.00 91.00 588 LEU A CA 1
ATOM 4600 C C . LEU A 1 588 ? 49.449 -16.595 -65.082 1.00 91.00 588 LEU A C 1
ATOM 4602 O O . LEU A 1 588 ? 50.376 -15.820 -64.837 1.00 91.00 588 LEU A O 1
ATOM 4606 N N . LEU A 1 589 ? 49.299 -17.230 -66.239 1.00 91.38 589 LEU A N 1
ATOM 4607 C CA . LEU A 1 589 ? 50.223 -17.131 -67.359 1.00 91.38 589 LEU A CA 1
ATOM 4608 C C . LEU A 1 589 ? 49.511 -16.516 -68.564 1.00 91.38 589 LEU A C 1
ATOM 4610 O O . LEU A 1 589 ? 48.444 -16.990 -68.952 1.00 91.38 589 LEU A O 1
ATOM 4614 N N . LEU A 1 590 ? 50.116 -15.489 -69.161 1.00 90.25 590 LEU A N 1
ATOM 4615 C CA . LEU A 1 590 ? 49.636 -14.835 -70.381 1.00 90.25 590 LEU A CA 1
ATOM 4616 C C . LEU A 1 590 ? 50.639 -15.080 -71.501 1.00 90.25 590 LEU A C 1
ATOM 4618 O O . LEU A 1 590 ? 51.822 -14.782 -71.351 1.00 90.25 590 LEU A O 1
ATOM 4622 N N . ARG A 1 591 ? 50.202 -15.626 -72.626 1.00 88.25 591 ARG A N 1
ATOM 4623 C CA . ARG A 1 591 ? 51.097 -15.992 -73.721 1.00 88.25 591 ARG A CA 1
ATOM 4624 C C . ARG A 1 591 ? 51.845 -14.776 -74.267 1.00 88.25 591 ARG A C 1
ATOM 4626 O O . ARG A 1 591 ? 51.233 -13.775 -74.609 1.00 88.25 591 ARG A O 1
ATOM 4633 N N . ALA A 1 592 ? 53.165 -14.872 -74.387 1.00 85.19 592 ALA A N 1
ATOM 4634 C CA . ALA A 1 592 ? 54.018 -13.788 -74.873 1.00 85.19 592 ALA A CA 1
ATOM 4635 C C . ALA A 1 592 ? 54.449 -13.977 -76.337 1.00 85.19 592 ALA A C 1
ATOM 4637 O O . ALA A 1 592 ? 54.512 -13.008 -77.089 1.00 85.19 592 ALA A O 1
ATOM 4638 N N . SER A 1 593 ? 54.733 -15.215 -76.760 1.00 82.06 593 SER A N 1
ATOM 4639 C CA . SER A 1 593 ? 55.283 -15.501 -78.094 1.00 82.06 593 SER A CA 1
ATOM 4640 C C . SER A 1 593 ? 54.244 -16.093 -79.057 1.00 82.06 593 SER A C 1
ATOM 4642 O O . SER A 1 593 ? 53.775 -17.226 -78.870 1.00 82.06 593 SER A O 1
ATOM 4644 N N . TYR A 1 594 ? 53.939 -15.357 -80.129 1.00 77.88 594 TYR A N 1
ATOM 4645 C CA . TYR A 1 594 ? 52.988 -15.760 -81.178 1.00 77.88 594 TYR A CA 1
ATOM 4646 C C . TYR A 1 594 ? 53.671 -16.255 -82.460 1.00 77.88 594 TYR A C 1
ATOM 4648 O O . TYR A 1 594 ? 53.074 -17.029 -83.208 1.00 77.88 594 TYR A O 1
ATOM 4656 N N . ALA A 1 595 ? 54.944 -15.905 -82.655 1.00 70.19 595 ALA A N 1
ATOM 4657 C CA . ALA A 1 595 ? 55.749 -16.257 -83.819 1.00 70.19 595 ALA A CA 1
ATOM 4658 C C . ALA A 1 595 ? 57.148 -16.758 -83.424 1.00 70.19 595 ALA A C 1
ATOM 4660 O O . ALA A 1 595 ? 57.678 -16.378 -82.378 1.00 70.19 595 ALA A O 1
ATOM 4661 N N . GLN A 1 596 ? 57.749 -17.605 -84.265 1.00 68.88 596 GLN A N 1
ATOM 4662 C CA . GLN A 1 596 ? 59.139 -18.047 -84.114 1.00 68.88 596 GLN A CA 1
ATOM 4663 C C . GLN A 1 596 ? 60.089 -17.087 -84.850 1.00 68.88 596 GLN A C 1
ATOM 4665 O O . GLN A 1 596 ? 60.363 -17.282 -86.030 1.00 68.88 596 GLN A O 1
ATOM 4670 N N . GLU A 1 597 ? 60.590 -16.070 -84.145 1.00 65.38 597 GLU A N 1
ATOM 4671 C CA . GLU A 1 597 ? 61.456 -15.015 -84.703 1.00 65.38 597 GLU A CA 1
ATOM 4672 C C . GLU A 1 597 ? 62.888 -15.067 -84.147 1.00 65.38 597 GLU A C 1
ATOM 4674 O O . GLU A 1 597 ? 63.109 -15.486 -83.005 1.00 65.38 597 GLU A O 1
ATOM 4679 N N . HIS A 1 598 ? 63.874 -14.630 -84.938 1.00 60.81 598 HIS A N 1
ATOM 4680 C CA . HIS A 1 598 ? 65.285 -14.595 -84.516 1.00 60.81 598 HIS A CA 1
ATOM 4681 C C . HIS A 1 598 ? 65.616 -13.366 -83.653 1.00 60.81 598 HIS A C 1
ATOM 4683 O O . HIS A 1 598 ? 66.430 -13.476 -82.738 1.00 60.81 598 HIS A O 1
ATOM 4689 N N . SER A 1 599 ? 64.943 -12.231 -83.873 1.00 67.38 599 SER A N 1
ATOM 4690 C CA . SER A 1 599 ? 65.016 -11.038 -83.021 1.00 67.38 599 SER A CA 1
ATOM 4691 C C . SER A 1 599 ? 63.617 -10.459 -82.790 1.00 67.38 599 SER A C 1
ATOM 4693 O O . SER A 1 599 ? 62.888 -10.159 -83.733 1.00 67.38 599 SER A O 1
ATOM 4695 N N . ALA A 1 600 ? 63.214 -10.348 -81.518 1.00 73.12 600 ALA A N 1
ATOM 4696 C CA . ALA A 1 600 ? 61.940 -9.757 -81.116 1.00 73.12 600 ALA A CA 1
ATOM 4697 C C . ALA A 1 600 ? 62.015 -9.091 -79.728 1.00 73.12 600 ALA A C 1
ATOM 4699 O O . ALA A 1 600 ? 62.824 -9.494 -78.891 1.00 73.12 600 ALA A O 1
ATOM 4700 N N . ILE A 1 601 ? 61.163 -8.099 -79.453 1.00 78.56 601 ILE A N 1
ATOM 4701 C CA . ILE A 1 601 ? 60.964 -7.535 -78.101 1.00 78.56 601 ILE A CA 1
ATOM 4702 C C . ILE A 1 601 ? 59.517 -7.762 -77.683 1.00 78.56 601 ILE A C 1
ATOM 4704 O O . ILE A 1 601 ? 58.627 -7.139 -78.250 1.00 78.56 601 ILE A O 1
ATOM 4708 N N . TYR A 1 602 ? 59.272 -8.599 -76.676 1.00 82.25 602 TYR A N 1
ATOM 4709 C CA . TYR A 1 602 ? 57.923 -8.843 -76.158 1.00 82.25 602 TYR A CA 1
ATOM 4710 C C . TYR A 1 602 ? 57.541 -7.785 -75.135 1.00 82.25 602 TYR A C 1
ATOM 4712 O O . TYR A 1 602 ? 58.335 -7.475 -74.243 1.00 82.25 602 TYR A O 1
ATOM 4720 N N . ARG A 1 603 ? 56.313 -7.269 -75.224 1.00 83.62 603 ARG A N 1
ATOM 4721 C CA . ARG A 1 603 ? 55.774 -6.265 -74.302 1.00 83.62 603 ARG A CA 1
ATOM 4722 C C . ARG A 1 603 ? 54.425 -6.693 -73.734 1.00 83.62 603 ARG A C 1
ATOM 4724 O O . ARG A 1 603 ? 53.578 -7.190 -74.474 1.00 83.62 603 ARG A O 1
ATOM 4731 N N . LEU A 1 604 ? 54.228 -6.446 -72.440 1.00 81.94 604 LEU A N 1
ATOM 4732 C CA . LEU A 1 604 ? 52.959 -6.633 -71.734 1.00 81.94 604 LEU A CA 1
ATOM 4733 C C . LEU A 1 604 ? 52.508 -5.317 -71.100 1.00 81.94 604 LEU A C 1
ATOM 4735 O O . LEU A 1 604 ? 53.277 -4.661 -70.394 1.00 81.94 604 LEU A O 1
ATOM 4739 N N . VAL A 1 605 ? 51.239 -4.980 -71.316 1.00 78.88 605 VAL A N 1
ATOM 4740 C CA . VAL A 1 605 ? 50.523 -3.888 -70.650 1.00 78.88 605 VAL A CA 1
ATOM 4741 C C . VAL A 1 605 ? 49.253 -4.467 -70.031 1.00 78.88 605 VAL A C 1
ATOM 4743 O O . VAL A 1 605 ? 48.469 -5.095 -70.733 1.00 78.88 605 VAL A O 1
ATOM 4746 N N . MET A 1 606 ? 49.018 -4.273 -68.733 1.00 72.44 606 MET A N 1
ATOM 4747 C CA . MET A 1 606 ? 47.769 -4.718 -68.097 1.00 72.44 606 MET A CA 1
ATOM 4748 C C . MET A 1 606 ? 46.689 -3.634 -68.201 1.00 72.44 606 MET A C 1
ATOM 4750 O O . MET A 1 606 ? 46.930 -2.476 -67.863 1.00 72.44 606 MET A O 1
ATOM 4754 N N . GLY A 1 607 ? 45.493 -4.017 -68.654 1.00 56.78 607 GLY A N 1
ATOM 4755 C CA . GLY A 1 607 ? 44.297 -3.176 -68.694 1.00 56.78 607 GLY A CA 1
ATOM 4756 C C . GLY A 1 607 ? 43.387 -3.424 -67.486 1.00 56.78 607 GLY A C 1
ATOM 4757 O O . GLY A 1 607 ? 43.420 -4.482 -66.862 1.00 56.78 607 GLY A O 1
ATOM 4758 N N . LEU A 1 608 ? 42.575 -2.427 -67.130 1.00 50.12 608 LEU A N 1
ATOM 4759 C CA . LEU A 1 608 ? 41.678 -2.436 -65.966 1.00 50.12 608 LEU A CA 1
ATOM 4760 C C . LEU A 1 608 ? 40.792 -3.703 -65.909 1.00 50.12 608 LEU A C 1
ATOM 4762 O O . LEU A 1 608 ? 39.975 -3.928 -66.802 1.00 50.12 608 LEU A O 1
ATOM 4766 N N . MET A 1 609 ? 40.890 -4.491 -64.828 1.00 43.12 609 MET A N 1
ATOM 4767 C CA . MET A 1 609 ? 39.906 -5.536 -64.507 1.00 43.12 609 MET A CA 1
ATOM 4768 C C . MET A 1 609 ? 38.665 -4.898 -63.872 1.00 43.12 609 MET A C 1
ATOM 4770 O O . MET A 1 609 ? 38.668 -4.588 -62.683 1.00 43.12 609 MET A O 1
ATOM 4774 N N . GLY A 1 610 ? 37.605 -4.683 -64.651 1.00 37.31 610 GLY A N 1
ATOM 4775 C CA . GLY A 1 610 ? 36.331 -4.148 -64.162 1.00 37.31 610 GLY A CA 1
ATOM 4776 C C . GLY A 1 610 ? 35.199 -5.168 -64.269 1.00 37.31 610 GLY A C 1
ATOM 4777 O O . GLY A 1 610 ? 35.042 -5.816 -65.302 1.00 37.31 610 GLY A O 1
ATOM 4778 N N . ARG A 1 611 ? 34.389 -5.293 -63.211 1.00 35.94 611 ARG A N 1
ATOM 4779 C CA . ARG A 1 611 ? 33.115 -6.026 -63.213 1.00 35.94 611 ARG A CA 1
ATOM 4780 C C . ARG A 1 611 ? 31.983 -5.041 -63.508 1.00 35.94 611 ARG A C 1
ATOM 4782 O O . ARG A 1 611 ? 31.829 -4.048 -62.802 1.00 35.94 611 ARG A O 1
ATOM 4789 N N . SER A 1 612 ? 31.185 -5.342 -64.525 1.00 33.75 612 SER A N 1
ATOM 4790 C CA . SER A 1 612 ? 29.796 -4.900 -64.634 1.00 33.75 612 SER A CA 1
ATOM 4791 C C . SER A 1 612 ? 28.973 -6.150 -64.360 1.00 33.75 612 SER A C 1
ATOM 4793 O O . SER A 1 612 ? 29.113 -7.122 -65.093 1.00 33.75 612 SER A O 1
ATOM 4795 N N . GLU A 1 613 ? 28.193 -6.182 -63.280 1.00 39.09 613 GLU A N 1
ATOM 4796 C CA . GLU A 1 613 ? 27.304 -7.316 -63.035 1.00 39.09 613 GLU A CA 1
ATOM 4797 C C . GLU A 1 613 ? 25.871 -6.885 -62.767 1.00 39.09 613 GLU A C 1
ATOM 4799 O O . GLU A 1 613 ? 25.597 -5.971 -61.992 1.00 39.09 613 GLU A O 1
ATOM 4804 N N . SER A 1 614 ? 24.970 -7.653 -63.369 1.00 37.75 614 SER A N 1
ATOM 4805 C CA . SER A 1 614 ? 23.626 -7.919 -62.879 1.00 37.75 614 SER A CA 1
ATOM 4806 C C . SER A 1 614 ? 23.471 -9.443 -62.769 1.00 37.75 614 SER A C 1
ATOM 4808 O O . SER A 1 614 ? 23.754 -10.156 -63.728 1.00 37.75 614 SER A O 1
ATOM 4810 N N . GLY A 1 615 ? 23.013 -9.938 -61.609 1.00 37.78 615 GLY A N 1
ATOM 4811 C CA . GLY A 1 615 ? 22.323 -11.234 -61.498 1.00 37.78 615 GLY A CA 1
ATOM 4812 C C . GLY A 1 615 ? 22.895 -12.276 -60.524 1.00 37.78 615 GLY A C 1
ATOM 4813 O O . GLY A 1 615 ? 23.820 -13.010 -60.858 1.00 37.78 615 GLY A O 1
ATOM 4814 N N . GLY A 1 616 ? 22.249 -12.447 -59.358 1.00 44.78 616 GLY A N 1
ATOM 4815 C CA . GLY A 1 616 ? 22.548 -13.556 -58.438 1.00 44.78 616 GLY A CA 1
ATOM 4816 C C . GLY A 1 616 ? 21.589 -13.777 -57.250 1.00 44.78 616 GLY A C 1
ATOM 4817 O O . GLY A 1 616 ? 22.072 -14.064 -56.157 1.00 44.78 616 GLY A O 1
ATOM 4818 N N . MET A 1 617 ? 20.261 -13.677 -57.410 1.00 50.41 617 MET A N 1
ATOM 4819 C CA . MET A 1 617 ? 19.268 -13.973 -56.344 1.00 50.41 617 MET A CA 1
ATOM 4820 C C . MET A 1 617 ? 18.608 -15.366 -56.509 1.00 50.41 617 MET A C 1
ATOM 4822 O O . MET A 1 617 ? 18.503 -15.852 -57.634 1.00 50.41 617 MET A O 1
ATOM 4826 N N . CYS A 1 618 ? 18.206 -16.025 -55.403 1.00 54.16 618 CYS A N 1
ATOM 4827 C CA . CYS A 1 618 ? 17.338 -17.223 -55.440 1.00 54.16 618 CYS A CA 1
ATOM 4828 C C . CYS A 1 618 ? 15.921 -16.813 -55.895 1.00 54.16 618 CYS A C 1
ATOM 4830 O O . CYS A 1 618 ? 15.534 -15.655 -55.748 1.00 54.16 618 CYS A O 1
ATOM 4832 N N . ALA A 1 619 ? 15.150 -17.744 -56.466 1.00 57.00 619 ALA A N 1
ATOM 4833 C CA . ALA A 1 619 ? 13.754 -17.483 -56.820 1.00 57.00 619 ALA A CA 1
ATOM 4834 C C . ALA A 1 619 ? 12.902 -17.216 -55.562 1.00 57.00 619 ALA A C 1
ATOM 4836 O O . ALA A 1 619 ? 13.198 -17.743 -54.489 1.00 57.00 619 ALA A O 1
ATOM 4837 N N . VAL A 1 620 ? 11.839 -16.418 -55.707 1.00 61.28 620 VAL A N 1
ATOM 4838 C CA . VAL A 1 620 ? 10.870 -16.115 -54.637 1.00 61.28 620 VAL A CA 1
ATOM 4839 C C . VAL A 1 620 ? 10.363 -17.412 -53.988 1.00 61.28 620 VAL A C 1
ATOM 4841 O O . VAL A 1 620 ? 10.019 -18.358 -54.695 1.00 61.28 620 VAL A O 1
ATOM 4844 N N . GLY A 1 621 ? 10.343 -17.458 -52.651 1.00 60.78 621 GLY A N 1
ATOM 4845 C CA . GLY A 1 621 ? 9.916 -18.625 -51.868 1.00 60.78 621 GLY A CA 1
ATOM 4846 C C . GLY A 1 621 ? 11.024 -19.620 -51.506 1.00 60.78 621 GLY A C 1
ATOM 4847 O O . GLY A 1 621 ? 10.724 -20.667 -50.933 1.00 60.78 621 GLY A O 1
ATOM 4848 N N . TYR A 1 622 ? 12.295 -19.319 -51.801 1.00 67.38 622 TYR A N 1
ATOM 4849 C CA . TYR A 1 622 ? 13.431 -20.182 -51.464 1.00 67.38 622 TYR A CA 1
ATOM 4850 C C . TYR A 1 622 ? 14.536 -19.430 -50.703 1.00 67.38 622 TYR A C 1
ATOM 4852 O O . TYR A 1 622 ? 14.963 -18.364 -51.137 1.00 67.38 622 TYR A O 1
ATOM 4860 N N . ARG A 1 623 ? 15.067 -20.031 -49.628 1.00 66.56 623 ARG A N 1
ATOM 4861 C CA . ARG A 1 623 ? 16.198 -19.529 -48.818 1.00 66.56 623 ARG A CA 1
ATOM 4862 C C . ARG A 1 623 ? 17.506 -20.249 -49.117 1.00 66.56 623 ARG A C 1
ATOM 4864 O O . ARG A 1 623 ? 17.501 -21.367 -49.625 1.00 66.56 623 ARG A O 1
ATOM 4871 N N . ARG A 1 624 ? 18.646 -19.678 -48.718 1.00 68.06 624 ARG A N 1
ATOM 4872 C CA . ARG A 1 624 ? 19.955 -20.339 -48.853 1.00 68.06 624 ARG A CA 1
ATOM 4873 C C . ARG A 1 624 ? 20.284 -21.155 -47.609 1.00 68.06 624 ARG A C 1
ATOM 4875 O O . ARG A 1 624 ? 20.328 -20.636 -46.499 1.00 68.06 624 ARG A O 1
ATOM 4882 N N . VAL A 1 625 ? 20.611 -22.428 -47.795 1.00 55.34 625 VAL A N 1
ATOM 4883 C CA . VAL A 1 625 ? 21.066 -23.279 -46.685 1.00 55.34 625 VAL A CA 1
ATOM 4884 C C . VAL A 1 625 ? 22.509 -22.909 -46.292 1.00 55.34 625 VAL A C 1
ATOM 4886 O O . VAL A 1 625 ? 23.371 -22.765 -47.159 1.00 55.34 625 VAL A O 1
ATOM 4889 N N . ASN A 1 626 ? 22.784 -22.774 -44.986 1.00 51.34 626 ASN A N 1
ATOM 4890 C CA . ASN A 1 626 ? 24.109 -22.520 -44.383 1.00 51.34 626 ASN A CA 1
ATOM 4891 C C . ASN A 1 626 ? 24.795 -21.181 -44.733 1.00 51.34 626 ASN A C 1
ATOM 4893 O O . ASN A 1 626 ? 26.027 -21.105 -44.734 1.00 51.34 626 ASN A O 1
ATOM 4897 N N . GLY A 1 627 ? 24.036 -20.118 -45.034 1.00 49.81 627 GLY A N 1
ATOM 4898 C CA . GLY A 1 627 ? 24.574 -18.748 -45.135 1.00 49.81 627 GLY A CA 1
ATOM 4899 C C . GLY A 1 627 ? 25.703 -18.561 -46.163 1.00 49.81 627 GLY A C 1
ATOM 4900 O O . GLY A 1 627 ? 26.497 -17.626 -46.065 1.00 49.81 627 GLY A O 1
ATOM 4901 N N . THR A 1 628 ? 25.826 -19.464 -47.141 1.00 46.09 628 THR A N 1
ATOM 4902 C CA . THR A 1 628 ? 26.936 -19.465 -48.100 1.00 46.09 628 THR A CA 1
ATOM 4903 C C . THR A 1 628 ? 26.582 -18.588 -49.305 1.00 46.09 628 THR A C 1
ATOM 4905 O O . THR A 1 628 ? 25.739 -18.948 -50.126 1.00 46.09 628 THR A O 1
ATOM 4908 N N . LEU A 1 629 ? 27.235 -17.423 -49.419 1.00 43.09 629 LEU A N 1
ATOM 4909 C CA . LEU A 1 629 ? 26.910 -16.363 -50.393 1.00 43.09 629 LEU A CA 1
ATOM 4910 C C . LEU A 1 629 ? 27.090 -16.777 -51.874 1.00 43.09 629 LEU A C 1
ATOM 4912 O O . LEU A 1 629 ? 26.529 -16.148 -52.764 1.00 43.09 629 LEU A O 1
ATOM 4916 N N . TYR A 1 630 ? 27.814 -17.868 -52.158 1.00 37.84 630 TYR A N 1
ATOM 4917 C CA . TYR A 1 630 ? 27.959 -18.443 -53.501 1.00 37.84 630 TYR A CA 1
ATOM 4918 C C . TYR A 1 630 ? 27.738 -19.962 -53.470 1.00 37.84 630 TYR A C 1
ATOM 4920 O O . TYR A 1 630 ? 28.367 -20.652 -52.674 1.00 37.84 630 TYR A O 1
ATOM 4928 N N . ARG A 1 631 ? 26.896 -20.479 -54.386 1.00 39.91 631 ARG A N 1
ATOM 4929 C CA . ARG A 1 631 ? 26.498 -21.907 -54.526 1.00 39.91 631 ARG A CA 1
ATOM 4930 C C . ARG A 1 631 ? 25.617 -22.477 -53.403 1.00 39.91 631 ARG A C 1
ATOM 4932 O O . ARG A 1 631 ? 25.490 -23.696 -53.319 1.00 39.91 631 ARG A O 1
ATOM 4939 N N . GLY A 1 632 ? 24.993 -21.634 -52.579 1.00 51.19 632 GLY A N 1
ATOM 4940 C CA . GLY A 1 632 ? 23.984 -22.096 -51.623 1.00 51.19 632 GLY A CA 1
ATOM 4941 C C . GLY A 1 632 ? 22.846 -22.825 -52.344 1.00 51.19 632 GLY A C 1
ATOM 4942 O O . GLY A 1 632 ? 22.327 -22.323 -53.342 1.00 51.19 632 GLY A O 1
ATOM 4943 N N . VAL A 1 633 ? 22.491 -24.015 -51.859 1.00 53.25 633 VAL A N 1
ATOM 4944 C CA . VAL A 1 633 ? 21.287 -24.731 -52.295 1.00 53.25 633 VAL A CA 1
ATOM 4945 C C . VAL A 1 633 ? 20.095 -23.873 -51.871 1.00 53.25 633 VAL A C 1
ATOM 4947 O O . VAL A 1 633 ? 19.987 -23.540 -50.691 1.00 53.25 633 VAL A O 1
ATOM 4950 N N . CYS A 1 634 ? 19.263 -23.455 -52.831 1.00 66.12 634 CYS A N 1
ATOM 4951 C CA . CYS A 1 634 ? 18.020 -22.757 -52.521 1.00 66.12 634 CYS A CA 1
ATOM 4952 C C . CYS A 1 634 ? 17.018 -23.824 -52.031 1.00 66.12 634 CYS A C 1
ATOM 4954 O O . CYS A 1 634 ? 16.622 -24.702 -52.798 1.00 66.12 634 CYS A O 1
ATOM 4956 N N . GLU A 1 635 ? 16.671 -23.797 -50.749 1.00 64.94 635 GLU A N 1
ATOM 4957 C CA . GLU A 1 635 ? 15.674 -24.667 -50.119 1.00 64.94 635 GLU A CA 1
ATOM 4958 C C . GLU A 1 635 ? 14.351 -23.910 -50.008 1.00 64.94 635 GLU A C 1
ATOM 4960 O O . GLU A 1 635 ? 14.353 -22.710 -49.743 1.00 64.94 635 GLU A O 1
ATOM 4965 N N . LEU A 1 636 ? 13.224 -24.592 -50.218 1.00 70.75 636 LEU A N 1
ATOM 4966 C CA . LEU A 1 636 ? 11.908 -23.972 -50.087 1.00 70.75 636 LEU A CA 1
ATOM 4967 C C . LEU A 1 636 ? 11.714 -23.434 -48.660 1.00 70.75 636 LEU A C 1
ATOM 4969 O O . LEU A 1 636 ? 11.998 -24.127 -47.681 1.00 70.75 636 LEU A O 1
ATOM 4973 N N . CYS A 1 637 ? 11.212 -22.208 -48.548 1.00 77.94 637 CYS A N 1
ATOM 4974 C CA . CYS A 1 637 ? 10.818 -21.619 -47.277 1.00 77.94 637 CYS A CA 1
ATOM 4975 C C . CYS A 1 637 ? 9.743 -22.482 -46.596 1.00 77.94 637 CYS A C 1
ATOM 4977 O O . CYS A 1 637 ? 8.711 -22.794 -47.191 1.00 77.94 637 CYS A O 1
ATOM 4979 N N . GLN A 1 638 ? 9.955 -22.849 -45.332 1.00 84.06 638 GLN A N 1
ATOM 4980 C CA . GLN A 1 638 ? 9.012 -23.657 -44.551 1.00 84.06 638 GLN A CA 1
ATOM 4981 C C . GLN A 1 638 ? 7.981 -22.763 -43.850 1.00 84.06 638 GLN A C 1
ATOM 4983 O O . GLN A 1 638 ? 7.878 -22.765 -42.633 1.00 84.06 638 GLN A O 1
ATOM 4988 N N . CYS A 1 639 ? 7.235 -21.975 -44.625 1.00 86.69 639 CYS A N 1
ATOM 4989 C CA . CYS A 1 639 ? 6.249 -21.023 -44.094 1.00 86.69 639 CYS A CA 1
ATOM 4990 C C . CYS A 1 639 ? 4.835 -21.590 -43.990 1.00 86.69 639 CYS A C 1
ATOM 4992 O O . CYS A 1 639 ? 3.876 -20.826 -43.942 1.00 86.69 639 CYS A O 1
ATOM 4994 N N . HIS A 1 640 ? 4.699 -22.917 -44.084 1.00 84.38 640 HIS A N 1
ATOM 4995 C CA . HIS A 1 640 ? 3.416 -23.618 -44.124 1.00 84.38 640 HIS A CA 1
ATOM 4996 C C . HIS A 1 640 ? 2.417 -23.017 -45.130 1.00 84.38 640 HIS A C 1
ATOM 4998 O O . HIS A 1 640 ? 1.229 -23.115 -44.928 1.00 84.38 640 HIS A O 1
ATOM 5004 N N . GLY A 1 641 ? 2.862 -22.381 -46.222 1.00 80.62 641 GLY A N 1
ATOM 5005 C CA . GLY A 1 641 ? 1.966 -21.737 -47.199 1.00 80.62 641 GLY A CA 1
ATOM 5006 C C . GLY A 1 641 ? 1.408 -20.366 -46.789 1.00 80.62 641 GLY A C 1
ATOM 5007 O O . GLY A 1 641 ? 0.755 -19.724 -47.605 1.00 80.62 641 GLY A O 1
ATOM 5008 N N . HIS A 1 642 ? 1.728 -19.876 -45.589 1.00 83.00 642 HIS A N 1
ATOM 5009 C CA . HIS A 1 642 ? 1.260 -18.590 -45.064 1.00 83.00 642 HIS A CA 1
ATOM 5010 C C . HIS A 1 642 ? 2.206 -17.416 -45.352 1.00 83.00 642 HIS A C 1
ATOM 5012 O O . HIS A 1 642 ? 1.915 -16.287 -44.975 1.00 83.00 642 HIS A O 1
ATOM 5018 N N . ALA A 1 643 ? 3.335 -17.638 -46.030 1.00 84.00 643 ALA A N 1
ATOM 5019 C CA . ALA A 1 643 ? 4.224 -16.565 -46.476 1.00 84.00 643 ALA A CA 1
ATOM 5020 C C . ALA A 1 643 ? 4.914 -16.924 -47.800 1.00 84.00 643 ALA A C 1
ATOM 5022 O O . ALA A 1 643 ? 5.347 -18.059 -47.998 1.00 84.00 643 ALA A O 1
ATOM 5023 N N . GLU A 1 644 ? 5.029 -15.945 -48.702 1.00 76.88 644 GLU A N 1
ATOM 5024 C CA . GLU A 1 644 ? 5.679 -16.103 -50.018 1.00 76.88 644 GLU A CA 1
ATOM 5025 C C . GLU A 1 644 ? 7.190 -15.839 -49.971 1.00 76.88 644 GLU A C 1
ATOM 5027 O O . GLU A 1 644 ? 7.929 -16.238 -50.873 1.00 76.88 644 GLU A O 1
ATOM 5032 N N . HIS A 1 645 ? 7.661 -15.179 -48.913 1.00 77.81 645 HIS A N 1
ATOM 5033 C CA . HIS A 1 645 ? 9.053 -14.799 -48.730 1.00 77.81 645 HIS A CA 1
ATOM 5034 C C . HIS A 1 645 ? 9.552 -15.280 -47.372 1.00 77.81 645 HIS A C 1
ATOM 5036 O O . HIS A 1 645 ? 8.824 -15.265 -46.380 1.00 77.81 645 HIS A O 1
ATOM 5042 N N . CYS A 1 646 ? 10.816 -15.674 -47.315 1.00 78.38 646 CYS A N 1
ATOM 5043 C CA . CYS A 1 646 ? 11.513 -15.873 -46.060 1.00 78.38 646 CYS A CA 1
ATOM 5044 C C . CYS A 1 646 ? 12.925 -15.305 -46.166 1.00 78.38 646 CYS A C 1
ATOM 5046 O O . CYS A 1 646 ? 13.459 -15.142 -47.260 1.00 78.38 646 CYS A O 1
ATOM 5048 N N . ASP A 1 647 ? 13.503 -14.964 -45.024 1.00 73.31 647 ASP A N 1
ATOM 5049 C CA . ASP A 1 647 ? 14.838 -14.402 -44.932 1.00 73.31 647 ASP A CA 1
ATOM 5050 C C . ASP A 1 647 ? 15.894 -15.378 -45.480 1.00 73.31 647 ASP A C 1
ATOM 5052 O O . ASP A 1 647 ? 15.928 -16.562 -45.128 1.00 73.31 647 ASP A O 1
ATOM 5056 N N . ASP A 1 648 ? 16.785 -14.856 -46.326 1.00 61.94 648 ASP A N 1
ATOM 5057 C CA . ASP A 1 648 ? 17.746 -15.638 -47.111 1.00 61.94 648 ASP A CA 1
ATOM 5058 C C . ASP A 1 648 ? 18.769 -16.413 -46.261 1.00 61.94 648 ASP A C 1
ATOM 5060 O O . ASP A 1 648 ? 19.415 -17.328 -46.783 1.00 61.94 648 ASP A O 1
ATOM 5064 N N . VAL A 1 649 ? 18.943 -16.052 -44.982 1.00 62.88 649 VAL A N 1
ATOM 5065 C CA . VAL A 1 649 ? 19.976 -16.595 -44.083 1.00 62.88 649 VAL A CA 1
ATOM 5066 C C . VAL A 1 649 ? 19.367 -17.383 -42.924 1.00 62.88 649 VAL A C 1
ATOM 5068 O O . VAL A 1 649 ? 19.831 -18.477 -42.608 1.00 62.88 649 VAL A O 1
ATOM 5071 N N . THR A 1 650 ? 18.333 -16.843 -42.286 1.00 70.81 650 THR A N 1
ATOM 5072 C CA . THR A 1 650 ? 17.661 -17.444 -41.125 1.00 70.81 650 THR A CA 1
ATOM 5073 C C . THR A 1 650 ? 16.523 -18.376 -41.538 1.00 70.81 650 THR A C 1
ATOM 5075 O O . THR A 1 650 ? 16.214 -19.337 -40.835 1.00 70.81 650 THR A O 1
ATOM 5078 N N . GLY A 1 651 ? 15.928 -18.154 -42.715 1.00 70.31 651 GLY A N 1
ATOM 5079 C CA . GLY A 1 651 ? 14.721 -18.837 -43.173 1.00 70.31 651 GLY A CA 1
ATOM 5080 C C . GLY A 1 651 ? 13.452 -18.421 -42.449 1.00 70.31 651 GLY A C 1
ATOM 5081 O O . GLY A 1 651 ? 12.455 -19.132 -42.559 1.00 70.31 651 GLY A O 1
ATOM 5082 N N . HIS A 1 652 ? 13.487 -17.308 -41.715 1.00 82.44 652 HIS A N 1
ATOM 5083 C CA . HIS A 1 652 ? 12.304 -16.772 -41.066 1.00 82.44 652 HIS A CA 1
ATOM 5084 C C . HIS A 1 652 ? 11.330 -16.214 -42.084 1.00 82.44 652 HIS A C 1
ATOM 5086 O O . HIS A 1 652 ? 11.704 -15.417 -42.941 1.00 82.44 652 HIS A O 1
ATOM 5092 N N . CYS A 1 653 ? 10.082 -16.634 -41.987 1.00 83.62 653 CYS A N 1
ATOM 5093 C CA . CYS A 1 653 ? 9.038 -16.204 -42.893 1.00 83.62 653 CYS A CA 1
ATOM 5094 C C . CYS A 1 653 ? 8.745 -14.718 -42.700 1.00 83.62 653 CYS A C 1
ATOM 5096 O O . CYS A 1 653 ? 8.574 -14.241 -41.577 1.00 83.62 653 CYS A O 1
ATOM 5098 N N . LEU A 1 654 ? 8.739 -13.988 -43.810 1.00 82.12 654 LEU A N 1
ATOM 5099 C CA . LEU A 1 654 ? 8.477 -12.559 -43.848 1.00 82.12 654 LEU A CA 1
ATOM 5100 C C . LEU A 1 654 ? 7.001 -12.363 -44.189 1.00 82.12 654 LEU A C 1
ATOM 5102 O O . LEU A 1 654 ? 6.499 -12.978 -45.127 1.00 82.12 654 LEU A O 1
ATOM 5106 N N . ASP A 1 655 ? 6.323 -11.506 -43.428 1.00 82.50 655 ASP A N 1
ATOM 5107 C CA . ASP A 1 655 ? 4.919 -11.140 -43.641 1.00 82.50 655 ASP A CA 1
ATOM 5108 C C . ASP A 1 655 ? 3.940 -12.333 -43.613 1.00 82.50 655 ASP A C 1
ATOM 5110 O O . ASP A 1 655 ? 3.216 -12.584 -44.579 1.00 82.50 655 ASP A O 1
ATOM 5114 N N . CYS A 1 656 ? 3.899 -13.060 -42.485 1.00 84.50 656 CYS A N 1
ATOM 5115 C CA . CYS A 1 656 ? 2.920 -14.126 -42.240 1.00 84.50 656 CYS A CA 1
ATOM 5116 C C . CYS A 1 656 ? 1.475 -13.650 -42.489 1.00 84.50 656 CYS A C 1
ATOM 5118 O O . CYS A 1 656 ? 1.004 -12.680 -41.888 1.00 84.50 656 CYS A O 1
ATOM 5120 N N . ARG A 1 657 ? 0.775 -14.348 -43.384 1.00 86.31 657 ARG A N 1
ATOM 5121 C CA . ARG A 1 657 ? -0.622 -14.128 -43.775 1.00 86.31 657 ARG A CA 1
ATOM 5122 C C . ARG A 1 657 ? -1.547 -15.039 -42.959 1.00 86.31 657 ARG A C 1
ATOM 5124 O O . ARG A 1 657 ? -1.107 -15.754 -42.061 1.00 86.31 657 ARG A O 1
ATOM 5131 N N . ASP A 1 658 ? -2.849 -14.967 -43.222 1.00 87.00 658 ASP A N 1
ATOM 5132 C CA . ASP A 1 658 ? -3.860 -15.860 -42.630 1.00 87.00 658 ASP A CA 1
ATOM 5133 C C . ASP A 1 658 ? -3.891 -15.859 -41.089 1.00 87.00 658 ASP A C 1
ATOM 5135 O O . ASP A 1 658 ? -4.219 -16.853 -40.452 1.00 87.00 658 ASP A O 1
ATOM 5139 N N . HIS A 1 659 ? -3.558 -14.716 -40.476 1.00 84.69 659 HIS A N 1
ATOM 5140 C CA . HIS A 1 659 ? -3.518 -14.524 -39.019 1.00 84.69 659 HIS A CA 1
ATOM 5141 C C . HIS A 1 659 ? -2.558 -15.476 -38.292 1.00 84.69 659 HIS A C 1
ATOM 5143 O O . HIS A 1 659 ? -2.774 -15.825 -37.128 1.00 84.69 659 HIS A O 1
ATOM 5149 N N . THR A 1 660 ? -1.476 -15.861 -38.967 1.00 80.88 660 THR A N 1
ATOM 5150 C CA . THR A 1 660 ? -0.380 -16.642 -38.395 1.00 80.88 660 THR A CA 1
ATOM 5151 C C . THR A 1 660 ? 0.772 -15.741 -37.934 1.00 80.88 660 THR A C 1
ATOM 5153 O O . THR A 1 660 ? 0.924 -14.597 -38.362 1.00 80.88 660 THR A O 1
ATOM 5156 N N . VAL A 1 661 ? 1.570 -16.226 -36.990 1.00 84.38 661 VAL A N 1
ATOM 5157 C CA . VAL A 1 661 ? 2.697 -15.530 -36.370 1.00 84.38 661 VAL A CA 1
ATOM 5158 C C . VAL A 1 661 ? 3.769 -16.545 -35.988 1.00 84.38 661 VAL A C 1
ATOM 5160 O O . VAL A 1 661 ? 3.490 -17.724 -35.789 1.00 84.38 661 VAL A O 1
ATOM 5163 N N . GLY A 1 662 ? 5.000 -16.074 -35.828 1.00 80.44 662 GLY A N 1
ATOM 5164 C CA . GLY A 1 662 ? 6.137 -16.903 -35.456 1.00 80.44 662 GLY A CA 1
ATOM 5165 C C . GLY A 1 662 ? 7.163 -17.003 -36.582 1.00 80.44 662 GLY A C 1
ATOM 5166 O O . GLY A 1 662 ? 6.901 -16.579 -37.705 1.00 80.44 662 GLY A O 1
ATOM 5167 N N . PRO A 1 663 ? 8.350 -17.546 -36.279 1.00 81.56 663 PRO A N 1
ATOM 5168 C CA . PRO A 1 663 ? 9.472 -17.619 -37.211 1.00 81.56 663 PRO A CA 1
ATOM 5169 C C . PRO A 1 663 ? 9.165 -18.394 -38.498 1.00 81.56 663 PRO A C 1
ATOM 5171 O O . PRO A 1 663 ? 9.835 -18.162 -39.500 1.00 81.56 663 PRO A O 1
ATOM 5174 N N . TYR A 1 664 ? 8.175 -19.288 -38.475 1.00 86.62 664 TYR A N 1
ATOM 5175 C CA . TYR A 1 664 ? 7.775 -20.117 -39.612 1.00 86.62 664 TYR A CA 1
ATOM 5176 C C . TYR A 1 664 ? 6.283 -19.979 -39.954 1.00 86.62 664 TYR A C 1
ATOM 5178 O O . TYR A 1 664 ? 5.751 -20.788 -40.706 1.00 86.62 664 TYR A O 1
ATOM 5186 N N . CYS A 1 665 ? 5.606 -18.956 -39.415 1.00 87.00 665 CYS A N 1
ATOM 5187 C CA . CYS A 1 665 ? 4.150 -18.790 -39.520 1.00 87.00 665 CYS A CA 1
ATOM 5188 C C . CYS A 1 665 ? 3.354 -20.007 -39.005 1.00 87.00 665 CYS A C 1
ATOM 5190 O O . CYS A 1 665 ? 2.297 -20.341 -39.522 1.00 87.00 665 CYS A O 1
ATOM 5192 N N . ASP A 1 666 ? 3.871 -20.671 -37.972 1.00 87.12 666 ASP A N 1
ATOM 5193 C CA . ASP A 1 666 ? 3.413 -21.958 -37.439 1.00 87.12 666 ASP A CA 1
ATOM 5194 C C . ASP A 1 666 ? 2.481 -21.829 -36.221 1.00 87.12 666 ASP A C 1
ATOM 5196 O O . ASP A 1 666 ? 2.097 -22.823 -35.601 1.00 87.12 666 ASP A O 1
ATOM 5200 N N . ARG A 1 667 ? 2.100 -20.603 -35.845 1.00 87.12 667 ARG A N 1
ATOM 5201 C CA . ARG A 1 667 ? 1.201 -20.330 -34.715 1.00 87.12 667 ARG A CA 1
ATOM 5202 C C . ARG A 1 667 ? 0.139 -19.314 -35.095 1.00 87.12 667 ARG A C 1
ATOM 5204 O O . ARG A 1 667 ? 0.419 -18.384 -35.835 1.00 87.12 667 ARG A O 1
ATOM 5211 N N . CYS A 1 668 ? -1.051 -19.409 -34.512 1.00 81.56 668 CYS A N 1
ATOM 5212 C CA . CYS A 1 668 ? -2.051 -18.355 -34.666 1.00 81.56 668 CYS A CA 1
ATOM 5213 C C . CYS A 1 668 ? -1.682 -17.103 -33.861 1.00 81.56 668 CYS A C 1
ATOM 5215 O O . CYS A 1 668 ? -1.183 -17.183 -32.732 1.00 81.56 668 CYS A O 1
ATOM 5217 N N . ALA A 1 669 ? -1.932 -15.937 -34.453 1.00 77.81 669 ALA A N 1
ATOM 5218 C CA . ALA A 1 669 ? -1.789 -14.645 -33.807 1.00 77.81 669 ALA A CA 1
ATOM 5219 C C . ALA A 1 669 ? -2.766 -14.502 -32.629 1.00 77.81 669 ALA A C 1
ATOM 5221 O O . ALA A 1 669 ? -3.817 -15.144 -32.571 1.00 77.81 669 ALA A O 1
ATOM 5222 N N . SER A 1 670 ? -2.428 -13.633 -31.676 1.00 71.56 670 SER A N 1
ATOM 5223 C CA . SER A 1 670 ? -3.270 -13.363 -30.507 1.00 71.56 670 SER A CA 1
ATOM 5224 C C . SER A 1 670 ? -4.697 -12.987 -30.924 1.00 71.56 670 SER A C 1
ATOM 5226 O O . SER A 1 670 ? -4.895 -12.042 -31.684 1.00 71.56 670 SER A O 1
ATOM 5228 N N . GLY A 1 671 ? -5.690 -13.717 -30.408 1.00 57.09 671 GLY A N 1
ATOM 5229 C CA . GLY A 1 671 ? -7.102 -13.544 -30.775 1.00 57.09 671 GLY A CA 1
ATOM 5230 C C . GLY A 1 671 ? -7.606 -14.497 -31.865 1.00 57.09 671 GLY A C 1
ATOM 5231 O O . GLY A 1 671 ? -8.784 -14.424 -32.202 1.00 57.09 671 GLY A O 1
ATOM 5232 N N . TYR A 1 672 ? -6.761 -15.403 -32.364 1.00 70.88 672 TYR A N 1
ATOM 5233 C CA . TYR A 1 672 ? -7.109 -16.455 -33.320 1.00 70.88 672 TYR A CA 1
ATOM 5234 C C . TYR A 1 672 ? -6.728 -17.841 -32.761 1.00 70.88 672 TYR A C 1
ATOM 5236 O O . TYR A 1 672 ? -5.761 -17.968 -32.008 1.00 70.88 672 TYR A O 1
ATOM 5244 N N . TYR A 1 673 ? -7.492 -18.882 -33.104 1.00 73.38 673 TYR A N 1
ATOM 5245 C CA . TYR A 1 673 ? -7.282 -20.274 -32.696 1.00 73.38 673 TYR A CA 1
ATOM 5246 C C . TYR A 1 673 ? -7.403 -21.221 -33.895 1.00 73.38 673 TYR A C 1
ATOM 5248 O O . TYR A 1 673 ? -8.149 -20.954 -34.835 1.00 73.38 673 TYR A O 1
ATOM 5256 N N . GLY A 1 674 ? -6.682 -22.339 -33.847 1.00 78.56 674 GLY A N 1
ATOM 5257 C CA . GLY A 1 674 ? -6.651 -23.325 -34.923 1.00 78.56 674 GLY A CA 1
ATOM 5258 C C . GLY A 1 674 ? -5.278 -23.980 -35.057 1.00 78.56 674 GLY A C 1
ATOM 5259 O O . GLY A 1 674 ? -4.504 -23.984 -34.098 1.00 78.56 674 GLY A O 1
ATOM 5260 N N . ASP A 1 675 ? -4.999 -24.552 -36.226 1.00 79.81 675 ASP A N 1
ATOM 5261 C CA . ASP A 1 675 ? -3.765 -25.284 -36.531 1.00 79.81 675 ASP A CA 1
ATOM 5262 C C . ASP A 1 675 ? -3.083 -24.665 -37.757 1.00 79.81 675 ASP A C 1
ATOM 5264 O O . ASP A 1 675 ? -3.373 -25.032 -38.893 1.00 79.81 675 ASP A O 1
ATOM 5268 N N . ALA A 1 676 ? -2.160 -23.736 -37.489 1.00 81.12 676 ALA A N 1
ATOM 5269 C CA . ALA A 1 676 ? -1.405 -22.939 -38.463 1.00 81.12 676 ALA A CA 1
ATOM 5270 C C . ALA A 1 676 ? -0.384 -23.737 -39.302 1.00 81.12 676 ALA A C 1
ATOM 5272 O O . ALA A 1 676 ? 0.417 -23.154 -40.025 1.00 81.12 676 ALA A O 1
ATOM 5273 N N . THR A 1 677 ? -0.345 -25.068 -39.179 1.00 81.44 677 THR A N 1
ATOM 5274 C CA . THR A 1 677 ? 0.638 -25.903 -39.890 1.00 81.44 677 THR A CA 1
ATOM 5275 C C . THR A 1 677 ? 0.089 -26.566 -41.154 1.00 81.44 677 THR A C 1
ATOM 5277 O O . THR A 1 677 ? 0.854 -27.201 -41.890 1.00 81.44 677 THR A O 1
ATOM 5280 N N . ARG A 1 678 ? -1.219 -26.435 -41.422 1.00 80.12 678 ARG A N 1
ATOM 5281 C CA . ARG A 1 678 ? -1.934 -27.158 -42.490 1.00 80.12 678 ARG A CA 1
ATOM 5282 C C . ARG A 1 678 ? -1.834 -26.472 -43.858 1.00 80.12 678 ARG A C 1
ATOM 5284 O O . ARG A 1 678 ? -1.983 -27.152 -44.875 1.00 80.12 678 ARG A O 1
ATOM 5291 N N . GLY A 1 679 ? -1.545 -25.176 -43.875 1.00 76.25 679 GLY A N 1
ATOM 5292 C CA . GLY A 1 679 ? -1.318 -24.330 -45.037 1.00 76.25 679 GLY A CA 1
ATOM 5293 C C . GLY A 1 679 ? -2.542 -23.904 -45.825 1.00 76.25 679 GLY A C 1
ATOM 5294 O O . GLY A 1 679 ? -2.486 -23.820 -47.054 1.00 76.25 679 GLY A O 1
ATOM 5295 N N . THR A 1 680 ? -3.648 -23.630 -45.135 1.00 80.62 680 THR A N 1
ATOM 5296 C CA . THR A 1 680 ? -4.870 -23.080 -45.733 1.00 80.62 680 THR A CA 1
ATOM 5297 C C . THR A 1 680 ? -5.275 -21.763 -45.080 1.00 80.62 680 THR A C 1
ATOM 5299 O O . THR A 1 680 ? -5.091 -21.573 -43.885 1.00 80.62 680 THR A O 1
ATOM 5302 N N . ALA A 1 681 ? -5.887 -20.849 -45.837 1.00 80.19 681 ALA A N 1
ATOM 5303 C CA . ALA A 1 681 ? -6.246 -19.518 -45.330 1.00 80.19 681 ALA A CA 1
ATOM 5304 C C . ALA A 1 681 ? -7.202 -19.523 -44.113 1.00 80.19 681 ALA A C 1
ATOM 5306 O O . ALA A 1 681 ? -7.333 -18.514 -43.424 1.00 80.19 681 ALA A O 1
ATOM 5307 N N . ASP A 1 682 ? -7.845 -20.662 -43.838 1.00 78.31 682 ASP A N 1
ATOM 5308 C CA . ASP A 1 682 ? -8.780 -20.862 -42.732 1.00 78.31 682 ASP A CA 1
ATOM 5309 C C . ASP A 1 682 ? -8.147 -21.520 -41.492 1.00 78.31 682 ASP A C 1
ATOM 5311 O O . ASP A 1 682 ? -8.861 -21.836 -40.537 1.00 78.31 682 ASP A O 1
ATOM 5315 N N . ASP A 1 683 ? -6.829 -21.725 -41.483 1.00 81.50 683 ASP A N 1
ATOM 5316 C CA . ASP A 1 683 ? -6.120 -22.454 -40.426 1.00 81.50 683 ASP A CA 1
ATOM 5317 C C . ASP A 1 683 ? -6.167 -21.762 -39.060 1.00 81.50 683 ASP A C 1
ATOM 5319 O O . ASP A 1 683 ? -6.185 -22.440 -38.030 1.00 81.50 683 ASP A O 1
ATOM 5323 N N . CYS A 1 684 ? -6.236 -20.428 -39.043 1.00 81.56 684 CYS A N 1
ATOM 5324 C CA . CYS A 1 684 ? -6.390 -19.618 -37.839 1.00 81.56 684 CYS A CA 1
ATOM 5325 C C . CYS A 1 684 ? -7.693 -18.823 -37.896 1.00 81.56 684 CYS A C 1
ATOM 5327 O O . CYS A 1 684 ? -7.810 -17.813 -38.587 1.00 81.56 684 CYS A O 1
ATOM 5329 N N . GLN A 1 685 ? -8.677 -19.269 -37.119 1.00 74.25 685 GLN A N 1
ATOM 5330 C CA . GLN A 1 685 ? -9.996 -18.650 -37.034 1.00 74.25 685 GLN A CA 1
ATOM 5331 C C . GLN A 1 685 ? -10.065 -17.688 -35.848 1.00 74.25 685 GLN A C 1
ATOM 5333 O O . GLN A 1 685 ? -9.480 -17.969 -34.801 1.00 74.25 685 GLN A O 1
ATOM 5338 N N . PRO A 1 686 ? -10.781 -16.558 -35.954 1.00 62.03 686 PRO A N 1
ATOM 5339 C CA . PRO A 1 686 ? -10.913 -15.630 -34.842 1.00 62.03 686 PRO A CA 1
ATOM 5340 C C . PRO A 1 686 ? -11.567 -16.333 -33.651 1.00 62.03 686 PRO A C 1
ATOM 5342 O O . PRO A 1 686 ? -12.603 -16.991 -33.776 1.00 62.03 686 PRO A O 1
ATOM 5345 N N . CYS A 1 687 ? -10.967 -16.179 -32.474 1.00 62.12 687 CYS A N 1
ATOM 5346 C CA . CYS A 1 687 ? -11.565 -16.613 -31.224 1.00 62.12 687 CYS A CA 1
ATOM 5347 C C . CYS A 1 687 ? -12.921 -15.921 -31.079 1.00 62.12 687 CYS A C 1
ATOM 5349 O O . CYS A 1 687 ? -13.007 -14.692 -31.094 1.00 62.12 687 CYS A O 1
ATOM 5351 N N . ALA A 1 688 ? -13.991 -16.700 -30.928 1.00 52.09 688 ALA A N 1
ATOM 5352 C CA . ALA A 1 688 ? -15.304 -16.134 -30.674 1.00 52.09 688 ALA A CA 1
ATOM 5353 C C . ALA A 1 688 ? -15.275 -15.386 -29.331 1.00 52.09 688 ALA A C 1
ATOM 5355 O O . ALA A 1 688 ? -15.205 -16.002 -28.266 1.00 52.09 688 ALA A O 1
ATOM 5356 N N . CYS A 1 689 ? -15.336 -14.052 -29.373 1.00 45.12 689 CYS A N 1
ATOM 5357 C CA . CYS A 1 689 ? -15.690 -13.263 -28.197 1.00 45.12 689 CYS A CA 1
ATOM 5358 C C . CYS A 1 689 ? -17.061 -13.734 -27.683 1.00 45.12 689 CYS A C 1
ATOM 5360 O O . CYS A 1 689 ? -17.931 -14.082 -28.488 1.00 45.12 689 CYS A O 1
ATOM 5362 N N . PRO A 1 690 ? -17.280 -13.757 -26.359 1.00 44.12 690 PRO A N 1
ATOM 5363 C CA . PRO A 1 690 ? -18.497 -14.305 -25.788 1.00 44.12 690 PRO A CA 1
ATOM 5364 C C . PRO A 1 690 ? -19.703 -13.497 -26.271 1.00 44.12 690 PRO A C 1
ATOM 5366 O O . PRO A 1 690 ? -19.900 -12.342 -25.892 1.00 44.12 690 PRO A O 1
ATOM 5369 N N . LEU A 1 691 ? -20.539 -14.128 -27.096 1.00 39.94 691 LEU A N 1
ATOM 5370 C CA . LEU A 1 691 ? -21.936 -13.738 -27.218 1.00 39.94 691 L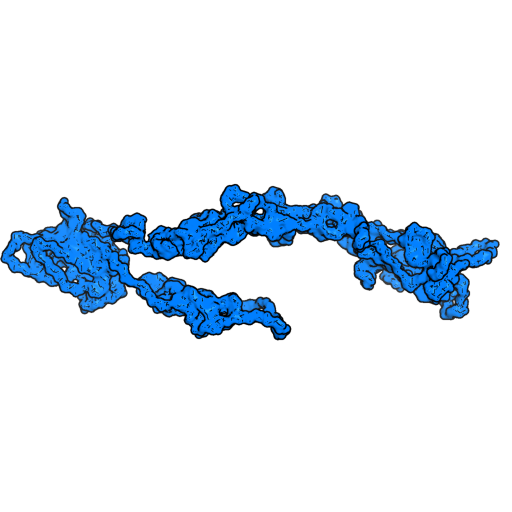EU A CA 1
ATOM 5371 C C . LEU A 1 691 ? -22.554 -13.767 -25.811 1.00 39.94 691 LEU A C 1
ATOM 5373 O O . LEU A 1 691 ? -22.186 -14.605 -24.988 1.00 39.94 691 LEU A O 1
ATOM 5377 N N . LEU A 1 692 ? -23.505 -12.870 -25.549 1.00 41.50 692 LEU A N 1
ATOM 5378 C CA . LEU A 1 692 ? -24.249 -12.676 -24.290 1.00 41.50 692 LEU A CA 1
ATOM 5379 C C . LEU A 1 692 ? -25.103 -13.898 -23.845 1.00 41.50 692 LEU A C 1
ATOM 5381 O O . LEU A 1 692 ? -26.127 -13.731 -23.186 1.00 41.50 692 LEU A O 1
ATOM 5385 N N . SER A 1 693 ? -24.721 -15.127 -24.204 1.00 40.28 693 SER A N 1
ATOM 5386 C CA . SER A 1 693 ? -25.388 -16.367 -23.808 1.00 40.28 693 SER A CA 1
ATOM 5387 C C . SER A 1 693 ? -24.698 -17.000 -22.584 1.00 40.28 693 SER A C 1
ATOM 5389 O O . SER A 1 693 ? -23.479 -17.185 -22.607 1.00 40.28 693 SER A O 1
ATOM 5391 N N . PRO A 1 694 ? -25.429 -17.385 -21.520 1.00 37.84 694 PRO A N 1
ATOM 5392 C CA . PRO A 1 694 ? -24.856 -17.827 -20.240 1.00 37.84 694 PRO A CA 1
ATOM 5393 C C . PRO A 1 694 ? -24.153 -19.196 -20.236 1.00 37.84 694 PRO A C 1
ATOM 5395 O O . PRO A 1 694 ? -23.748 -19.653 -19.171 1.00 37.84 694 PRO A O 1
ATOM 5398 N N . SER A 1 695 ? -24.034 -19.890 -21.369 1.00 38.53 695 SER A N 1
ATOM 5399 C CA . SER A 1 695 ? -23.698 -21.319 -21.387 1.00 38.53 695 SER A CA 1
ATOM 5400 C C . SER A 1 695 ? -22.217 -21.670 -21.565 1.00 38.53 695 SER A C 1
ATOM 5402 O O . SER A 1 695 ? -21.927 -22.851 -21.683 1.00 38.53 695 SER A O 1
ATOM 5404 N N . ASN A 1 696 ? -21.276 -20.718 -21.561 1.00 41.78 696 ASN A N 1
ATOM 5405 C CA . ASN A 1 696 ? -19.841 -21.049 -21.539 1.00 41.78 696 ASN A CA 1
ATOM 5406 C C . ASN A 1 696 ? -19.009 -19.974 -20.821 1.00 41.78 696 ASN A C 1
ATOM 5408 O O . ASN A 1 696 ? -18.623 -18.961 -21.402 1.00 41.78 696 ASN A O 1
ATOM 5412 N N . LYS A 1 697 ? -18.713 -20.222 -19.541 1.00 30.72 697 LYS A N 1
ATOM 5413 C CA . LYS A 1 697 ? -17.657 -19.554 -18.768 1.00 30.72 697 LYS A CA 1
ATOM 5414 C C . LYS A 1 697 ? -16.744 -20.619 -18.149 1.00 30.72 697 LYS A C 1
ATOM 5416 O O . LYS A 1 697 ? -17.243 -21.653 -17.716 1.00 30.72 697 LYS A O 1
ATOM 5421 N N . TYR A 1 698 ? -15.460 -20.257 -18.037 1.00 36.66 698 TYR A N 1
ATOM 5422 C CA . TYR A 1 698 ? -14.300 -20.971 -17.464 1.00 36.66 698 TYR A CA 1
ATOM 5423 C C . TYR A 1 698 ? -13.555 -21.884 -18.458 1.00 36.66 698 TYR A C 1
ATOM 5425 O O . TYR A 1 698 ? -14.176 -22.567 -19.258 1.00 36.66 698 TYR A O 1
ATOM 5433 N N . VAL A 1 699 ? -12.213 -21.888 -18.504 1.00 29.55 699 VAL A N 1
ATOM 5434 C CA . VAL A 1 699 ? -11.282 -22.028 -17.362 1.00 29.55 699 VAL A CA 1
ATOM 5435 C C . VAL A 1 699 ? -9.937 -21.292 -17.564 1.00 29.55 699 VAL A C 1
ATOM 5437 O O . VAL A 1 699 ? -9.463 -21.112 -18.682 1.00 29.55 699 VAL A O 1
ATOM 5440 N N . SER A 1 700 ? -9.340 -20.883 -16.437 1.00 33.72 700 SER A N 1
ATOM 5441 C CA . SER A 1 700 ? -8.004 -20.309 -16.256 1.00 33.72 700 SER A CA 1
ATOM 5442 C C . SER A 1 700 ? -6.893 -21.362 -16.069 1.00 33.72 700 SER A C 1
ATOM 5444 O O . SER A 1 700 ? -7.156 -22.480 -15.641 1.00 33.72 700 SER A O 1
ATOM 5446 N N . THR A 1 701 ? -5.644 -20.897 -16.208 1.00 33.94 701 THR A N 1
ATOM 5447 C CA . THR A 1 701 ? -4.401 -21.342 -15.521 1.00 33.94 701 THR A CA 1
ATOM 5448 C C . THR A 1 701 ? -3.748 -22.694 -15.870 1.00 33.94 701 THR A C 1
ATOM 5450 O O . THR A 1 701 ? -4.235 -23.750 -15.491 1.00 33.94 701 THR A O 1
ATOM 5453 N N . ASP A 1 702 ? -2.564 -22.581 -16.497 1.00 36.56 702 ASP A N 1
ATOM 5454 C CA . ASP A 1 702 ? -1.248 -23.145 -16.112 1.00 36.56 702 ASP A CA 1
ATOM 5455 C C . ASP A 1 702 ? -1.112 -24.635 -15.706 1.00 36.56 702 ASP A C 1
ATOM 5457 O O . ASP A 1 702 ? -1.636 -25.036 -14.672 1.00 36.56 702 ASP A O 1
ATOM 5461 N N . TYR A 1 703 ? -0.278 -25.414 -16.430 1.00 31.52 703 TYR A N 1
ATOM 5462 C CA . TYR A 1 703 ? 0.950 -26.081 -15.919 1.00 31.52 703 TYR A CA 1
ATOM 5463 C C . TYR A 1 703 ? 1.631 -27.042 -16.941 1.00 31.52 703 TYR A C 1
ATOM 5465 O O . TYR A 1 703 ? 1.075 -28.062 -17.328 1.00 31.52 703 TYR A O 1
ATOM 5473 N N . ARG A 1 704 ? 2.917 -26.746 -17.210 1.00 35.22 704 ARG A N 1
ATOM 5474 C CA . ARG A 1 704 ? 4.123 -27.610 -17.363 1.00 35.22 704 ARG A CA 1
ATOM 5475 C C . ARG A 1 704 ? 4.320 -28.686 -18.464 1.00 35.22 704 ARG A C 1
ATOM 5477 O O . ARG A 1 704 ? 3.656 -29.710 -18.502 1.00 35.22 704 ARG A O 1
ATOM 5484 N N . LYS A 1 705 ? 5.543 -28.554 -19.021 1.00 37.16 705 LYS A N 1
ATOM 5485 C CA . LYS A 1 705 ? 6.597 -29.549 -19.349 1.00 37.16 705 LYS A CA 1
ATOM 5486 C C . LYS A 1 705 ? 6.481 -30.383 -20.634 1.00 37.16 705 LYS A C 1
ATOM 5488 O O . LYS A 1 705 ? 5.752 -31.364 -20.702 1.00 37.16 705 LYS A O 1
ATOM 5493 N N . SER A 1 706 ? 7.426 -30.123 -21.537 1.00 36.38 706 SER A N 1
ATOM 5494 C CA . SER A 1 706 ? 8.427 -31.091 -22.018 1.00 36.38 706 SER A CA 1
ATOM 5495 C C . SER A 1 706 ? 9.735 -30.344 -22.220 1.00 36.38 706 SER A C 1
ATOM 5497 O O . SER A 1 706 ? 9.658 -29.270 -22.853 1.00 36.38 706 SER A O 1
#

Sequence (706 aa):
MAEIETNATCGETGPEMYCKLVEHVPGQPVKNPQCRTCNLKSDYDYERHPIKYAIDGTNKWWQSPSIMNGMDYHYVTVTLDLQQVFQIAYVILKAANSPRPGNWVLERSLDGETYTPWQYYAITDTECITRFNVVPRTGPPSYIHDDEVICTSFYSKIHPLENGEIHTSLINGRPSADDPSPTLLNFTSARYIRLRFQRIRTLNADLMTLALNDPRDIDPIVTRRYYYSIKDISVGGMCICYGHAKACPLNQYTKKFSCECEHNTCGESCDRCCPGYNQKPWMAGTFLTRHVCEKCNCHGKSEECYFNHTVGDAKLSLNIHGEYEGGGVCLGCSENTVGINCQSCEDGYYRPKEVRPDEHWPCRRCSCDLRGSLHSACVPDESQATEGLAVGSCICKQGYAGEKCDRCAFGYTGFPLCERCNCSSEGSINQDPCQPPCVCKVTDMSGWYLTGADGEGLVWAVPSRETAHQVTVSQSDAQTYLRAPYYWSAPPAYLHKKLLAYGGRLVYSLSYDTESQDDPVRIISAPDVIIEGGGLRLIDSSSGVTVYPFSTAEHRIDLLPESFQHHASGLAVSKRDFHSVLNNIERLLLRASYAQEHSAIYRLVMGLMGRSESGGMCAVGYRRVNGTLYRGVCELCQCHGHAEHCDDVTGHCLDCRDHTVGPYCDRCASGYYGDATRGTADDCQPCACPLLSPSNKYVSTDYRKS

Mean predicted aligned error: 19.24 Å

Secondary structure (DSSP, 8-state):
--EEEES--TTSSS-EEEE------TTS------EEEE-TT-S-GGG---GGGGSSSSS--EEPPPGGG-GGGG-EEEEEEEEEEEEEEEEEEEESSSPPPSEEEEEEESSSS--EEEEEE-SSHHHHHHHH---B--SS---SSTT--EEESTT--S-SSSS-EEEEESSTTSTTSSS--HHHHHHHEEEEEEEEEEE----HHHHHHHT-S-TTSS-HHHHTT---EEEEEEEEEEE--TTSBS--PBPTTT-SB---B-TTEESTT--EEPTT--SS------SS---PPPPP--TTS-S-EEE-HHHHHTT-SB-TTS-B-S-EEESS--TTEESTTS-EEPTTEE--TT--TTSSS-PEEP---TTTEEEEEE--SGGG-BTTB-TT-EEEPTTEESTTS-EEPTTEESTTS-EEPSS-TTTB--SSTTSSSPPBS----TT-EEEETTS-S-EEPEEPSS-TTEEEEEHHHHHHH-PSSEEEEPPGGGSB--GGGTT-EEEEEEEEEES-SSS---BPP--SEEEEETTEEEEE-S----PPTTPEEEEEEE-SGGGEEETTT-PBPPHHHHHHHHHSB-EEEEE---B--SSEEEEEEEEP--------PPPTTEEEGGG-TTT--EEEP-STTS-SEE-TTT-PEES--TTEESTTS-EEPTTEEE-TTS-STTSEEEP----S-TT-----------